Protein AF-0000000074472826 (afdb_homodimer)

Secondary structure (DSSP, 8-state):
-EEEE--SSTTSSHHHHHHHHHHHHTTTS-EEEEE--TT-HHHHHTT----TTS--HHHHHTTSS-HHHH-EE-TTS-EEE---TTHHHHHHHHTTSTTGGGHHHHHTHHHHHH-SEEEEE--SSSSHHHHHHHHH-SEEEEEEESSTTHHHHHHHHHHHHHHHHHHT-TT-EEEEEEEESB-TTSHHHHHHHHHHHHH-SS-BPPPPBP-THHHHHHHHTS-HHHH---HHHHHHHHHHHHHHHHHHH-/-EEEE--SSTTSSHHHHHHHHHHHHTTTS-EEEEE--TT-HHHHHTT----TTS--HHHHHTTSS-HHHH-EE-TTS-EEE---TTHHHHHHHHTTSTTGGGHHHHHTHHHHHH-SEEEEE--SSSSHHHHHHHHH-SEEEEEEESSTTHHHHHHHHHHHHHHHHHHT-TT-EEEEEEEESB-TTSHHHHHHHHHHHHH-SS-BPPPPBP-THHHHHHHHTS-HHHH---HHHHHHHHHHHHHHHHHHH-

Solvent-accessible surface area (backbone atoms only — not comparable to full-atom values): 25366 Å² total; per-residue (Å²): 85,35,35,22,28,44,35,36,46,69,92,24,43,41,51,61,46,46,42,37,50,45,47,59,46,38,73,77,34,50,27,35,38,34,29,56,23,37,70,14,59,51,24,42,26,46,63,47,79,83,51,95,85,50,67,30,38,31,38,38,73,71,65,76,43,54,67,80,75,36,48,40,77,40,92,71,67,38,30,33,34,34,26,40,59,63,32,40,53,38,51,64,58,36,70,75,39,87,64,45,56,44,45,53,36,64,67,43,53,70,46,62,81,71,24,56,32,36,39,35,32,39,34,50,41,78,35,64,60,35,50,12,42,51,40,46,17,47,28,32,37,29,41,32,33,40,49,90,65,34,61,56,30,50,52,56,36,50,53,50,50,52,51,36,28,76,73,65,18,71,72,41,39,70,63,26,35,35,37,19,53,28,49,83,90,36,68,59,25,49,52,47,53,50,54,51,64,72,70,50,95,50,50,74,50,60,55,34,53,57,57,72,59,56,64,49,16,29,73,69,18,33,30,42,78,81,65,46,83,55,54,80,61,44,48,38,52,52,54,50,52,53,51,51,56,55,58,73,75,104,86,35,35,22,27,44,32,36,45,69,90,23,42,38,50,59,46,46,42,37,50,45,48,58,47,38,74,77,36,50,26,34,38,35,30,56,21,38,71,14,60,51,23,42,27,47,64,48,78,83,51,96,86,50,68,29,36,33,38,38,72,71,64,74,45,52,67,81,76,36,46,40,77,40,92,72,66,38,31,33,34,34,26,40,60,61,31,38,54,38,50,63,57,35,70,77,41,87,63,46,57,45,47,52,36,62,67,42,54,71,46,62,80,71,25,54,31,36,39,35,32,40,34,51,41,80,35,63,60,36,50,12,41,51,40,44,18,46,28,34,37,29,39,31,32,39,48,90,66,34,62,55,30,51,53,56,36,51,53,50,49,52,50,36,29,77,71,66,18,70,73,43,38,71,63,26,36,35,36,18,52,29,48,85,88,37,67,59,25,50,51,46,54,51,55,52,65,73,71,49,95,50,51,72,49,61,56,33,51,56,56,73,58,56,63,49,16,29,73,70,20,33,31,43,77,82,64,45,84,54,55,80,62,44,48,37,51,51,53,49,50,53,52,52,56,55,59,72,77,104

Foldseek 3Di:
DAEEEDWLDPPLCLLLLLQQLQLVVLVVWAEEEEELAQQFLNQVLLVHDDDPPQDAPLCLLQPNDAPVRQWDQTPSRHIYRTHHNCSVVSLVVLVPDPPSLQSLLVRCVVVVVVIPYYYYRHDNNLGSSSSSSQLNGQEYEYRFELAPCSVVRVVVVVVSNVVCCVPRHVNYYYQEYEYEQDDPPDPSNVVVVVVRVVDDPHDYFDYAHRDPLSVVSSNVSYHSVVSDVPCSRCVRSVVSSVSVVVVVVD/DAEEEDWLDPPLCLLLLLLQLQLVVLVVWAEEEEELAQQFLNQVLLVHDDDPPQDAPLCLLQPNDAPVRQWDQGPSRHIYRTHHNSSVVSLVVLVPDDPSLQSLLVRCPVVVVVIPYYYYRHDNNLGSSSSNSQLNGQEYEYRFELAPCSVVRVVVVVVSNVVCCVPRHVNYYYQEYEYEQDDPPDPSNVVVVVVRVVDDPHDYFDYAHRDPLSVVSSNVSYHSVVSDVPCSRCVRSVVSSVSVVVVVVD

Nearest PDB structures (foldseek):
  5if9-assembly2_B  TM=9.296E-01  e=5.631E-23  Mycolicibacterium smegmatis MC2 155
  5ihp-assembly1_A  TM=9.418E-01  e=1.070E-22  Mycolicibacterium smegmatis MC2 155
  5ihp-assembly2_B  TM=9.168E-01  e=4.459E-23  Mycolicibacterium smegmatis MC2 155
  5if9-assembly1_A  TM=9.323E-01  e=3.242E-22  Mycolicibacterium smegmatis MC2 155
  4pfs-assembly1_A  TM=9.020E-01  e=6.159E-22  Mycolicibacterium smegmatis MC2 155

Radius of gyration: 22.05 Å; Cα contacts (8 Å, |Δi|>4): 1069; chains: 2; bounding box: 52×69×49 Å

Sequence (500 aa):
MFLAIANHKGGVGKTTSTLALGGLLSELGSCLVVDLDPQGNLTTGLGVELGSDQPGAYHWLTGQVTAAQVIQKTASGLYLLPADGNLSRAEMELLQKSGAFYTLRDRLTSCREQFRYVLMDCPPSRGLLTINALAAADWVLIPVQCQFFALKGLSALLETVDHVQRRLNPKLQILGVLPTMAEMQTIMTQDVLNALTAQQNFPIFKPLPKSVKFPESNLAGEPIHRYTHDARLLTPLRELVQFIQRQETLMFLAIANHKGGVGKTTSTLALGGLLSELGSCLVVDLDPQGNLTTGLGVELGSDQPGAYHWLTGQVTAAQVIQKTASGLYLLPADGNLSRAEMELLQKSGAFYTLRDRLTSCREQFRYVLMDCPPSRGLLTINALAAADWVLIPVQCQFFALKGLSALLETVDHVQRRLNPKLQILGVLPTMAEMQTIMTQDVLNALTAQQNFPIFKPLPKSVKFPESNLAGEPIHRYTHDARLLTPLRELVQFIQRQETL

Organism: NCBI:txid1188229

Structure (mmCIF, N/CA/C/O backbone):
data_AF-0000000074472826-model_v1
#
loop_
_entity.id
_entity.type
_entity.pdbx_description
1 polymer 'ParA family chromosome partitioning ATPase'
#
loop_
_atom_site.group_PDB
_atom_site.id
_atom_site.type_symbol
_atom_site.label_atom_id
_atom_site.label_alt_id
_atom_site.label_comp_id
_atom_site.label_asym_id
_atom_site.label_entity_id
_atom_site.label_seq_id
_atom_site.pdbx_PDB_ins_code
_atom_site.Cartn_x
_atom_site.Cartn_y
_atom_site.Cartn_z
_atom_site.occupancy
_atom_site.B_iso_or_equiv
_atom_site.auth_seq_id
_atom_site.auth_comp_id
_atom_site.auth_asym_id
_atom_site.auth_atom_id
_atom_site.pdbx_PDB_model_num
ATOM 1 N N . MET A 1 1 ? -1.997 -26.031 -8.016 1 95.88 1 MET A N 1
ATOM 2 C CA . MET A 1 1 ? -1.543 -25.422 -6.773 1 95.88 1 MET A CA 1
ATOM 3 C C . MET A 1 1 ? -1.946 -23.953 -6.707 1 95.88 1 MET A C 1
ATOM 5 O O . MET A 1 1 ? -1.712 -23.188 -7.648 1 95.88 1 MET A O 1
ATOM 9 N N . PHE A 1 2 ? -2.631 -23.547 -5.602 1 98.06 2 PHE A N 1
ATOM 10 C CA . PHE A 1 2 ? -2.969 -22.156 -5.32 1 98.06 2 PHE A CA 1
ATOM 11 C C . PHE A 1 2 ? -2.059 -21.594 -4.238 1 98.06 2 PHE A C 1
ATOM 13 O O . PHE A 1 2 ? -2.031 -22.094 -3.115 1 98.06 2 PHE A O 1
ATOM 20 N N . LEU A 1 3 ? -1.293 -20.578 -4.641 1 98.5 3 LEU A N 1
ATOM 21 C CA . LEU A 1 3 ? -0.29 -19.984 -3.76 1 98.5 3 LEU A CA 1
ATOM 22 C C . LEU A 1 3 ? -0.581 -18.516 -3.518 1 98.5 3 LEU A C 1
ATOM 24 O O . LEU A 1 3 ? -0.577 -17.719 -4.457 1 98.5 3 LEU A O 1
ATOM 28 N N . ALA A 1 4 ? -0.869 -18.156 -2.281 1 98.75 4 ALA A N 1
ATOM 29 C CA . ALA A 1 4 ? -0.971 -16.75 -1.904 1 98.75 4 ALA A CA 1
ATOM 30 C C . ALA A 1 4 ? 0.397 -16.188 -1.539 1 98.75 4 ALA A C 1
ATOM 32 O O . ALA A 1 4 ? 1.183 -16.828 -0.845 1 98.75 4 ALA A O 1
ATOM 33 N N . ILE A 1 5 ? 0.731 -15.055 -2.078 1 98.81 5 ILE A N 1
ATOM 34 C CA . ILE A 1 5 ? 1.908 -14.289 -1.675 1 98.81 5 ILE A CA 1
ATOM 35 C C . ILE A 1 5 ? 1.481 -13.086 -0.838 1 98.81 5 ILE A C 1
ATOM 37 O O . ILE A 1 5 ? 0.92 -12.125 -1.366 1 98.81 5 ILE A O 1
ATOM 41 N N . ALA A 1 6 ? 1.766 -13.195 0.464 1 97.94 6 ALA A N 1
ATOM 42 C CA . ALA A 1 6 ? 1.109 -12.234 1.349 1 97.94 6 ALA A CA 1
ATOM 43 C C . ALA A 1 6 ? 2.049 -11.781 2.463 1 97.94 6 ALA A C 1
ATOM 45 O O . ALA A 1 6 ? 2.898 -12.555 2.918 1 97.94 6 ALA A O 1
ATOM 46 N N . ASN A 1 7 ? 1.928 -10.625 2.805 1 95.75 7 ASN A N 1
ATOM 47 C CA . ASN A 1 7 ? 2.494 -9.961 3.975 1 95.75 7 ASN A CA 1
ATOM 48 C C . ASN A 1 7 ? 1.758 -8.664 4.293 1 95.75 7 ASN A C 1
ATOM 50 O O . ASN A 1 7 ? 1.291 -7.973 3.389 1 95.75 7 ASN A O 1
ATOM 54 N N . HIS A 1 8 ? 1.657 -8.344 5.555 1 91.12 8 HIS A N 1
ATOM 55 C CA . HIS A 1 8 ? 0.925 -7.152 5.957 1 91.12 8 HIS A CA 1
ATOM 56 C C . HIS A 1 8 ? 1.733 -5.891 5.676 1 91.12 8 HIS A C 1
ATOM 58 O O . HIS A 1 8 ? 1.17 -4.797 5.57 1 91.12 8 HIS A O 1
ATOM 64 N N . LYS A 1 9 ? 2.918 -6.098 5.477 1 90.19 9 LYS A N 1
ATOM 65 C CA . LYS A 1 9 ? 3.795 -4.957 5.23 1 90.19 9 LYS A CA 1
ATOM 66 C C . LYS A 1 9 ? 3.957 -4.703 3.734 1 90.19 9 LYS A C 1
ATOM 68 O O . LYS A 1 9 ? 4.078 -5.645 2.947 1 90.19 9 LYS A O 1
ATOM 73 N N . GLY A 1 10 ? 3.883 -3.34 3.377 1 88.94 10 GLY A N 1
ATOM 74 C CA . GLY A 1 10 ? 4.141 -2.945 2.002 1 88.94 10 GLY A CA 1
ATOM 75 C C . GLY A 1 10 ? 5.617 -2.898 1.66 1 88.94 10 GLY A C 1
ATOM 76 O O . GLY A 1 10 ? 6.457 -2.725 2.545 1 88.94 10 GLY A O 1
ATOM 77 N N . GLY A 1 11 ? 5.957 -3.098 0.445 1 89.25 11 GLY A N 1
ATOM 78 C CA . GLY A 1 11 ? 7.32 -2.904 -0.022 1 89.25 11 GLY A CA 1
ATOM 79 C C . GLY A 1 11 ? 8.234 -4.066 0.309 1 89.25 11 GLY A C 1
ATOM 80 O O . GLY A 1 11 ? 9.461 -3.947 0.213 1 89.25 11 GLY A O 1
ATOM 81 N N . VAL A 1 12 ? 7.656 -5.227 0.58 1 93.81 12 VAL A N 1
ATOM 82 C CA . VAL A 1 12 ? 8.484 -6.32 1.073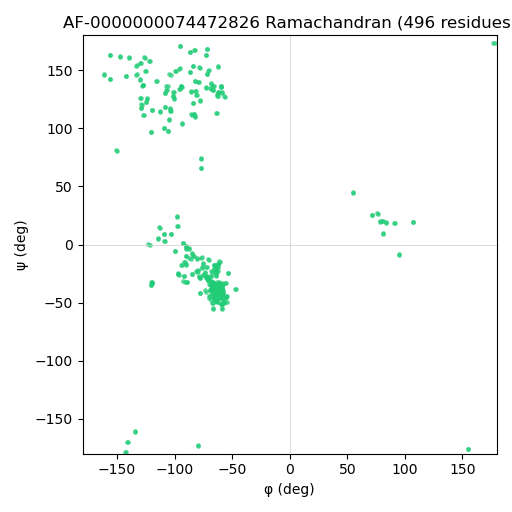 1 93.81 12 VAL A CA 1
ATOM 83 C C . VAL A 1 12 ? 8.812 -7.277 -0.07 1 93.81 12 VAL A C 1
ATOM 85 O O . VAL A 1 12 ? 9.492 -8.289 0.133 1 93.81 12 VAL A O 1
ATOM 88 N N . GLY A 1 13 ? 8.242 -7.07 -1.267 1 96.19 13 GLY A N 1
ATOM 89 C CA . GLY A 1 13 ? 8.594 -7.887 -2.42 1 96.19 13 GLY A CA 1
ATOM 90 C C . GLY A 1 13 ? 7.504 -8.867 -2.814 1 96.19 13 GLY A C 1
ATOM 91 O O . GLY A 1 13 ? 7.781 -9.883 -3.447 1 96.19 13 GLY A O 1
ATOM 92 N N . LYS A 1 14 ? 6.328 -8.648 -2.408 1 97.69 14 LYS A N 1
ATOM 93 C CA . LYS A 1 14 ? 5.223 -9.539 -2.766 1 97.69 14 LYS A CA 1
ATOM 94 C C . LYS A 1 14 ? 5.051 -9.617 -4.281 1 97.69 14 LYS A C 1
ATOM 96 O O . LYS A 1 14 ? 5.105 -10.711 -4.855 1 97.69 14 LYS A O 1
ATOM 101 N N . THR A 1 15 ? 4.898 -8.445 -4.898 1 97.12 15 THR A N 1
ATOM 102 C CA . THR A 1 15 ? 4.664 -8.375 -6.336 1 97.12 15 THR A CA 1
ATOM 103 C C . THR A 1 15 ? 5.875 -8.898 -7.105 1 97.12 15 THR A C 1
ATOM 105 O O . THR A 1 15 ? 5.73 -9.719 -8.016 1 97.12 15 THR A O 1
ATOM 108 N N . THR A 1 16 ? 7.035 -8.461 -6.68 1 96.88 16 THR A N 1
ATOM 109 C CA . THR A 1 16 ? 8.273 -8.891 -7.324 1 96.88 16 THR A CA 1
ATOM 110 C C . THR A 1 16 ? 8.43 -10.406 -7.227 1 96.88 16 THR A C 1
ATOM 112 O O . THR A 1 16 ? 8.82 -11.055 -8.203 1 96.88 16 THR A O 1
ATOM 115 N N . SER A 1 17 ? 8.141 -10.945 -6.059 1 98.12 17 SER A N 1
ATOM 116 C CA . SER A 1 17 ? 8.211 -12.391 -5.871 1 98.12 17 SER A CA 1
ATOM 117 C C . SER A 1 17 ? 7.195 -13.109 -6.746 1 98.12 17 SER A C 1
ATOM 119 O O . SER A 1 17 ? 7.5 -14.156 -7.328 1 98.12 17 SER A O 1
ATOM 121 N N . THR A 1 18 ? 6.016 -12.57 -6.844 1 98.56 18 THR A N 1
ATOM 122 C CA . THR A 1 18 ? 4.977 -13.164 -7.676 1 98.56 18 THR A CA 1
ATOM 123 C C . THR A 1 18 ? 5.418 -13.219 -9.133 1 98.56 18 THR A C 1
ATOM 125 O O . THR A 1 18 ? 5.285 -14.25 -9.789 1 98.56 18 THR A O 1
ATOM 128 N N . LEU A 1 19 ? 5.984 -12.141 -9.594 1 97.94 19 LEU A N 1
ATOM 129 C CA . LEU A 1 19 ? 6.434 -12.047 -10.977 1 97.94 19 LEU A CA 1
ATOM 130 C C . LEU A 1 19 ? 7.574 -13.031 -11.242 1 97.94 19 LEU A C 1
ATOM 132 O O . LEU A 1 19 ? 7.555 -13.75 -12.242 1 97.94 19 LEU A O 1
ATOM 136 N N . ALA A 1 20 ? 8.484 -13.07 -10.359 1 98.06 20 ALA A N 1
ATOM 137 C CA . ALA A 1 20 ? 9.656 -13.922 -10.539 1 98.06 20 ALA A CA 1
ATOM 138 C C . ALA A 1 20 ? 9.273 -15.398 -10.492 1 98.06 20 ALA A C 1
ATOM 140 O O . ALA A 1 20 ? 9.633 -16.172 -11.391 1 98.06 20 ALA A O 1
ATOM 141 N N . LEU A 1 21 ? 8.539 -15.789 -9.477 1 98.25 21 LEU A N 1
ATOM 142 C CA . LEU A 1 21 ? 8.133 -17.172 -9.312 1 98.25 21 LEU A CA 1
ATOM 143 C C . LEU A 1 21 ? 7.184 -17.594 -10.43 1 98.25 21 LEU A C 1
ATOM 145 O O . LEU A 1 21 ? 7.312 -18.703 -10.977 1 98.25 21 LEU A O 1
ATOM 149 N N . GLY A 1 22 ? 6.215 -16.703 -10.719 1 98.31 22 GLY A N 1
ATOM 150 C CA . GLY A 1 22 ? 5.305 -17 -11.812 1 98.31 22 GLY A CA 1
ATOM 151 C C . GLY A 1 22 ? 6.02 -17.281 -13.125 1 98.31 22 GLY A C 1
ATOM 152 O O . GLY A 1 22 ? 5.68 -18.234 -13.828 1 98.31 22 GLY A O 1
ATOM 153 N N . GLY A 1 23 ? 6.973 -16.438 -13.414 1 97.56 23 GLY A N 1
ATOM 154 C CA . GLY A 1 23 ? 7.758 -16.641 -14.625 1 97.56 23 GLY A CA 1
ATOM 155 C C . GLY A 1 23 ? 8.406 -18.016 -14.672 1 97.56 23 GLY A C 1
ATOM 156 O O . GLY A 1 23 ? 8.305 -18.719 -15.68 1 97.56 23 GLY A O 1
ATOM 157 N N . LEU A 1 24 ? 9.055 -18.391 -13.625 1 97.88 24 LEU A N 1
ATOM 158 C CA . LEU A 1 24 ? 9.766 -19.672 -13.57 1 97.88 24 LEU A CA 1
ATOM 159 C C . LEU A 1 24 ? 8.781 -20.844 -13.562 1 97.88 24 LEU A C 1
ATOM 161 O O . LEU A 1 24 ? 9 -21.844 -14.25 1 97.88 24 LEU A O 1
ATOM 165 N N . LEU A 1 25 ? 7.703 -20.719 -12.859 1 97.81 25 LEU A N 1
ATOM 166 C CA . LEU A 1 25 ? 6.715 -21.781 -12.766 1 97.81 25 LEU A CA 1
ATOM 167 C C . LEU A 1 25 ? 6 -21.984 -14.102 1 97.81 25 LEU A C 1
ATOM 169 O O . LEU A 1 25 ? 5.582 -23.094 -14.43 1 97.81 25 LEU A O 1
ATOM 173 N N . SER A 1 26 ? 5.867 -20.875 -14.852 1 97.06 26 SER A N 1
ATOM 174 C CA . SER A 1 26 ? 5.203 -20.953 -16.156 1 97.06 26 SER A CA 1
ATOM 175 C C . SER A 1 26 ? 5.977 -21.859 -17.109 1 97.06 26 SER A C 1
ATOM 177 O O . SER A 1 26 ? 5.43 -22.312 -18.109 1 97.06 26 SER A O 1
ATOM 179 N N . GLU A 1 27 ? 7.238 -22.047 -16.766 1 95.62 27 GLU A N 1
ATOM 180 C CA . GLU A 1 27 ? 8.047 -22.969 -17.578 1 95.62 27 GLU A CA 1
ATOM 181 C C . GLU A 1 27 ? 7.711 -24.422 -17.266 1 95.62 27 GLU A C 1
ATOM 183 O O . GLU A 1 27 ? 8.031 -25.312 -18.047 1 95.62 27 GLU A O 1
ATOM 188 N N . LEU A 1 28 ? 7.145 -24.656 -16.203 1 95.69 28 LEU A N 1
ATOM 189 C CA . LEU A 1 28 ? 6.824 -26.016 -15.766 1 95.69 28 LEU A CA 1
ATOM 190 C C . LEU A 1 28 ? 5.383 -26.375 -16.109 1 95.69 28 LEU A C 1
ATOM 192 O O . LEU A 1 28 ? 5.027 -27.547 -16.188 1 95.69 28 LEU A O 1
ATOM 196 N N . GLY A 1 29 ? 4.523 -25.391 -16.25 1 96 29 GLY A N 1
ATOM 197 C CA . GLY A 1 29 ? 3.113 -25.562 -16.547 1 96 29 GLY A CA 1
ATOM 198 C C . GLY A 1 29 ? 2.348 -24.25 -16.578 1 96 29 GLY A C 1
ATOM 199 O O . GLY A 1 29 ? 2.908 -23.203 -16.297 1 96 29 GLY A O 1
ATOM 200 N N . SER A 1 30 ? 1.079 -24.375 -16.984 1 97.38 30 SER A N 1
ATOM 201 C CA . SER A 1 30 ? 0.239 -23.188 -17.062 1 97.38 30 SER A CA 1
ATOM 202 C C . SER A 1 30 ? 0.169 -22.453 -15.727 1 97.38 30 SER A C 1
ATOM 204 O O . SER A 1 30 ? -0.075 -23.078 -14.695 1 97.38 30 SER A O 1
ATOM 206 N N . CYS A 1 31 ? 0.464 -21.188 -15.781 1 98.38 31 CYS A N 1
ATOM 207 C CA . CYS A 1 31 ? 0.509 -20.391 -14.562 1 98.38 31 CYS A CA 1
ATOM 208 C C . CYS A 1 31 ? -0.334 -19.141 -14.695 1 98.38 31 CYS A C 1
ATOM 210 O O . CYS A 1 31 ? -0.121 -18.344 -15.609 1 98.38 31 CYS A O 1
ATOM 212 N N . LEU A 1 32 ? -1.297 -19.031 -13.828 1 98.62 32 LEU A N 1
ATOM 213 C CA . LEU A 1 32 ? -2.115 -17.828 -13.695 1 98.62 32 LEU A CA 1
ATOM 214 C C . LEU A 1 32 ? -1.666 -16.984 -12.508 1 98.62 32 LEU A C 1
ATOM 216 O O . LEU A 1 32 ? -1.479 -17.516 -11.406 1 98.62 32 LEU A O 1
ATOM 220 N N . VAL A 1 33 ? -1.415 -15.719 -12.75 1 98.62 33 VAL A N 1
ATOM 221 C CA . VAL A 1 33 ? -1.175 -14.789 -11.648 1 98.62 33 VAL A CA 1
ATOM 222 C C . VAL A 1 33 ? -2.367 -13.852 -11.492 1 98.62 33 VAL A C 1
ATOM 224 O O . VAL A 1 33 ? -2.846 -13.281 -12.477 1 98.62 33 VAL A O 1
ATOM 227 N N . VAL A 1 34 ? -2.846 -13.742 -10.281 1 98.62 34 VAL A N 1
ATOM 228 C CA . VAL A 1 34 ? -4.012 -12.922 -9.961 1 98.62 34 VAL A CA 1
ATOM 229 C C . VAL A 1 34 ? -3.574 -11.688 -9.18 1 98.62 34 VAL A C 1
ATOM 231 O O . VAL A 1 34 ? -3.031 -11.797 -8.078 1 98.62 34 VAL A O 1
ATOM 234 N N . ASP A 1 35 ? -3.82 -10.531 -9.734 1 98.19 35 ASP A N 1
ATOM 235 C CA . ASP A 1 35 ? -3.555 -9.273 -9.047 1 98.19 35 ASP A CA 1
ATOM 236 C C . ASP A 1 35 ? -4.691 -8.914 -8.094 1 98.19 35 ASP A C 1
ATOM 238 O O . ASP A 1 35 ? -5.797 -8.594 -8.531 1 98.19 35 ASP A O 1
ATOM 242 N N . LEU A 1 36 ? -4.395 -9 -6.805 1 97.31 36 LEU A N 1
ATOM 243 C CA . LEU A 1 36 ? -5.43 -8.711 -5.812 1 97.31 36 LEU A CA 1
ATOM 244 C C . LEU A 1 36 ? -5.148 -7.391 -5.102 1 97.31 36 LEU A C 1
ATOM 246 O O . LEU A 1 36 ? -5.773 -7.086 -4.086 1 97.31 36 LEU A O 1
ATOM 250 N N . ASP A 1 37 ? -4.199 -6.66 -5.578 1 95.62 37 ASP A N 1
ATOM 251 C CA . ASP A 1 37 ? -3.869 -5.352 -5.027 1 95.62 37 ASP A CA 1
ATOM 252 C C . ASP A 1 37 ? -4.465 -4.23 -5.879 1 95.62 37 ASP A C 1
ATOM 254 O O . ASP A 1 37 ? -4.137 -4.098 -7.059 1 95.62 37 ASP A O 1
ATOM 258 N N . PRO A 1 38 ? -5.234 -3.354 -5.203 1 92.25 38 PRO A N 1
ATOM 259 C CA . PRO A 1 38 ? -5.824 -2.24 -5.949 1 92.25 38 PRO A CA 1
ATOM 260 C C . PRO A 1 38 ? -4.773 -1.341 -6.598 1 92.25 38 PRO A C 1
ATOM 262 O O . PRO A 1 38 ? -5.086 -0.593 -7.527 1 92.25 38 PRO A O 1
ATOM 265 N N . GLN A 1 39 ? -3.527 -1.45 -6.207 1 90.62 39 GLN A N 1
ATOM 266 C CA . GLN A 1 39 ? -2.461 -0.667 -6.82 1 90.62 39 GLN A CA 1
ATOM 267 C C . GLN A 1 39 ? -2.117 -1.198 -8.211 1 90.62 39 GLN A C 1
ATOM 269 O O . GLN A 1 39 ? -1.571 -0.47 -9.039 1 90.62 39 GLN A O 1
ATOM 274 N N . GLY A 1 40 ? -2.387 -2.436 -8.484 1 93.25 40 GLY A N 1
ATOM 275 C CA . GLY A 1 40 ? -2.227 -3.025 -9.805 1 93.25 40 GLY A CA 1
ATOM 276 C C . GLY A 1 40 ? -0.774 -3.209 -10.203 1 93.25 40 GLY A C 1
ATOM 277 O O . GLY A 1 40 ? -0.448 -3.217 -11.391 1 93.25 40 GLY A O 1
ATOM 278 N N . ASN A 1 41 ? 0.157 -3.338 -9.25 1 92.69 41 ASN A N 1
ATOM 279 C CA . ASN A 1 41 ? 1.577 -3.41 -9.578 1 92.69 41 ASN A CA 1
ATOM 280 C C . ASN A 1 41 ? 1.917 -4.691 -10.328 1 92.69 41 ASN A C 1
ATOM 282 O O . ASN A 1 41 ? 2.803 -4.699 -11.18 1 92.69 41 ASN A O 1
ATOM 286 N N . LEU A 1 42 ? 1.232 -5.777 -9.953 1 96.62 42 LEU A N 1
ATOM 287 C CA . LEU A 1 42 ? 1.439 -7.012 -10.703 1 96.62 42 LEU A CA 1
ATOM 288 C C . LEU A 1 42 ? 1.009 -6.848 -12.156 1 96.62 42 LEU A C 1
ATOM 290 O O . LEU A 1 42 ? 1.723 -7.266 -13.07 1 96.62 42 LEU A O 1
ATOM 294 N N . THR A 1 43 ? -0.131 -6.234 -12.391 1 96.12 43 THR A N 1
ATOM 295 C CA . THR A 1 43 ? -0.696 -5.988 -13.711 1 96.12 43 THR A CA 1
ATOM 296 C C . THR A 1 43 ? 0.254 -5.148 -14.562 1 96.12 43 THR A C 1
ATOM 298 O O . THR A 1 43 ? 0.646 -5.559 -15.656 1 96.12 43 THR A O 1
ATOM 301 N N . THR A 1 44 ? 0.694 -4.051 -14.016 1 91.56 44 THR A N 1
ATOM 302 C CA . THR A 1 44 ? 1.588 -3.174 -14.758 1 91.56 44 THR A CA 1
ATOM 303 C C . THR A 1 44 ? 2.971 -3.803 -14.898 1 91.56 44 THR A C 1
ATOM 305 O O . THR A 1 44 ? 3.656 -3.594 -15.906 1 91.56 44 THR A O 1
ATOM 308 N N . GLY A 1 45 ? 3.363 -4.605 -13.906 1 93 45 GLY A N 1
ATOM 309 C CA . GLY A 1 45 ? 4.648 -5.285 -13.938 1 93 45 GLY A CA 1
ATOM 310 C C . GLY A 1 45 ? 4.762 -6.301 -15.055 1 93 45 GLY A C 1
ATOM 311 O O . GLY A 1 45 ? 5.863 -6.734 -15.398 1 93 45 GLY A O 1
ATOM 312 N N . LEU A 1 46 ? 3.645 -6.691 -15.586 1 95 46 LEU A N 1
ATOM 313 C CA . LEU A 1 46 ? 3.627 -7.629 -16.703 1 95 46 LEU A CA 1
ATOM 314 C C . LEU A 1 46 ? 3.344 -6.906 -18.016 1 95 46 LEU A C 1
ATOM 316 O O . LEU A 1 46 ? 3.068 -7.543 -19.031 1 95 46 LEU A O 1
ATOM 320 N N . GLY A 1 47 ? 3.357 -5.613 -17.938 1 90.44 47 GLY A N 1
ATOM 321 C CA . GLY A 1 47 ? 3.219 -4.793 -19.141 1 90.44 47 GLY A CA 1
ATOM 322 C C . GLY A 1 47 ? 1.775 -4.59 -19.547 1 90.44 47 GLY A C 1
ATOM 323 O O . GLY A 1 47 ? 1.499 -4.258 -20.703 1 90.44 47 GLY A O 1
ATOM 324 N N . VAL A 1 48 ? 0.833 -4.805 -18.688 1 92.19 48 VAL A N 1
ATOM 325 C CA . VAL A 1 48 ? -0.586 -4.707 -19 1 92.19 48 VAL A CA 1
ATOM 326 C C . VAL A 1 48 ? -1.172 -3.436 -18.391 1 92.19 48 VAL A C 1
ATOM 328 O O . VAL A 1 48 ? -0.856 -3.086 -17.25 1 92.19 48 VAL A O 1
ATOM 331 N N . GLU A 1 49 ? -1.977 -2.74 -19.156 1 86.62 49 GLU A N 1
ATOM 332 C CA . GLU A 1 49 ? -2.76 -1.6 -18.688 1 86.62 49 GLU A CA 1
ATOM 333 C C . GLU A 1 49 ? -4.246 -1.803 -18.969 1 86.62 49 GLU A C 1
ATOM 335 O O . GLU A 1 49 ? -4.645 -2.033 -20.109 1 86.62 49 GLU A O 1
ATOM 340 N N . LEU A 1 50 ? -4.957 -1.672 -17.906 1 89.25 50 LEU A N 1
ATOM 341 C CA . LEU A 1 50 ? -6.395 -1.831 -18.078 1 89.25 50 LEU A CA 1
ATOM 342 C C . LEU A 1 50 ? -7.039 -0.521 -18.531 1 89.25 50 LEU A C 1
ATOM 344 O O . LEU A 1 50 ? -6.891 0.506 -17.859 1 89.25 50 LEU A O 1
ATOM 348 N N . GLY A 1 51 ? -7.652 -0.622 -19.625 1 85 51 GLY A N 1
ATOM 349 C CA . GLY A 1 51 ? -8.438 0.52 -20.062 1 85 51 GLY A CA 1
ATOM 350 C C . GLY A 1 51 ? -9.703 0.721 -19.25 1 85 51 GLY A C 1
ATOM 351 O O . GLY A 1 51 ? -10.125 -0.177 -18.516 1 85 51 GLY A O 1
ATOM 352 N N . SER A 1 52 ? -10.367 1.883 -19.406 1 82.12 52 SER A N 1
ATOM 353 C CA . SER A 1 52 ? -11.562 2.236 -18.641 1 82.12 52 SER A CA 1
ATOM 354 C C . SER A 1 52 ? -12.719 1.286 -18.953 1 82.12 52 SER A C 1
ATOM 356 O O . SER A 1 52 ? -13.57 1.042 -18.094 1 82.12 52 SER A O 1
ATOM 358 N N . ASP A 1 53 ? -12.719 0.641 -20.062 1 87.81 53 ASP A N 1
ATOM 359 C CA . ASP A 1 53 ? -13.836 -0.197 -20.469 1 87.81 53 ASP A CA 1
ATOM 360 C C . ASP A 1 53 ? -13.477 -1.679 -20.391 1 87.81 53 ASP A C 1
ATOM 362 O O . ASP A 1 53 ? -14.273 -2.539 -20.766 1 87.81 53 ASP A O 1
ATOM 366 N N . GLN A 1 54 ? -12.32 -1.921 -19.938 1 93.62 54 GLN A N 1
ATOM 367 C CA . GLN A 1 54 ? -11.891 -3.312 -19.859 1 93.62 54 GLN A CA 1
ATOM 368 C C . GLN A 1 54 ? -12.148 -3.885 -18.469 1 93.62 54 GLN A C 1
ATOM 370 O O . GLN A 1 54 ? -11.844 -3.24 -17.453 1 93.62 54 GLN A O 1
ATOM 375 N N . PRO A 1 55 ? -12.711 -5.07 -18.469 1 96.12 55 PRO A N 1
ATOM 376 C CA . PRO A 1 55 ? -12.945 -5.672 -17.156 1 96.12 55 PRO A CA 1
ATOM 377 C C . PRO A 1 55 ? -11.664 -6.133 -16.469 1 96.12 55 PRO A C 1
ATOM 379 O O . PRO A 1 55 ? -10.719 -6.559 -17.141 1 96.12 55 PRO A O 1
ATOM 382 N N . GLY A 1 56 ? -11.617 -6.051 -15.195 1 96.81 56 GLY A N 1
ATOM 383 C CA . GLY A 1 56 ? -10.516 -6.52 -14.375 1 96.81 56 GLY A CA 1
ATOM 384 C C . GLY A 1 56 ? -10.961 -7.316 -13.164 1 96.81 56 GLY A C 1
ATOM 385 O O . GLY A 1 56 ? -12.062 -7.875 -13.156 1 96.81 56 GLY A O 1
ATOM 386 N N . ALA A 1 57 ? -10.125 -7.41 -12.25 1 96.94 57 ALA A N 1
ATOM 387 C CA . ALA A 1 57 ? -10.367 -8.203 -11.047 1 96.94 57 ALA A CA 1
ATOM 388 C C . ALA A 1 57 ? -11.609 -7.699 -10.305 1 96.94 57 ALA A C 1
ATOM 390 O O . ALA A 1 57 ? -12.336 -8.492 -9.695 1 96.94 57 ALA A O 1
ATOM 391 N N . TYR A 1 58 ? -11.859 -6.391 -10.359 1 95.5 58 TYR A N 1
ATOM 392 C CA . TYR A 1 58 ? -13.055 -5.84 -9.719 1 95.5 58 TYR A CA 1
ATOM 393 C C . TYR A 1 58 ? -14.312 -6.469 -10.297 1 95.5 58 TYR A C 1
ATOM 395 O O . TYR A 1 58 ? -15.141 -7.008 -9.555 1 95.5 58 TYR A O 1
ATOM 403 N N . HIS A 1 59 ? -14.406 -6.457 -11.57 1 96.81 59 HIS A N 1
ATOM 404 C CA . HIS A 1 59 ? -15.578 -6.977 -12.266 1 96.81 59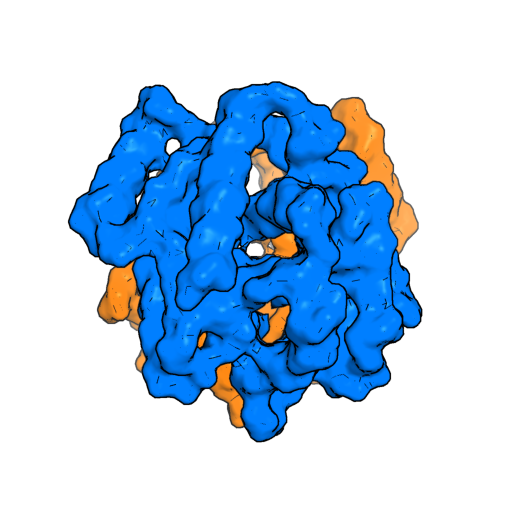 HIS A CA 1
ATOM 405 C C . HIS A 1 59 ? -15.727 -8.477 -12.055 1 96.81 59 HIS A C 1
ATOM 407 O O . HIS A 1 59 ? -16.844 -8.984 -11.875 1 96.81 59 HIS A O 1
ATOM 413 N N . TRP A 1 60 ? -14.633 -9.109 -12.062 1 96.81 60 TRP A N 1
ATOM 414 C CA . TRP A 1 60 ? -14.602 -10.555 -11.891 1 96.81 60 TRP A CA 1
ATOM 415 C C . TRP A 1 60 ? -15.016 -10.945 -10.469 1 96.81 60 TRP A C 1
ATOM 417 O O . TRP A 1 60 ? -15.898 -11.789 -10.281 1 96.81 60 TRP A O 1
ATOM 427 N N . LEU A 1 61 ? -14.469 -10.297 -9.469 1 95.62 61 LEU A N 1
ATOM 428 C CA . LEU A 1 61 ? -14.727 -10.617 -8.07 1 95.62 61 LEU A CA 1
ATOM 429 C C . LEU A 1 61 ? -16.172 -10.312 -7.695 1 95.62 61 LEU A C 1
ATOM 431 O O . LEU A 1 61 ? -16.766 -11.023 -6.879 1 95.62 61 LEU A O 1
ATOM 435 N N . THR A 1 62 ? -16.734 -9.328 -8.289 1 94.62 62 THR A N 1
ATOM 436 C CA . THR A 1 62 ? -18.094 -8.93 -7.953 1 94.62 62 THR A CA 1
ATOM 437 C C . THR A 1 62 ? -19.109 -9.672 -8.82 1 94.62 62 THR A C 1
ATOM 439 O O . THR A 1 62 ? -20.312 -9.391 -8.75 1 94.62 62 THR A O 1
ATOM 442 N N . GLY A 1 63 ? -18.703 -10.492 -9.711 1 94 63 GLY A N 1
ATOM 443 C CA . GLY A 1 63 ? -19.578 -11.406 -10.422 1 94 63 GLY A CA 1
ATOM 444 C C . GLY A 1 63 ? -20.125 -10.82 -11.711 1 94 63 GLY A C 1
ATOM 445 O O . GLY A 1 63 ? -21.094 -11.344 -12.273 1 94 63 GLY A O 1
ATOM 446 N N . GLN A 1 64 ? -19.484 -9.805 -12.18 1 95.69 64 GLN A N 1
ATOM 447 C CA . GLN A 1 64 ? -19.984 -9.141 -13.375 1 95.69 64 GLN A CA 1
ATOM 448 C C . GLN A 1 64 ? -19.484 -9.836 -14.641 1 95.69 64 GLN A C 1
ATOM 450 O O . GLN A 1 64 ? -20.094 -9.695 -15.703 1 95.69 64 GLN A O 1
ATOM 455 N N . VAL A 1 65 ? -18.359 -10.523 -14.57 1 96.69 65 VAL A N 1
ATOM 456 C CA . VAL A 1 65 ? -17.766 -11.211 -15.711 1 96.69 65 VAL A CA 1
ATOM 457 C C . VAL A 1 65 ? -17.219 -12.562 -15.273 1 96.69 65 VAL A C 1
ATOM 459 O O . VAL A 1 65 ? -17.031 -12.812 -14.078 1 96.69 65 VAL A O 1
ATOM 462 N N . THR A 1 66 ? -17.016 -13.445 -16.234 1 95.62 66 THR A N 1
ATOM 463 C CA . THR A 1 66 ? -16.391 -14.734 -15.969 1 95.62 66 THR A CA 1
ATOM 464 C C . THR A 1 66 ? -14.867 -14.633 -16.031 1 95.62 66 THR A C 1
ATOM 466 O O . THR A 1 66 ? -14.328 -13.641 -16.531 1 95.62 66 THR A O 1
ATOM 469 N N . ALA A 1 67 ? -14.219 -15.656 -15.516 1 95.81 67 ALA A N 1
ATOM 470 C CA . ALA A 1 67 ? -12.758 -15.703 -15.562 1 95.81 67 ALA A CA 1
ATOM 471 C C . ALA A 1 67 ? -12.258 -15.633 -17 1 95.81 67 ALA A C 1
ATOM 473 O O . ALA A 1 67 ? -11.281 -14.938 -17.297 1 95.81 67 ALA A O 1
ATOM 474 N N . ALA A 1 68 ? -12.945 -16.281 -17.875 1 94.88 68 ALA A N 1
ATOM 475 C CA . ALA A 1 68 ? -12.555 -16.344 -19.281 1 94.88 68 ALA A CA 1
ATOM 476 C C . ALA A 1 68 ? -12.602 -14.961 -19.922 1 94.88 68 ALA A C 1
ATOM 478 O O . ALA A 1 68 ? -11.828 -14.68 -20.844 1 94.88 68 ALA A O 1
ATOM 479 N N . GLN A 1 69 ? -13.391 -14.07 -19.406 1 96 69 GLN A N 1
ATOM 480 C CA . GLN A 1 69 ? -13.586 -12.742 -19.969 1 96 69 GLN A CA 1
ATOM 481 C C . GLN A 1 69 ? -12.523 -11.766 -19.469 1 96 69 GLN A C 1
ATOM 483 O O . GLN A 1 69 ? -12.352 -10.68 -20.031 1 96 69 GLN A O 1
ATOM 488 N N . VAL A 1 70 ? -11.789 -12.18 -18.453 1 97.12 70 VAL A N 1
ATOM 489 C CA . VAL A 1 70 ? -10.906 -11.211 -17.828 1 97.12 70 VAL A CA 1
ATOM 490 C C . VAL A 1 70 ? -9.453 -11.688 -17.938 1 97.12 70 VAL A C 1
ATOM 492 O O . VAL A 1 70 ? -8.539 -10.875 -18.094 1 97.12 70 VAL A O 1
ATOM 495 N N . ILE A 1 71 ? -9.289 -12.977 -17.891 1 97.75 71 ILE A N 1
ATOM 496 C CA . ILE A 1 71 ? -7.938 -13.531 -17.922 1 97.75 71 ILE A CA 1
ATOM 497 C C . ILE A 1 71 ? -7.309 -13.289 -19.297 1 97.75 71 ILE A C 1
ATOM 499 O O . ILE A 1 71 ? -7.957 -13.5 -20.328 1 97.75 71 ILE A O 1
ATOM 503 N N . GLN A 1 72 ? -6.102 -12.836 -19.266 1 97.06 72 GLN A N 1
ATOM 504 C CA . GLN A 1 72 ? -5.398 -12.617 -20.516 1 97.06 72 GLN A CA 1
ATOM 505 C C . GLN A 1 72 ? -3.986 -13.195 -20.469 1 97.06 72 GLN A C 1
ATOM 507 O O . GLN A 1 72 ? -3.346 -13.195 -19.422 1 97.06 72 GLN A O 1
ATOM 512 N N . LYS A 1 73 ? -3.547 -13.656 -21.609 1 96.06 73 LYS A N 1
ATOM 513 C CA . LYS A 1 73 ? -2.17 -14.125 -21.734 1 96.06 73 LYS A CA 1
ATOM 514 C C . LYS A 1 73 ? -1.215 -12.953 -21.969 1 96.06 73 LYS A C 1
ATOM 516 O O . LYS A 1 73 ? -1.492 -12.07 -22.781 1 96.06 73 LYS A O 1
ATOM 521 N N . THR A 1 74 ? -0.13 -12.906 -21.219 1 95.12 74 THR A N 1
ATOM 522 C CA . THR A 1 74 ? 0.835 -11.82 -21.344 1 95.12 74 THR A CA 1
ATOM 523 C C . THR A 1 74 ? 1.977 -12.211 -22.281 1 95.12 74 THR A C 1
ATOM 525 O O . THR A 1 74 ? 2.092 -13.375 -22.672 1 95.12 74 THR A O 1
ATOM 528 N N . ALA A 1 75 ? 2.797 -11.273 -22.609 1 91.69 75 ALA A N 1
ATOM 529 C CA . ALA A 1 75 ? 3.941 -11.516 -23.484 1 91.69 75 ALA A CA 1
ATOM 530 C C . ALA A 1 75 ? 4.945 -12.453 -22.828 1 91.69 75 ALA A C 1
ATOM 532 O O . ALA A 1 75 ? 5.703 -13.141 -23.516 1 91.69 75 ALA A O 1
ATOM 533 N N . SER A 1 76 ? 4.91 -12.57 -21.562 1 91.12 76 SER A N 1
ATOM 534 C CA . SER A 1 76 ? 5.848 -13.406 -20.812 1 91.12 76 SER A CA 1
ATOM 535 C C . SER A 1 76 ? 5.379 -14.859 -20.766 1 91.12 76 SER A C 1
ATOM 537 O O . SER A 1 76 ? 6.09 -15.727 -20.266 1 91.12 76 SER A O 1
ATOM 539 N N . GLY A 1 77 ? 4.188 -15.094 -21.234 1 92.62 77 GLY A N 1
ATOM 540 C CA . GLY A 1 77 ? 3.645 -16.438 -21.203 1 92.62 77 GLY A CA 1
ATOM 541 C C . GLY A 1 77 ? 2.771 -16.703 -19.984 1 92.62 77 GLY A C 1
ATOM 542 O O . GLY A 1 77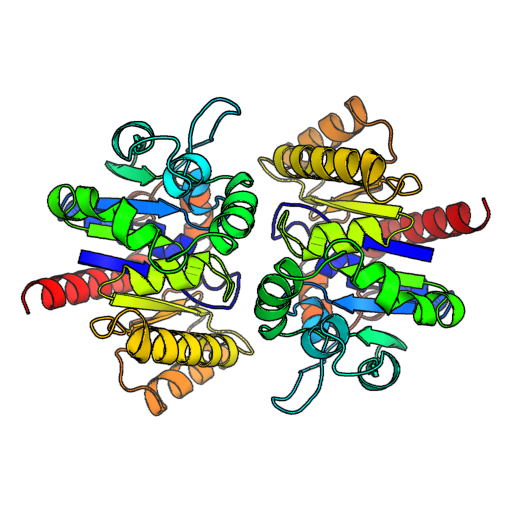 ? 2.055 -17.703 -19.922 1 92.62 77 GLY A O 1
ATOM 543 N N . LEU A 1 78 ? 2.762 -15.773 -19.062 1 96.81 78 LEU A N 1
ATOM 544 C CA . LEU A 1 78 ? 1.903 -15.867 -17.891 1 96.81 78 LEU A CA 1
ATOM 545 C C . LEU A 1 78 ? 0.472 -15.461 -18.234 1 96.81 78 LEU A C 1
ATOM 547 O O . LEU A 1 78 ? 0.253 -14.555 -19.031 1 96.81 78 LEU A O 1
ATOM 551 N N . TYR A 1 79 ? -0.427 -16.188 -17.688 1 98.19 79 TYR A N 1
ATOM 552 C CA . TYR A 1 79 ? -1.801 -15.703 -17.672 1 98.19 79 TYR A CA 1
ATOM 553 C C . TYR A 1 79 ? -2.023 -14.734 -16.516 1 98.19 79 TYR A C 1
ATOM 555 O O . TYR A 1 79 ? -1.484 -14.922 -15.422 1 98.19 79 TYR A O 1
ATOM 563 N N . LEU A 1 80 ? -2.779 -13.703 -16.797 1 98.38 80 LEU A N 1
ATOM 564 C CA . LEU A 1 80 ? -2.955 -12.633 -15.82 1 98.38 80 LEU A CA 1
ATOM 565 C C . LEU A 1 80 ? -4.434 -12.312 -15.625 1 98.38 80 LEU A C 1
ATOM 567 O O . LEU A 1 80 ? -5.18 -12.188 -16.594 1 98.38 80 LEU A O 1
ATOM 571 N N . LEU A 1 81 ? -4.871 -12.336 -14.445 1 98.5 81 LEU A N 1
ATOM 572 C CA . LEU A 1 81 ? -6.09 -11.648 -14.047 1 98.5 81 LEU A CA 1
ATOM 573 C C . LEU A 1 81 ? -5.77 -10.25 -13.516 1 98.5 81 LEU A C 1
ATOM 575 O O . LEU A 1 81 ? -5.312 -10.109 -12.383 1 98.5 81 LEU A O 1
ATOM 579 N N . PRO A 1 82 ? -6.016 -9.203 -14.297 1 98.06 82 PRO A N 1
ATOM 580 C CA . PRO A 1 82 ? -5.496 -7.859 -14.008 1 98.06 82 PRO A CA 1
ATOM 581 C C . PRO A 1 82 ? -6.371 -7.09 -13.023 1 98.06 82 PRO A C 1
ATOM 583 O O . PRO A 1 82 ? -7.562 -7.387 -12.883 1 98.06 82 PRO A O 1
ATOM 586 N N . ALA A 1 83 ? -5.719 -6.188 -12.336 1 96.25 83 ALA A N 1
ATOM 587 C CA . ALA A 1 83 ? -6.434 -5.336 -11.391 1 96.25 83 ALA A CA 1
ATOM 588 C C . ALA A 1 83 ? -6.094 -3.867 -11.609 1 96.25 83 ALA A C 1
ATOM 590 O O . ALA A 1 83 ? -5.098 -3.543 -12.258 1 96.25 83 ALA A O 1
ATOM 591 N N . ASP A 1 84 ? -6.949 -3.053 -11.211 1 91.5 84 ASP A N 1
ATOM 592 C CA . ASP A 1 84 ? -6.738 -1.612 -11.102 1 91.5 84 ASP A CA 1
ATOM 593 C C . ASP A 1 84 ? -7.391 -1.053 -9.844 1 91.5 84 ASP A C 1
ATOM 595 O O . ASP A 1 84 ? -7.777 -1.81 -8.953 1 91.5 84 ASP A O 1
ATOM 599 N N . GLY A 1 85 ? -7.469 0.181 -9.711 1 87.81 85 GLY A N 1
ATOM 600 C CA . GLY A 1 85 ? -7.918 0.832 -8.492 1 87.81 85 GLY A CA 1
ATOM 601 C C . GLY A 1 85 ? -9.359 0.51 -8.141 1 87.81 85 GLY A C 1
ATOM 602 O O . GLY A 1 85 ? -9.75 0.587 -6.977 1 87.81 85 GLY A O 1
ATOM 603 N N . ASN A 1 86 ? -10.141 0.116 -9.086 1 88.69 86 ASN A N 1
ATOM 604 C CA . ASN A 1 86 ? -11.539 -0.204 -8.828 1 88.69 86 ASN A CA 1
ATOM 605 C C . ASN A 1 86 ? -11.68 -1.377 -7.863 1 88.69 86 ASN A C 1
ATOM 607 O O . ASN A 1 86 ? -12.742 -1.569 -7.266 1 88.69 86 ASN A O 1
ATOM 611 N N . LEU A 1 87 ? -10.625 -2.07 -7.715 1 92.25 87 LEU A N 1
ATOM 612 C CA . LEU A 1 87 ? -10.664 -3.234 -6.836 1 92.25 87 LEU A CA 1
ATOM 613 C C . LEU A 1 87 ? -10.938 -2.824 -5.395 1 92.25 87 LEU A C 1
ATOM 615 O O . LEU A 1 87 ? -11.453 -3.619 -4.605 1 92.25 87 LEU A O 1
ATOM 619 N N . SER A 1 88 ? -10.594 -1.645 -5.008 1 86.69 88 SER A N 1
ATOM 620 C CA . SER A 1 88 ? -10.883 -1.144 -3.668 1 86.69 88 SER A CA 1
ATOM 621 C C . SER A 1 88 ? -12.383 -1.095 -3.41 1 86.69 88 SER A C 1
ATOM 623 O O . SER A 1 88 ? -12.836 -1.312 -2.283 1 86.69 88 SER A O 1
ATOM 625 N N . ARG A 1 89 ? -13.164 -0.842 -4.453 1 84.62 89 ARG A N 1
ATOM 626 C CA . ARG A 1 89 ? -14.625 -0.816 -4.359 1 84.62 89 ARG A CA 1
ATOM 627 C C . ARG A 1 89 ? -15.18 -2.217 -4.133 1 84.62 89 ARG A C 1
ATOM 629 O O . ARG A 1 89 ? -16.203 -2.379 -3.469 1 84.62 89 ARG A O 1
ATOM 636 N N . ALA A 1 90 ? -14.492 -3.145 -4.738 1 88.06 90 ALA A N 1
ATOM 637 C CA . ALA A 1 90 ? -14.93 -4.527 -4.582 1 88.06 90 ALA A CA 1
ATOM 638 C C . ALA A 1 90 ? -14.961 -4.93 -3.111 1 88.06 90 ALA A C 1
ATOM 640 O O . ALA A 1 90 ? -15.891 -5.609 -2.668 1 88.06 90 ALA A O 1
ATOM 641 N N . GLU A 1 91 ? -13.953 -4.5 -2.387 1 82.81 91 GLU A N 1
ATOM 642 C CA . GLU A 1 91 ? -13.891 -4.824 -0.965 1 82.81 91 GLU A CA 1
ATOM 643 C C . GLU A 1 91 ? -15.109 -4.277 -0.223 1 82.81 91 GLU A C 1
ATOM 645 O O . GLU A 1 91 ? -15.688 -4.965 0.619 1 82.81 91 GLU A O 1
ATOM 650 N N . MET A 1 92 ? -15.477 -3.121 -0.525 1 80 92 MET A N 1
ATOM 651 C CA . MET A 1 92 ? -16.609 -2.465 0.124 1 80 92 MET A CA 1
ATOM 652 C C . MET A 1 92 ? -17.922 -3.16 -0.231 1 80 92 MET A C 1
ATOM 654 O O . MET A 1 92 ? -18.781 -3.344 0.628 1 80 92 MET A O 1
ATOM 658 N N . GLU A 1 93 ? -18 -3.555 -1.423 1 86.5 93 GLU A N 1
ATOM 659 C CA . GLU A 1 93 ? -19.219 -4.191 -1.917 1 86.5 93 GLU A CA 1
ATOM 660 C C . GLU A 1 93 ? -19.359 -5.602 -1.362 1 86.5 93 GLU A C 1
ATOM 662 O O . GLU A 1 93 ? -20.469 -6.027 -1.017 1 86.5 93 GLU A O 1
ATOM 667 N N . LEU A 1 94 ? -18.312 -6.324 -1.265 1 87.44 94 LEU A N 1
ATOM 668 C CA . LEU A 1 94 ? -18.328 -7.727 -0.857 1 87.44 94 LEU A CA 1
ATOM 669 C C . LEU A 1 94 ? -18.609 -7.852 0.636 1 87.44 94 LEU A C 1
ATOM 671 O O . LEU A 1 94 ? -19.188 -8.844 1.081 1 87.44 94 LEU A O 1
ATOM 675 N N . LEU A 1 95 ? -18.219 -6.844 1.339 1 78.31 95 LEU A N 1
ATOM 676 C CA . LEU A 1 95 ? -18.375 -6.895 2.789 1 78.31 95 LEU A CA 1
ATOM 677 C C . LEU A 1 95 ? -19.844 -6.973 3.174 1 78.31 95 LEU A C 1
ATOM 679 O O . LEU A 1 95 ? -20.172 -7.367 4.293 1 78.31 95 LEU A O 1
ATOM 683 N N . GLN A 1 96 ? -20.688 -6.605 2.248 1 78.75 96 GLN A N 1
ATOM 684 C CA . GLN A 1 96 ? -22.125 -6.609 2.518 1 78.75 96 GLN A CA 1
ATOM 685 C C . GLN A 1 96 ? -22.75 -7.957 2.158 1 78.75 96 GLN A C 1
ATOM 687 O O . GLN A 1 96 ? -23.938 -8.188 2.406 1 78.75 96 GLN A O 1
ATOM 692 N N . LYS A 1 97 ? -22.016 -8.852 1.622 1 83.62 97 LYS A N 1
ATOM 693 C CA . LYS A 1 97 ? -22.547 -10.117 1.13 1 83.62 97 LYS A CA 1
ATOM 694 C C . LYS A 1 97 ? -22.25 -11.258 2.098 1 83.62 97 LYS A C 1
ATOM 696 O O . LYS A 1 97 ? -21.188 -11.273 2.73 1 83.62 97 LYS A O 1
ATOM 701 N N . SER A 1 98 ? -23.25 -12.102 2.061 1 85.81 98 SER A N 1
ATOM 702 C CA . SER A 1 98 ? -22.984 -13.336 2.787 1 85.81 98 SER A CA 1
ATOM 703 C C . SER A 1 98 ? -21.875 -14.141 2.127 1 85.81 98 SER A C 1
ATOM 705 O O . SER A 1 98 ? -21.797 -14.227 0.9 1 85.81 98 SER A O 1
ATOM 707 N N . GLY A 1 99 ? -20.984 -14.664 2.902 1 90 99 GLY A N 1
ATOM 708 C CA . GLY A 1 99 ? -19.906 -15.484 2.379 1 90 99 GLY A CA 1
ATOM 709 C C . GLY A 1 99 ? -18.781 -14.68 1.763 1 90 99 GLY A C 1
ATOM 710 O O . GLY A 1 99 ? -18.047 -15.172 0.899 1 90 99 GLY A O 1
ATOM 711 N N . ALA A 1 100 ? -18.703 -13.438 2.105 1 90 100 ALA A N 1
ATOM 712 C CA . ALA A 1 100 ? -17.75 -12.492 1.532 1 90 100 ALA A CA 1
ATOM 713 C C . ALA A 1 100 ? -16.312 -13.023 1.629 1 90 100 ALA A C 1
ATOM 715 O O . ALA A 1 100 ? -15.492 -12.758 0.752 1 90 100 ALA A O 1
ATOM 716 N N . PHE A 1 101 ? -16.078 -13.891 2.566 1 93.19 101 PHE A N 1
ATOM 717 C CA . PHE A 1 101 ? -14.734 -14.367 2.834 1 93.19 101 PHE A CA 1
ATOM 718 C C . PHE A 1 101 ? -14.359 -15.5 1.888 1 93.19 101 PHE A C 1
ATOM 720 O O . PHE A 1 101 ? -13.188 -15.867 1.783 1 93.19 101 PHE A O 1
ATOM 727 N N . TYR A 1 102 ? -15.367 -16.031 1.113 1 96.12 102 TYR A N 1
ATOM 728 C CA . TYR A 1 102 ? -15.141 -17.188 0.253 1 96.12 102 TYR A CA 1
ATOM 729 C C . TYR A 1 102 ? -15.289 -16.812 -1.217 1 96.12 102 TYR A C 1
ATOM 731 O O . TYR A 1 102 ? -15.195 -17.672 -2.096 1 96.12 102 TYR A O 1
ATOM 739 N N . THR A 1 103 ? -15.484 -15.547 -1.46 1 96.25 103 THR A N 1
ATOM 740 C CA . THR A 1 103 ? -15.805 -15.109 -2.814 1 96.25 103 THR A CA 1
ATOM 741 C C . THR A 1 103 ? -14.695 -15.508 -3.785 1 96.25 103 THR A C 1
ATOM 743 O O . THR A 1 103 ? -14.969 -16.062 -4.855 1 96.25 103 THR A O 1
ATOM 746 N N . LEU A 1 104 ? -13.461 -15.281 -3.438 1 96.75 104 LEU A N 1
ATOM 747 C CA . LEU A 1 104 ? -12.344 -15.594 -4.316 1 96.75 104 LEU A CA 1
ATOM 748 C C . LEU A 1 104 ? -12.234 -17.094 -4.555 1 96.75 104 LEU A C 1
ATOM 750 O O . LEU A 1 104 ? -12.023 -17.531 -5.684 1 96.75 104 LEU A O 1
ATOM 754 N N . ARG A 1 105 ? -12.359 -17.828 -3.488 1 96.75 105 ARG A N 1
ATOM 755 C CA . ARG A 1 105 ? -12.32 -19.297 -3.594 1 96.75 105 ARG A CA 1
ATOM 756 C C . ARG A 1 105 ? -13.367 -19.797 -4.586 1 96.75 105 ARG A C 1
ATOM 758 O O . ARG A 1 105 ? -13.055 -20.609 -5.457 1 96.75 105 ARG A O 1
ATOM 765 N N . ASP A 1 106 ? -14.547 -19.25 -4.453 1 95.69 106 ASP A N 1
ATOM 766 C CA . ASP A 1 106 ? -15.641 -19.656 -5.328 1 95.69 106 ASP A CA 1
ATOM 767 C C . ASP A 1 106 ? -15.367 -19.266 -6.777 1 95.69 106 ASP A C 1
ATOM 769 O O . ASP A 1 106 ? -15.617 -20.047 -7.699 1 95.69 106 ASP A O 1
ATOM 773 N N . ARG A 1 107 ? -14.836 -18.109 -6.926 1 95.25 107 ARG A N 1
ATOM 774 C CA . ARG A 1 107 ? -14.578 -17.594 -8.266 1 95.25 107 ARG A CA 1
ATOM 775 C C . ARG A 1 107 ? -13.43 -18.359 -8.93 1 95.25 107 ARG A C 1
ATOM 777 O O . ARG A 1 107 ? -13.406 -18.5 -10.156 1 95.25 107 ARG A O 1
ATOM 784 N N . LEU A 1 108 ? -12.492 -18.891 -8.172 1 96.06 108 LEU A N 1
ATOM 785 C CA . LEU A 1 108 ? -11.289 -19.516 -8.703 1 96.06 108 LEU A CA 1
ATOM 786 C C . LEU A 1 108 ? -11.539 -21 -9 1 96.06 108 LEU A C 1
ATOM 788 O O . LEU A 1 108 ? -10.664 -21.688 -9.523 1 96.06 108 LEU A O 1
ATOM 792 N N . THR A 1 109 ? -12.672 -21.438 -8.703 1 92.56 109 THR A N 1
ATOM 793 C CA . THR A 1 109 ? -12.953 -22.859 -8.844 1 92.56 109 THR A CA 1
ATOM 794 C C . THR A 1 109 ? -12.656 -23.328 -10.266 1 92.56 109 THR A C 1
ATOM 796 O O . THR A 1 109 ? -12.031 -24.375 -10.453 1 92.56 109 THR A O 1
ATOM 799 N N . SER A 1 110 ? -13.07 -22.578 -11.227 1 90.38 110 SER A N 1
ATOM 800 C CA . SER A 1 110 ? -12.859 -22.953 -12.617 1 90.38 110 SER A CA 1
ATOM 801 C C . SER A 1 110 ? -11.383 -22.922 -12.984 1 90.38 110 SER A C 1
ATOM 803 O O . SER A 1 110 ? -10.945 -23.641 -13.891 1 90.38 110 SER A O 1
ATOM 805 N N . CYS A 1 111 ? -10.586 -22.188 -12.289 1 93.88 111 CYS A N 1
ATOM 806 C CA . CYS A 1 111 ? -9.172 -22.016 -12.594 1 93.88 111 CYS A CA 1
ATOM 807 C C . CYS A 1 111 ? -8.359 -23.203 -12.102 1 93.88 111 CYS A C 1
ATOM 809 O O . CYS A 1 111 ? -7.266 -23.469 -12.602 1 93.88 111 CYS A O 1
ATOM 811 N N . ARG A 1 112 ? -8.867 -23.906 -11.164 1 90.56 112 ARG A N 1
ATOM 812 C CA . ARG A 1 112 ? -8.156 -25.031 -10.57 1 90.56 112 ARG A CA 1
ATOM 813 C C . ARG A 1 112 ? -7.875 -26.109 -11.602 1 90.56 112 ARG A C 1
ATOM 815 O O . ARG A 1 112 ? -6.828 -26.766 -11.562 1 90.56 112 ARG A O 1
ATOM 822 N N . GLU A 1 113 ? -8.766 -26.25 -12.539 1 90.94 113 GLU A N 1
ATOM 823 C CA . GLU A 1 113 ? -8.594 -27.297 -13.555 1 90.94 113 GLU A CA 1
ATOM 824 C C . GL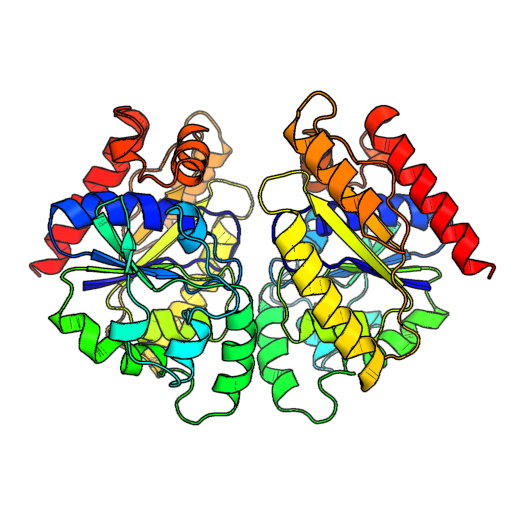U A 1 113 ? -7.852 -26.75 -14.773 1 90.94 113 GLU A C 1
ATOM 826 O O . GLU A 1 113 ? -7.27 -27.531 -15.539 1 90.94 113 GLU A O 1
ATOM 831 N N . GLN A 1 114 ? -7.781 -25.547 -14.852 1 95.5 114 GLN A N 1
ATOM 832 C CA . GLN A 1 114 ? -7.258 -24.938 -16.062 1 95.5 114 GLN A CA 1
ATOM 833 C C . GLN A 1 114 ? -5.773 -24.594 -15.922 1 95.5 114 GLN A C 1
ATOM 835 O O . GLN A 1 114 ? -5.039 -24.562 -16.906 1 95.5 114 GLN A O 1
ATOM 840 N N . PHE A 1 115 ? -5.328 -24.391 -14.703 1 97.94 115 PHE A N 1
ATOM 841 C CA . PHE A 1 115 ? -3.959 -23.953 -14.477 1 97.94 115 PHE A CA 1
ATOM 842 C C . PHE A 1 115 ? -3.248 -24.859 -13.484 1 97.94 115 PHE A C 1
ATOM 844 O O . PHE A 1 115 ? -3.811 -25.219 -12.445 1 97.94 115 PHE A O 1
ATOM 851 N N . ARG A 1 116 ? -2.045 -25.141 -13.852 1 97.31 116 ARG A N 1
ATOM 852 C CA . ARG A 1 116 ? -1.238 -25.938 -12.93 1 97.31 116 ARG A CA 1
ATOM 853 C C . ARG A 1 116 ? -0.896 -25.125 -11.68 1 97.31 116 ARG A C 1
ATOM 855 O O . ARG A 1 116 ? -0.923 -25.656 -10.562 1 97.31 116 ARG A O 1
ATOM 862 N N . TYR A 1 117 ? -0.621 -23.844 -11.938 1 98.06 117 TYR A N 1
ATOM 863 C CA . TYR A 1 117 ? -0.298 -22.938 -10.844 1 98.06 117 TYR A CA 1
ATOM 864 C C . TYR A 1 117 ? -1.179 -21.688 -10.883 1 98.06 117 TYR A C 1
ATOM 866 O O . TYR A 1 117 ? -1.451 -21.156 -11.961 1 98.06 117 TYR A O 1
ATOM 874 N N . VAL A 1 118 ? -1.656 -21.266 -9.727 1 98.56 118 VAL A N 1
ATOM 875 C CA . VAL A 1 118 ? -2.324 -19.984 -9.547 1 98.56 118 VAL A CA 1
ATOM 876 C C . VAL A 1 118 ? -1.663 -19.219 -8.406 1 98.56 118 VAL A C 1
ATOM 878 O O . VAL A 1 118 ? -1.677 -19.656 -7.254 1 98.56 118 VAL A O 1
ATOM 881 N N . LEU A 1 119 ? -0.981 -18.109 -8.75 1 98.81 119 LEU A N 1
ATOM 882 C CA . LEU A 1 119 ? -0.359 -17.25 -7.758 1 98.81 119 LEU A CA 1
ATOM 883 C C . LEU A 1 119 ? -1.212 -16.016 -7.508 1 98.81 119 LEU A C 1
ATOM 885 O O . LEU A 1 119 ? -1.641 -15.344 -8.453 1 98.81 119 LEU A O 1
ATOM 889 N N . MET A 1 120 ? -1.46 -15.703 -6.266 1 98.75 120 MET A N 1
ATOM 890 C CA . MET A 1 120 ? -2.281 -14.555 -5.898 1 98.75 120 MET A CA 1
ATOM 891 C C . MET A 1 120 ? -1.441 -13.492 -5.199 1 98.75 120 MET A C 1
ATOM 893 O O . MET A 1 120 ? -0.96 -13.703 -4.086 1 98.75 120 MET A O 1
ATOM 897 N N . ASP A 1 121 ? -1.307 -12.367 -5.832 1 98.56 121 ASP A N 1
ATOM 898 C CA . ASP A 1 121 ? -0.565 -11.234 -5.289 1 98.56 121 ASP A CA 1
ATOM 899 C C . ASP A 1 121 ? -1.445 -10.391 -4.371 1 98.56 121 ASP A C 1
ATOM 901 O O . ASP A 1 121 ? -2.291 -9.625 -4.844 1 98.56 121 ASP A O 1
ATOM 905 N N . CYS A 1 122 ? -1.143 -10.414 -3.131 1 97.81 122 CYS A N 1
ATOM 906 C CA . CYS A 1 122 ? -2.025 -9.805 -2.139 1 97.81 122 CYS A CA 1
ATOM 907 C C . CYS A 1 122 ? -1.581 -8.383 -1.807 1 97.81 122 CYS A C 1
ATOM 909 O O . CYS A 1 122 ? -0.396 -8.062 -1.901 1 97.81 122 CYS A O 1
ATOM 911 N N . PRO A 1 123 ? -2.486 -7.539 -1.426 1 94.56 123 PRO A N 1
ATOM 912 C CA . PRO A 1 123 ? -2.133 -6.191 -0.977 1 94.56 123 PRO A CA 1
ATOM 913 C C . PRO A 1 123 ? -1.48 -6.18 0.404 1 94.56 123 PRO A C 1
ATOM 915 O O . PRO A 1 123 ? -1.525 -7.184 1.119 1 94.56 123 PRO A O 1
ATOM 918 N N . PRO A 1 124 ? -0.822 -5.055 0.723 1 90.75 124 PRO A N 1
ATOM 919 C CA . PRO A 1 124 ? -0.262 -4.918 2.07 1 90.75 124 PRO A CA 1
ATOM 920 C C . PRO A 1 124 ? -1.321 -4.586 3.117 1 90.75 124 PRO A C 1
ATOM 922 O O . PRO A 1 124 ? -1.313 -3.488 3.682 1 90.75 124 PRO A O 1
ATOM 925 N N . SER A 1 125 ? -2.213 -5.434 3.371 1 85.38 125 SER 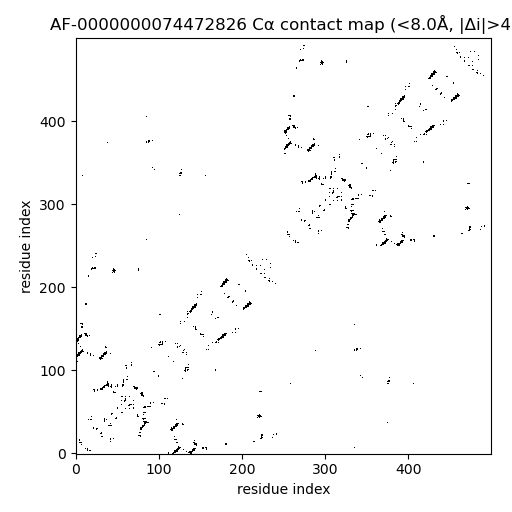A N 1
ATOM 926 C CA . SER A 1 125 ? -3.297 -5.188 4.316 1 85.38 125 SER A CA 1
ATOM 927 C C . SER A 1 125 ? -3.857 -6.496 4.867 1 85.38 125 SER A C 1
ATOM 929 O O . SER A 1 125 ? -3.557 -7.57 4.348 1 85.38 125 SER A O 1
ATOM 931 N N . ARG A 1 126 ? -4.57 -6.281 5.961 1 79.31 126 ARG A N 1
ATOM 932 C CA . ARG A 1 126 ? -5.332 -7.387 6.543 1 79.31 126 ARG A CA 1
ATOM 933 C C . ARG A 1 126 ? -6.789 -7.336 6.102 1 79.31 126 ARG A C 1
ATOM 935 O O . ARG A 1 126 ? -7.676 -7.801 6.824 1 79.31 126 ARG A O 1
ATOM 942 N N . GLY A 1 127 ? -7 -6.766 5.074 1 86 127 GLY A N 1
ATOM 943 C CA . GLY A 1 127 ? -8.359 -6.539 4.617 1 86 127 GLY A CA 1
ATOM 944 C C . GLY A 1 127 ? -8.984 -7.754 3.959 1 86 127 GLY A C 1
ATOM 945 O O . GLY A 1 127 ? -8.398 -8.844 3.969 1 86 127 GLY A O 1
ATOM 946 N N . LEU A 1 128 ? -10.094 -7.562 3.441 1 89.06 128 LEU A N 1
ATOM 947 C CA . LEU A 1 128 ? -10.93 -8.633 2.916 1 89.06 128 LEU A CA 1
ATOM 948 C C . LEU A 1 128 ? -10.234 -9.359 1.769 1 89.06 128 LEU A C 1
ATOM 950 O O . LEU A 1 128 ? -10.336 -10.586 1.652 1 89.06 128 LEU A O 1
ATOM 954 N N . LEU A 1 129 ? -9.508 -8.656 0.946 1 93.12 129 LEU A N 1
ATOM 955 C CA . LEU A 1 129 ? -8.875 -9.266 -0.22 1 93.12 129 LEU A CA 1
ATOM 956 C C . LEU A 1 129 ? -7.797 -10.258 0.201 1 93.12 129 LEU A C 1
ATOM 958 O O . LEU A 1 129 ? -7.707 -11.359 -0.356 1 93.12 129 LEU A O 1
ATOM 962 N N . THR A 1 130 ? -7.016 -9.875 1.209 1 94.69 130 THR A N 1
ATOM 963 C CA . THR A 1 130 ? -5.992 -10.773 1.73 1 94.69 130 THR A CA 1
ATOM 964 C C . THR A 1 130 ? -6.625 -12.008 2.363 1 94.69 130 THR A C 1
ATOM 966 O O . THR A 1 130 ? -6.188 -13.133 2.111 1 94.69 130 THR A O 1
ATOM 969 N N . ILE A 1 131 ? -7.668 -11.805 3.111 1 94.56 131 ILE A N 1
ATOM 970 C CA . ILE A 1 131 ? -8.367 -12.906 3.758 1 94.56 131 ILE A CA 1
ATOM 971 C C . ILE A 1 131 ? -8.922 -13.852 2.699 1 94.56 131 ILE A C 1
ATOM 973 O O . ILE A 1 131 ? -8.805 -15.078 2.826 1 94.56 131 ILE A O 1
ATOM 977 N N . ASN A 1 132 ? -9.516 -13.328 1.688 1 96.62 132 ASN A N 1
ATOM 978 C CA . ASN A 1 132 ? -10.039 -14.133 0.591 1 96.62 132 ASN A CA 1
ATOM 979 C C . ASN A 1 132 ? -8.938 -14.969 -0.062 1 96.62 132 ASN A C 1
ATOM 981 O O . ASN A 1 132 ? -9.148 -16.141 -0.379 1 96.62 132 ASN A O 1
ATOM 985 N N . ALA A 1 133 ? -7.809 -14.352 -0.292 1 98.06 133 ALA A N 1
ATOM 986 C CA . ALA A 1 133 ? -6.691 -15.062 -0.91 1 98.06 133 ALA A CA 1
ATOM 987 C C . ALA A 1 133 ? -6.25 -16.25 -0.05 1 98.06 133 ALA A C 1
ATOM 989 O O . ALA A 1 133 ? -6.047 -17.344 -0.557 1 98.06 133 ALA A O 1
ATOM 990 N N . LEU A 1 134 ? -6.156 -16 1.22 1 98.38 134 LEU A N 1
ATOM 991 C CA . LEU A 1 134 ? -5.734 -17.047 2.15 1 98.38 134 LEU A CA 1
ATOM 992 C C . LEU A 1 134 ? -6.789 -18.141 2.258 1 98.38 134 LEU A C 1
ATOM 994 O O . LEU A 1 134 ? -6.457 -19.312 2.395 1 98.38 134 LEU A O 1
ATOM 998 N N . ALA A 1 135 ? -8.023 -17.75 2.158 1 98.06 135 ALA A N 1
ATOM 999 C CA . ALA A 1 135 ? -9.117 -18.719 2.215 1 98.06 135 ALA A CA 1
ATOM 1000 C C . ALA A 1 135 ? -9.125 -19.625 0.98 1 98.06 135 ALA A C 1
ATOM 1002 O O . ALA A 1 135 ? -9.562 -20.766 1.044 1 98.06 135 ALA A O 1
ATOM 1003 N N . ALA A 1 136 ? -8.625 -19.125 -0.084 1 98.19 136 ALA A N 1
ATOM 1004 C CA . ALA A 1 136 ? -8.648 -19.844 -1.354 1 98.19 136 ALA A CA 1
ATOM 1005 C C . ALA A 1 136 ? -7.363 -20.641 -1.564 1 98.19 136 ALA A C 1
ATOM 1007 O O . ALA A 1 136 ? -7.316 -21.562 -2.389 1 98.19 136 ALA A O 1
ATOM 1008 N N . ALA A 1 137 ? -6.328 -20.359 -0.874 1 98.38 137 ALA A N 1
ATOM 1009 C CA . ALA A 1 137 ? -4.98 -20.828 -1.192 1 98.38 137 ALA A CA 1
ATOM 1010 C C . ALA A 1 137 ? -4.715 -22.203 -0.585 1 98.38 137 ALA A C 1
ATOM 1012 O O . ALA A 1 137 ? -5.273 -22.547 0.46 1 98.38 137 ALA A O 1
ATOM 1013 N N . ASP A 1 138 ? -3.906 -22.969 -1.264 1 97.69 138 ASP A N 1
ATOM 1014 C CA . ASP A 1 138 ? -3.314 -24.172 -0.664 1 97.69 138 ASP A CA 1
ATOM 1015 C C . ASP A 1 138 ? -2.146 -23.797 0.248 1 97.69 138 ASP A C 1
ATOM 1017 O O . ASP A 1 138 ? -1.98 -24.375 1.321 1 97.69 138 ASP A O 1
ATOM 1021 N N . TRP A 1 139 ? -1.363 -22.859 -0.237 1 98.19 139 TRP A N 1
ATOM 1022 C CA . TRP A 1 139 ? -0.14 -22.438 0.44 1 98.19 139 TRP A CA 1
ATOM 1023 C C . TRP A 1 139 ? -0.045 -20.922 0.504 1 98.19 139 TRP A C 1
ATOM 1025 O O . TRP A 1 139 ? -0.626 -20.219 -0.328 1 98.19 139 TRP A O 1
ATOM 1035 N N . VAL A 1 140 ? 0.681 -20.469 1.518 1 98.62 140 VAL A N 1
ATOM 1036 C CA . VAL A 1 140 ? 1.029 -19.047 1.574 1 98.62 140 VAL A CA 1
ATOM 1037 C C . VAL A 1 140 ? 2.545 -18.891 1.679 1 98.62 140 VAL A C 1
ATOM 1039 O O . VAL A 1 140 ? 3.188 -19.547 2.504 1 98.62 140 VAL A O 1
ATOM 1042 N N . LEU A 1 141 ? 3.113 -18.172 0.715 1 98.75 141 LEU A N 1
ATOM 1043 C CA . LEU A 1 141 ? 4.5 -17.719 0.762 1 98.75 141 LEU A CA 1
ATOM 1044 C C . LEU A 1 141 ? 4.59 -16.312 1.347 1 98.75 141 LEU A C 1
ATOM 1046 O O . LEU A 1 141 ? 3.828 -15.414 0.957 1 98.75 141 LEU A O 1
ATOM 1050 N N . ILE A 1 142 ? 5.559 -16.094 2.246 1 98.25 142 ILE A N 1
ATOM 1051 C CA . ILE A 1 142 ? 5.605 -14.836 2.971 1 98.25 142 ILE A CA 1
ATOM 1052 C C . ILE A 1 142 ? 6.934 -14.133 2.703 1 98.25 142 ILE A C 1
ATOM 1054 O O . ILE A 1 142 ? 7.934 -14.406 3.377 1 98.25 142 ILE A O 1
ATOM 1058 N N . PRO A 1 143 ? 6.922 -13.211 1.77 1 98.06 143 PRO A N 1
ATOM 1059 C CA . PRO A 1 143 ? 8.109 -12.375 1.607 1 98.06 143 PRO A CA 1
ATOM 1060 C C . PRO A 1 143 ? 8.352 -11.453 2.797 1 98.06 143 PRO A C 1
ATOM 1062 O O . PRO A 1 143 ? 7.41 -10.82 3.291 1 98.06 143 PRO A O 1
ATOM 1065 N N . VAL A 1 144 ? 9.555 -11.406 3.262 1 96.81 144 VAL A N 1
ATOM 1066 C CA . VAL A 1 144 ? 9.953 -10.547 4.375 1 96.81 144 VAL A CA 1
ATOM 1067 C C . VAL A 1 144 ? 11.195 -9.75 3.988 1 96.81 144 VAL A C 1
ATOM 1069 O O . VAL A 1 144 ? 12.25 -10.328 3.697 1 96.81 144 VAL A O 1
ATOM 1072 N N . GLN A 1 145 ? 11.023 -8.484 3.967 1 95.5 145 GLN A N 1
ATOM 1073 C CA . GLN A 1 145 ? 12.172 -7.648 3.652 1 95.5 145 GLN A CA 1
ATOM 1074 C C . GLN A 1 145 ? 13.164 -7.621 4.812 1 95.5 145 GLN A C 1
ATOM 1076 O O . GLN A 1 145 ? 12.773 -7.445 5.969 1 95.5 145 GLN A O 1
ATOM 1081 N N . CYS A 1 146 ? 14.445 -7.766 4.457 1 94.5 146 CYS A N 1
ATOM 1082 C CA . CYS A 1 146 ? 15.492 -7.734 5.477 1 94.5 146 CYS A CA 1
ATOM 1083 C C . CYS A 1 146 ? 15.781 -6.305 5.922 1 94.5 146 CYS A C 1
ATOM 1085 O O . CYS A 1 146 ? 16.812 -5.734 5.562 1 94.5 146 CYS A O 1
ATOM 1087 N N . GLN A 1 147 ? 14.883 -5.789 6.68 1 87.25 147 GLN A N 1
ATOM 1088 C CA . GLN A 1 147 ? 14.984 -4.422 7.18 1 87.25 147 GLN A CA 1
ATOM 1089 C C . GLN A 1 147 ? 14.461 -4.32 8.609 1 87.25 147 GLN A C 1
ATOM 1091 O O . GLN A 1 147 ? 14.031 -5.32 9.195 1 87.25 147 GLN A O 1
ATOM 1096 N N . PHE A 1 148 ? 14.516 -3.137 9.047 1 78.81 148 PHE A N 1
ATOM 1097 C CA . PHE A 1 148 ? 14.008 -2.863 10.383 1 78.81 148 PHE A CA 1
ATOM 1098 C C . PHE A 1 148 ? 12.516 -3.168 10.469 1 78.81 148 PHE A C 1
ATOM 1100 O O . PHE A 1 148 ? 11.758 -2.848 9.547 1 78.81 148 PHE A O 1
ATOM 1107 N N . PHE A 1 149 ? 12.047 -3.879 11.445 1 78.19 149 PHE A N 1
ATOM 1108 C CA . PHE A 1 149 ? 10.656 -4.203 11.75 1 78.19 149 PHE A CA 1
ATOM 1109 C C . PHE A 1 149 ? 10.172 -5.359 10.891 1 78.19 149 PHE A C 1
ATOM 1111 O O . PHE A 1 149 ? 8.961 -5.574 10.758 1 78.19 149 PHE A O 1
ATOM 1118 N N . ALA A 1 150 ? 11.086 -5.926 10.242 1 85.31 150 ALA A N 1
ATOM 1119 C CA . ALA A 1 150 ? 10.758 -7.047 9.375 1 85.31 150 ALA A CA 1
ATOM 1120 C C . ALA A 1 150 ? 9.859 -8.055 10.086 1 85.31 150 ALA A C 1
ATOM 1122 O O . ALA A 1 150 ? 8.859 -8.508 9.531 1 85.31 150 ALA A O 1
ATOM 1123 N N . LEU A 1 151 ? 10.07 -8.273 11.25 1 88 151 LEU A N 1
ATOM 1124 C CA . LEU A 1 151 ? 9.414 -9.352 11.984 1 88 151 LEU A CA 1
ATOM 1125 C C . LEU A 1 151 ? 8.016 -8.93 12.43 1 88 151 LEU A C 1
ATOM 1127 O O . LEU A 1 151 ? 7.152 -9.781 12.656 1 88 151 LEU A O 1
ATOM 1131 N N . LYS A 1 152 ? 7.816 -7.723 12.523 1 83.81 152 LYS A N 1
ATOM 1132 C CA . LYS A 1 152 ? 6.504 -7.23 12.93 1 83.81 152 LYS A CA 1
ATOM 1133 C C . LYS A 1 152 ? 5.445 -7.57 11.883 1 83.81 152 LYS A C 1
ATOM 1135 O O . LYS A 1 152 ? 4.367 -8.062 12.219 1 83.81 152 LYS A O 1
ATOM 1140 N N . GLY A 1 153 ? 5.758 -7.32 10.664 1 86 153 GLY A N 1
ATOM 1141 C CA . GLY A 1 153 ? 4.848 -7.676 9.586 1 86 153 GLY A CA 1
ATOM 1142 C C . GLY A 1 153 ? 4.57 -9.164 9.508 1 86 153 GLY A C 1
ATOM 1143 O O . GLY A 1 153 ? 3.436 -9.578 9.258 1 86 153 GLY A O 1
ATOM 1144 N N . LEU A 1 154 ? 5.555 -9.906 9.734 1 92.25 154 LEU A N 1
ATOM 1145 C CA . LEU A 1 154 ? 5.422 -11.359 9.719 1 92.25 154 LEU A CA 1
ATOM 1146 C C . LEU A 1 154 ? 4.484 -11.828 10.828 1 92.25 154 LEU A C 1
ATOM 1148 O O . LEU A 1 154 ? 3.57 -12.617 10.578 1 92.25 154 LEU A O 1
ATOM 1152 N N . SER A 1 155 ? 4.719 -11.328 12.016 1 90.44 155 SER A N 1
ATOM 1153 C CA . SER A 1 155 ? 3.916 -11.75 13.156 1 90.44 155 SER A CA 1
ATOM 1154 C C . SER A 1 155 ? 2.438 -11.453 12.93 1 90.44 155 SER A C 1
ATOM 1156 O O . SER A 1 155 ? 1.58 -12.289 13.227 1 90.44 155 SER A O 1
ATOM 1158 N N . ALA A 1 156 ? 2.203 -10.297 12.422 1 87.81 156 ALA A N 1
ATOM 1159 C CA . ALA A 1 156 ? 0.823 -9.906 12.141 1 87.81 156 ALA A CA 1
ATOM 1160 C C . ALA A 1 156 ? 0.182 -10.836 11.117 1 87.81 156 ALA A C 1
ATOM 1162 O O . ALA A 1 156 ? -0.973 -11.242 11.273 1 87.81 156 ALA A O 1
ATOM 1163 N N . LEU A 1 157 ? 0.933 -11.148 10.094 1 93.62 157 LEU A N 1
ATOM 1164 C CA . LEU A 1 157 ? 0.399 -12.039 9.07 1 93.62 157 LEU A CA 1
ATOM 1165 C C . LEU A 1 157 ? 0.164 -13.43 9.633 1 93.62 157 LEU A C 1
ATOM 1167 O O . LEU A 1 157 ? -0.837 -14.078 9.305 1 93.62 157 LEU A O 1
ATOM 1171 N N . LEU A 1 158 ? 1.056 -13.922 10.445 1 95.31 158 LEU A N 1
ATOM 1172 C CA . LEU A 1 158 ? 0.912 -15.258 11.016 1 95.31 158 LEU A CA 1
ATOM 1173 C C . LEU A 1 158 ? -0.339 -15.344 11.883 1 95.31 158 LEU A C 1
ATOM 1175 O O . LEU A 1 158 ? -1.014 -16.375 11.906 1 95.31 158 LEU A O 1
ATOM 1179 N N . GLU A 1 159 ? -0.627 -14.297 12.531 1 93.19 159 GLU A N 1
ATOM 1180 C CA . GLU A 1 159 ? -1.873 -14.25 13.289 1 93.19 159 GLU A CA 1
ATOM 1181 C C . GLU A 1 159 ? -3.084 -14.367 12.367 1 93.19 159 GLU A C 1
ATOM 1183 O O . GLU A 1 159 ? -4.039 -15.086 12.688 1 93.19 159 GLU A O 1
ATOM 1188 N N . THR A 1 160 ? -3.037 -13.656 11.305 1 93.56 160 THR A N 1
ATOM 1189 C CA . THR A 1 160 ? -4.113 -13.727 10.32 1 93.56 160 THR A CA 1
ATOM 1190 C C . THR A 1 160 ? -4.238 -15.133 9.758 1 93.56 160 THR A C 1
ATOM 1192 O O . THR A 1 160 ? -5.348 -15.656 9.617 1 93.56 160 THR A O 1
ATOM 1195 N N . VAL A 1 161 ? -3.117 -15.734 9.414 1 97.19 161 VAL A N 1
ATOM 1196 C CA . VAL A 1 161 ? -3.096 -17.094 8.859 1 97.19 161 VAL A CA 1
ATOM 1197 C C . VAL A 1 161 ? -3.719 -18.062 9.859 1 97.19 161 VAL A C 1
ATOM 1199 O O . VAL A 1 161 ? -4.523 -18.922 9.477 1 97.19 161 VAL A O 1
ATOM 1202 N N . ASP A 1 162 ? -3.369 -17.906 11.094 1 97.12 162 ASP A N 1
ATOM 1203 C CA . ASP A 1 162 ? -3.922 -18.766 12.141 1 97.12 162 ASP A CA 1
ATOM 1204 C C . ASP A 1 162 ? -5.445 -18.656 12.195 1 97.12 162 ASP A C 1
ATOM 1206 O O . ASP A 1 162 ? -6.145 -19.656 12.266 1 97.12 162 ASP A O 1
ATOM 1210 N N . HIS A 1 163 ? -5.891 -17.5 12.102 1 95.19 163 HIS A N 1
ATOM 1211 C CA . HIS A 1 163 ? -7.328 -17.266 12.117 1 95.19 163 HIS A CA 1
ATOM 1212 C C . HIS A 1 163 ? -8.008 -17.891 10.906 1 95.19 163 HIS A C 1
ATOM 1214 O O . HIS A 1 163 ? -9.047 -18.547 11.039 1 95.19 163 HIS A O 1
ATOM 1220 N N . VAL A 1 164 ? -7.449 -17.734 9.758 1 97.31 164 VAL A N 1
ATOM 1221 C CA . VAL A 1 164 ? -8.008 -18.25 8.523 1 97.31 164 VAL A CA 1
ATOM 1222 C C . VAL A 1 164 ? -7.992 -19.781 8.555 1 97.31 164 VAL A C 1
ATOM 1224 O O . VAL A 1 164 ? -8.969 -20.422 8.164 1 97.31 164 VAL A O 1
ATOM 1227 N N . GLN A 1 165 ? -6.918 -20.344 9.031 1 98 165 GLN A N 1
ATOM 1228 C CA . GLN A 1 165 ? -6.82 -21.781 9.148 1 98 165 GLN A CA 1
ATOM 1229 C C . GLN A 1 165 ? -7.93 -22.344 10.039 1 98 165 GLN A C 1
ATOM 1231 O O . GLN A 1 165 ? -8.531 -23.375 9.727 1 98 165 GLN A O 1
ATOM 1236 N N . ARG A 1 166 ? -8.312 -21.719 11.086 1 97.25 166 ARG A N 1
ATOM 1237 C CA . ARG A 1 166 ? -9.273 -22.203 12.078 1 97.25 166 ARG A CA 1
ATOM 1238 C C . ARG A 1 166 ? -10.703 -22.047 11.57 1 97.25 166 ARG A C 1
ATOM 1240 O O . ARG A 1 166 ? -11.57 -22.859 11.875 1 97.25 166 ARG A O 1
ATOM 1247 N N . ARG A 1 167 ? -10.852 -21.031 10.719 1 96.62 167 ARG A N 1
ATOM 1248 C CA . ARG A 1 167 ? -12.242 -20.641 10.508 1 96.62 167 ARG A CA 1
ATOM 1249 C C . ARG A 1 167 ? -12.641 -20.797 9.039 1 96.62 167 ARG A C 1
ATOM 1251 O O . ARG A 1 167 ? -13.797 -21.094 8.734 1 96.62 167 ARG A O 1
ATOM 1258 N N . LEU A 1 168 ? -11.695 -20.594 8.203 1 97.19 168 LEU A N 1
ATOM 1259 C CA . LEU A 1 168 ? -12.102 -20.438 6.812 1 97.19 168 LEU A CA 1
ATOM 1260 C C . LEU A 1 168 ? -11.453 -21.5 5.93 1 97.19 168 LEU A C 1
ATOM 1262 O O . LEU A 1 168 ? -12.078 -21.984 4.984 1 97.19 168 LEU A O 1
ATOM 1266 N N . ASN A 1 169 ? -10.25 -21.906 6.195 1 98.25 169 ASN A N 1
ATOM 1267 C CA . ASN A 1 169 ? -9.477 -22.797 5.336 1 98.25 169 ASN A CA 1
ATOM 1268 C C . ASN A 1 169 ? -8.508 -23.656 6.145 1 98.25 169 ASN A C 1
ATOM 1270 O O . ASN A 1 169 ? -7.301 -23.391 6.152 1 98.25 169 ASN A O 1
ATOM 1274 N N . PRO A 1 170 ? -8.984 -24.688 6.719 1 98.06 170 PRO A N 1
ATOM 1275 C CA . PRO A 1 170 ? -8.141 -25.547 7.555 1 98.06 170 PRO A CA 1
ATOM 1276 C C . PRO A 1 170 ? -6.996 -26.188 6.777 1 98.06 170 PRO A C 1
ATOM 1278 O O . PRO A 1 170 ? -6.031 -26.672 7.375 1 98.06 170 PRO A O 1
ATOM 1281 N N . LYS A 1 171 ? -7.074 -26.203 5.508 1 97.31 171 LYS A N 1
ATOM 1282 C CA . LYS A 1 171 ? -6.07 -26.875 4.695 1 97.31 171 LYS A CA 1
ATOM 1283 C C . LYS A 1 171 ? -4.93 -25.922 4.328 1 97.31 171 LYS A C 1
ATOM 1285 O O . LYS A 1 171 ? -3.918 -26.344 3.77 1 97.31 171 LYS A O 1
ATOM 1290 N N . LEU A 1 172 ? -5.102 -24.641 4.598 1 98.12 172 LEU A N 1
ATOM 1291 C CA . LEU A 1 172 ? -4.066 -23.656 4.285 1 98.12 172 LEU A CA 1
ATOM 1292 C C . LEU A 1 172 ? -2.766 -24 5.008 1 98.12 172 LEU A C 1
ATOM 1294 O O . LEU A 1 172 ? -2.773 -24.297 6.207 1 98.12 172 LEU A O 1
ATOM 1298 N N . GLN A 1 173 ? -1.658 -24 4.277 1 97.5 173 GLN A N 1
ATOM 1299 C CA . GLN A 1 173 ? -0.35 -24.266 4.867 1 97.5 173 GLN A CA 1
ATOM 1300 C C . GLN A 1 173 ? 0.627 -23.141 4.551 1 97.5 173 GLN A C 1
ATOM 1302 O O . GLN A 1 173 ? 0.521 -22.484 3.506 1 97.5 173 GLN A O 1
ATOM 1307 N N . ILE A 1 174 ? 1.523 -22.953 5.473 1 97.75 174 ILE A N 1
ATOM 1308 C CA . ILE A 1 174 ? 2.6 -22 5.234 1 97.75 174 ILE A CA 1
ATOM 1309 C C . ILE A 1 174 ? 3.711 -22.672 4.426 1 97.75 174 ILE A C 1
ATOM 1311 O O . ILE A 1 174 ? 4.352 -23.609 4.902 1 97.75 174 ILE A O 1
ATOM 1315 N N . LEU A 1 175 ? 3.873 -22.234 3.229 1 98 175 LEU A N 1
ATOM 1316 C CA . LEU A 1 175 ? 4.969 -22.75 2.416 1 98 175 LEU A CA 1
ATOM 1317 C C . LEU A 1 175 ? 6.316 -22.406 3.045 1 98 175 LEU A C 1
ATOM 1319 O O . LEU A 1 175 ? 7.207 -23.266 3.104 1 98 175 LEU A O 1
ATOM 1323 N N . GLY A 1 176 ? 6.414 -21.141 3.453 1 97.94 176 GLY A N 1
ATOM 1324 C CA . GLY A 1 176 ? 7.621 -20.641 4.094 1 97.94 176 GLY A CA 1
ATOM 1325 C C . GLY A 1 176 ? 7.816 -19.156 3.939 1 97.94 176 GLY A C 1
ATOM 1326 O O . GLY A 1 176 ? 6.918 -18.453 3.471 1 97.94 176 GLY A O 1
ATOM 1327 N N . VAL A 1 177 ? 8.977 -18.672 4.445 1 98 177 VAL A N 1
ATOM 1328 C CA . VAL A 1 177 ? 9.336 -17.266 4.395 1 98 177 VAL A CA 1
ATOM 1329 C C . VAL A 1 177 ? 10.43 -17.031 3.355 1 98 177 VAL A C 1
ATOM 1331 O O . VAL A 1 177 ? 11.375 -17.828 3.262 1 98 177 VAL A O 1
ATOM 1334 N N . LEU A 1 178 ? 10.219 -16.031 2.539 1 98.31 178 LEU A N 1
ATOM 1335 C CA . LEU A 1 178 ? 11.219 -15.609 1.56 1 98.31 178 LEU A CA 1
ATOM 1336 C C . LEU A 1 178 ? 11.836 -14.273 1.952 1 98.31 178 LEU A C 1
ATOM 1338 O O . LEU A 1 178 ? 11.242 -13.219 1.726 1 98.31 178 LEU A O 1
ATOM 1342 N N . PRO A 1 179 ? 13.078 -14.312 2.57 1 97.75 179 PRO A N 1
ATOM 1343 C CA . PRO A 1 179 ? 13.75 -13.031 2.807 1 97.75 179 PRO A CA 1
ATOM 1344 C C . PRO A 1 179 ? 14.078 -12.289 1.513 1 97.75 179 PRO A C 1
ATOM 1346 O O . PRO A 1 179 ? 14.547 -12.898 0.548 1 97.75 179 PRO A O 1
ATOM 1349 N N . THR A 1 180 ? 13.711 -11.039 1.467 1 97.81 180 THR A N 1
ATOM 1350 C CA . THR A 1 180 ? 13.883 -10.266 0.244 1 97.81 180 THR A CA 1
ATOM 1351 C C . THR A 1 180 ? 14.75 -9.039 0.5 1 97.81 180 THR A C 1
ATOM 1353 O O . THR A 1 180 ? 14.93 -8.625 1.648 1 97.81 180 THR A O 1
ATOM 1356 N N . MET A 1 181 ? 15.344 -8.531 -0.595 1 96.5 181 MET A N 1
ATOM 1357 C CA . MET A 1 181 ? 16.172 -7.332 -0.612 1 96.5 181 MET A CA 1
ATOM 1358 C C . MET A 1 181 ? 17.312 -7.441 0.399 1 96.5 181 MET A C 1
ATOM 1360 O O . MET A 1 181 ? 17.547 -6.52 1.181 1 96.5 181 MET A O 1
ATOM 1364 N N . ALA A 1 182 ? 17.922 -8.562 0.391 1 96.94 182 ALA A N 1
ATOM 1365 C CA . ALA A 1 182 ? 18.984 -8.875 1.342 1 96.94 182 ALA A CA 1
ATOM 1366 C C . ALA A 1 182 ? 20.312 -8.273 0.896 1 96.94 182 ALA A C 1
ATOM 1368 O O . ALA A 1 182 ? 20.688 -8.398 -0.27 1 96.94 182 ALA A O 1
ATOM 1369 N N . GLU A 1 183 ? 20.891 -7.586 1.812 1 94.94 183 GLU A N 1
ATOM 1370 C CA . GLU A 1 183 ? 22.297 -7.211 1.702 1 94.94 183 GLU A CA 1
ATOM 1371 C C . GLU A 1 183 ? 23.156 -8.039 2.645 1 94.94 183 GLU A C 1
ATOM 1373 O O . GLU A 1 183 ? 23.391 -7.648 3.789 1 94.94 183 GLU A O 1
ATOM 1378 N N . MET A 1 184 ? 23.734 -9.055 2.115 1 90.5 184 MET A N 1
ATOM 1379 C CA . MET A 1 184 ? 24.25 -10.156 2.916 1 90.5 184 MET A CA 1
ATOM 1380 C C . MET A 1 184 ? 25.406 -9.695 3.799 1 90.5 184 MET A C 1
ATOM 1382 O O . MET A 1 184 ? 25.703 -10.305 4.828 1 90.5 184 MET A O 1
ATOM 1386 N N . GLN A 1 185 ? 25.969 -8.625 3.51 1 91.5 185 GLN A N 1
ATOM 1387 C CA . GLN A 1 185 ? 27.125 -8.172 4.273 1 91.5 185 GLN A CA 1
ATOM 1388 C C . GLN A 1 185 ? 26.719 -7.254 5.418 1 91.5 185 GLN A C 1
ATOM 1390 O O . GLN A 1 185 ? 27.547 -6.824 6.215 1 91.5 185 GLN A O 1
ATOM 1395 N N . THR A 1 186 ? 25.422 -7.059 5.531 1 92.31 186 THR A N 1
ATOM 1396 C CA . THR A 1 186 ? 24.969 -6.121 6.551 1 92.31 186 THR A CA 1
ATOM 1397 C C . THR A 1 186 ? 24.516 -6.863 7.805 1 92.31 186 THR A C 1
ATOM 1399 O O . THR A 1 186 ? 24 -7.984 7.719 1 92.31 186 THR A O 1
ATOM 1402 N N . ILE A 1 187 ? 24.688 -6.219 8.922 1 92.69 187 ILE A N 1
ATOM 1403 C CA . ILE A 1 187 ? 24.25 -6.754 10.203 1 92.69 187 ILE A CA 1
ATOM 1404 C C . ILE A 1 187 ? 22.734 -6.898 10.219 1 92.69 187 ILE A C 1
ATOM 1406 O O . ILE A 1 187 ? 22.203 -7.879 10.742 1 92.69 187 ILE A O 1
ATOM 1410 N N . MET A 1 188 ? 22.094 -6 9.641 1 90.38 188 MET A N 1
ATOM 1411 C CA . MET A 1 188 ? 20.641 -5.988 9.594 1 90.38 188 MET A CA 1
ATOM 1412 C C . MET A 1 188 ? 20.109 -7.27 8.961 1 90.38 188 MET A C 1
ATOM 1414 O O . MET A 1 188 ? 19.219 -7.922 9.516 1 90.38 188 MET A O 1
ATOM 1418 N N . THR A 1 189 ? 20.656 -7.574 7.84 1 94.75 189 THR A N 1
ATOM 1419 C CA . THR A 1 189 ? 20.219 -8.781 7.148 1 94.75 189 THR A CA 1
ATOM 1420 C C . THR A 1 189 ? 20.484 -10.023 8 1 94.75 189 THR A C 1
ATOM 1422 O O . THR A 1 189 ? 19.625 -10.891 8.133 1 94.75 189 THR A O 1
ATOM 1425 N N . GLN A 1 190 ? 21.594 -10.055 8.586 1 95.25 190 GLN A N 1
ATOM 1426 C CA . GLN A 1 190 ? 21.953 -11.203 9.422 1 95.25 190 GLN A CA 1
ATOM 1427 C C . GLN A 1 190 ? 21.016 -11.312 10.625 1 95.25 190 GLN A C 1
ATOM 1429 O O . GLN A 1 190 ? 20.594 -12.414 10.984 1 95.25 190 GLN A O 1
ATOM 1434 N N . ASP A 1 191 ? 20.766 -10.258 11.203 1 94.19 191 ASP A N 1
ATOM 1435 C CA . ASP A 1 191 ? 19.875 -10.234 12.352 1 94.19 191 ASP A CA 1
ATOM 1436 C C . ASP A 1 191 ? 18.484 -10.781 11.984 1 94.19 191 ASP A C 1
ATOM 1438 O O . ASP A 1 191 ? 17.906 -11.57 12.727 1 94.19 191 ASP A O 1
ATOM 1442 N N . VAL A 1 192 ? 17.969 -10.336 10.891 1 93.81 192 VAL A N 1
ATOM 1443 C CA . VAL A 1 192 ? 16.656 -10.773 10.445 1 93.81 192 VAL A CA 1
ATOM 1444 C C . VAL A 1 192 ? 16.672 -12.273 10.164 1 93.81 192 VAL A C 1
ATOM 1446 O O . VAL A 1 192 ? 15.797 -13.016 10.609 1 93.81 192 VAL A O 1
ATOM 1449 N N . LEU A 1 193 ? 17.688 -12.719 9.445 1 95.19 193 LEU A N 1
ATOM 1450 C CA . LEU A 1 193 ? 17.797 -14.125 9.094 1 95.19 193 LEU A CA 1
ATOM 1451 C C . LEU A 1 193 ? 17.922 -14.992 10.344 1 95.19 193 LEU A C 1
ATOM 1453 O O . LEU A 1 193 ? 17.312 -16.062 10.43 1 95.19 193 LEU A O 1
ATOM 1457 N N . ASN A 1 194 ? 18.656 -14.516 11.273 1 94.62 194 ASN A N 1
ATOM 1458 C CA . ASN A 1 194 ? 18.812 -15.242 12.531 1 94.62 194 ASN A CA 1
ATOM 1459 C C . ASN A 1 194 ? 17.484 -15.336 13.281 1 94.62 194 ASN A C 1
ATOM 1461 O O . ASN A 1 194 ? 17.141 -16.391 13.812 1 94.62 194 ASN A O 1
ATOM 1465 N N . ALA A 1 195 ? 16.844 -14.258 13.305 1 93.56 195 ALA A N 1
ATOM 1466 C CA . ALA A 1 195 ? 15.555 -14.227 14 1 93.56 195 ALA A CA 1
ATOM 1467 C C . ALA A 1 195 ? 14.547 -15.156 13.328 1 93.56 195 ALA A C 1
ATOM 1469 O O . ALA A 1 195 ? 13.773 -15.836 14.008 1 93.56 195 ALA A O 1
ATOM 1470 N N . LEU A 1 196 ? 14.562 -15.195 12.039 1 94 196 LEU A N 1
ATOM 1471 C CA . LEU A 1 196 ? 13.648 -16.047 11.281 1 94 196 LEU A CA 1
ATOM 1472 C C . LEU A 1 196 ? 13.945 -17.516 11.523 1 94 196 LEU A C 1
ATOM 1474 O O . LEU A 1 196 ? 13.023 -18.328 11.656 1 94 196 LEU A O 1
ATOM 1478 N N . THR A 1 197 ? 15.125 -17.828 11.555 1 92.12 197 THR A N 1
ATOM 1479 C CA . THR A 1 197 ? 15.531 -19.219 11.664 1 92.12 197 THR A CA 1
ATOM 1480 C C . THR A 1 197 ? 15.32 -19.734 13.086 1 92.12 197 THR A C 1
ATOM 1482 O O . THR A 1 197 ? 15.078 -20.922 13.297 1 92.12 197 THR A O 1
ATOM 1485 N N . ALA A 1 198 ? 15.336 -18.938 14.062 1 89.81 198 ALA A N 1
ATOM 1486 C CA . ALA A 1 198 ? 15.242 -19.312 15.469 1 89.81 198 ALA A CA 1
ATOM 1487 C C . ALA A 1 198 ? 13.805 -19.625 15.859 1 89.81 198 ALA A C 1
ATOM 1489 O O . ALA A 1 198 ? 13.547 -20.438 16.75 1 89.81 198 ALA A O 1
ATOM 1490 N N . GLN A 1 199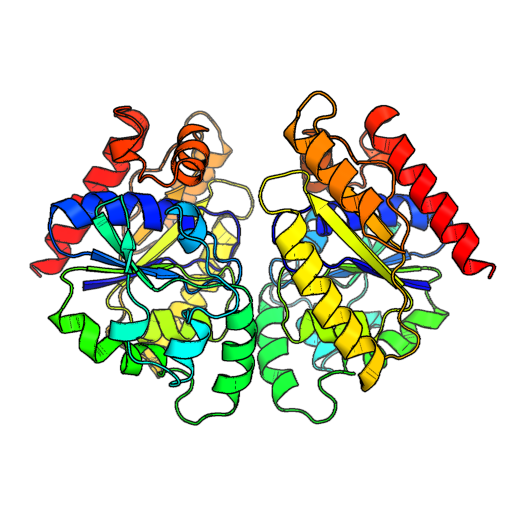 ? 12.914 -19.031 15.219 1 71.94 199 GLN A N 1
ATOM 1491 C CA . GLN A 1 199 ? 11.586 -19.016 15.82 1 71.94 199 GLN A CA 1
ATOM 1492 C C . GLN A 1 199 ? 10.562 -19.656 14.891 1 71.94 199 GLN A C 1
ATOM 1494 O O . GLN A 1 199 ? 9.43 -19.938 15.297 1 71.94 199 GLN A O 1
ATOM 1499 N N . GLN A 1 200 ? 10.961 -20.078 13.805 1 75.06 200 GLN A N 1
ATOM 1500 C CA . GLN A 1 200 ? 9.891 -20.438 12.883 1 75.06 200 GLN A CA 1
ATOM 1501 C C . GLN A 1 200 ? 9.914 -21.938 12.562 1 75.06 200 GLN A C 1
ATOM 1503 O O . GLN A 1 200 ? 10.984 -22.547 12.5 1 75.06 200 GLN A O 1
ATOM 1508 N N . ASN A 1 201 ? 8.688 -22.484 12.484 1 87.19 201 ASN A N 1
ATOM 1509 C CA . ASN A 1 201 ? 8.492 -23.906 12.195 1 87.19 201 ASN A CA 1
ATOM 1510 C C . ASN A 1 201 ? 8.195 -24.141 10.711 1 87.19 201 ASN A C 1
ATOM 1512 O O . ASN A 1 201 ? 7.582 -25.141 10.352 1 87.19 201 ASN A O 1
ATOM 1516 N N . PHE A 1 202 ? 8.461 -23.234 9.984 1 93.19 202 PHE A N 1
ATOM 1517 C CA . PHE A 1 202 ? 8.32 -23.359 8.539 1 93.19 202 PHE A CA 1
ATOM 1518 C C . PHE A 1 202 ? 9.617 -22.984 7.836 1 93.19 202 PHE A C 1
ATOM 1520 O O . PHE A 1 202 ? 10.492 -22.344 8.43 1 93.19 202 PHE A O 1
ATOM 1527 N N . PRO A 1 203 ? 9.773 -23.406 6.578 1 96.56 203 PRO A N 1
ATOM 1528 C CA . PRO A 1 203 ? 11.008 -23.172 5.836 1 96.56 203 PRO A CA 1
ATOM 1529 C C . PRO A 1 203 ? 11.336 -21.688 5.695 1 96.56 203 PRO A C 1
ATOM 1531 O O . PRO A 1 203 ? 10.438 -20.859 5.492 1 96.56 203 PRO A O 1
ATOM 1534 N N . ILE A 1 204 ? 12.633 -21.391 5.914 1 97.44 204 ILE A N 1
ATOM 1535 C CA . ILE A 1 204 ? 13.195 -20.094 5.527 1 97.44 204 ILE A CA 1
ATOM 1536 C C . ILE A 1 204 ? 14.031 -20.266 4.262 1 97.44 204 ILE A C 1
ATOM 1538 O O . ILE A 1 204 ? 15.078 -20.922 4.281 1 97.44 204 ILE A O 1
ATOM 1542 N N . PHE A 1 205 ? 13.578 -19.656 3.248 1 98 205 PHE A N 1
ATOM 1543 C CA . PHE A 1 205 ? 14.227 -19.875 1.958 1 98 205 PHE A CA 1
ATOM 1544 C C . PHE A 1 205 ? 15.461 -18.984 1.818 1 98 205 PHE A C 1
ATOM 1546 O O . PHE A 1 205 ? 15.648 -18.047 2.604 1 98 205 PHE A O 1
ATOM 1553 N N . LYS A 1 206 ? 16.234 -19.328 0.791 1 97.38 206 LYS A N 1
ATOM 1554 C CA . LYS A 1 206 ? 17.391 -18.5 0.484 1 97.38 206 LYS A CA 1
ATOM 1555 C C . LYS A 1 206 ? 16.984 -17.062 0.166 1 97.38 206 LYS A C 1
ATOM 1557 O O . LYS A 1 206 ? 16.016 -16.844 -0.576 1 97.38 206 LYS A O 1
ATOM 1562 N N . PRO A 1 207 ? 17.719 -16.094 0.712 1 97.75 207 PRO A N 1
ATOM 1563 C CA . PRO A 1 207 ? 17.328 -14.695 0.524 1 97.75 207 PRO A CA 1
ATOM 1564 C C . PRO A 1 207 ? 17.5 -14.219 -0.916 1 97.75 207 PRO A C 1
ATOM 1566 O O . PRO A 1 207 ? 18.469 -14.594 -1.575 1 97.75 207 PRO A O 1
ATOM 1569 N N . LEU A 1 208 ? 16.5 -13.461 -1.362 1 97.88 208 LEU A N 1
ATOM 1570 C CA . LEU A 1 208 ? 16.688 -12.711 -2.598 1 97.88 208 LEU A CA 1
ATOM 1571 C C . LEU A 1 208 ? 17.531 -11.461 -2.352 1 97.88 208 LEU A C 1
ATOM 1573 O O . LEU A 1 208 ? 17.188 -10.633 -1.506 1 97.88 208 LEU A O 1
ATOM 1577 N N . PRO A 1 209 ? 18.578 -11.328 -3.066 1 97.19 209 PRO A N 1
ATOM 1578 C CA . PRO A 1 209 ? 19.422 -10.148 -2.846 1 97.19 209 PRO A CA 1
ATOM 1579 C C . PRO A 1 209 ? 18.766 -8.859 -3.336 1 97.19 209 PRO A C 1
ATOM 1581 O O . PRO A 1 209 ? 18 -8.883 -4.297 1 97.19 209 PRO A O 1
ATOM 1584 N N . LYS A 1 210 ? 19.141 -7.832 -2.631 1 95.5 210 LYS A N 1
ATOM 1585 C CA . LYS A 1 210 ? 18.781 -6.516 -3.148 1 95.5 210 LYS A CA 1
ATOM 1586 C C . LYS A 1 210 ? 19.438 -6.254 -4.5 1 95.5 210 LYS A C 1
ATOM 1588 O O . LYS A 1 210 ? 20.625 -6.516 -4.672 1 95.5 210 LYS A O 1
ATOM 1593 N N . SER A 1 211 ? 18.641 -5.871 -5.52 1 95.94 211 SER A N 1
ATOM 1594 C CA . SER A 1 211 ? 19.172 -5.605 -6.848 1 95.94 211 SER A CA 1
ATOM 1595 C C . SER A 1 211 ? 18.266 -4.668 -7.637 1 95.94 211 SER A C 1
ATOM 1597 O O . SER A 1 211 ? 17.047 -4.789 -7.578 1 95.94 211 SER A O 1
ATOM 1599 N N . VAL A 1 212 ? 18.859 -3.773 -8.422 1 90.81 212 VAL A N 1
ATOM 1600 C CA . VAL A 1 212 ? 18.109 -2.854 -9.273 1 90.81 212 VAL A CA 1
ATOM 1601 C C . VAL A 1 212 ? 17.469 -3.625 -10.43 1 90.81 212 VAL A C 1
ATOM 1603 O O . VAL A 1 212 ? 16.562 -3.115 -11.102 1 90.81 212 VAL A O 1
ATOM 1606 N N . LYS A 1 213 ? 17.875 -4.863 -10.641 1 95.5 213 LYS A N 1
ATOM 1607 C CA . LYS A 1 213 ? 17.375 -5.648 -11.766 1 95.5 213 LYS A CA 1
ATOM 1608 C C . LYS A 1 213 ? 15.938 -6.078 -11.539 1 95.5 213 LYS A C 1
ATOM 1610 O O . LYS A 1 213 ? 15.18 -6.27 -12.5 1 95.5 213 LYS A O 1
ATOM 1615 N N . PHE A 1 214 ? 15.539 -6.223 -10.297 1 94.75 214 PHE A N 1
ATOM 1616 C CA . PHE A 1 214 ? 14.164 -6.613 -10.016 1 94.75 214 PHE A CA 1
ATOM 1617 C C . PHE A 1 214 ? 13.195 -5.516 -10.438 1 94.75 214 PHE A C 1
ATOM 1619 O O . PHE A 1 214 ? 12.305 -5.75 -11.258 1 94.75 214 PHE A O 1
ATOM 1626 N N . PRO A 1 215 ? 13.398 -4.258 -9.922 1 89.56 215 PRO A N 1
ATOM 1627 C CA . PRO A 1 215 ? 12.523 -3.189 -10.414 1 89.56 215 PRO A CA 1
ATOM 1628 C C . PRO A 1 215 ? 12.648 -2.969 -11.922 1 89.56 215 PRO A C 1
ATOM 1630 O O . PRO A 1 215 ? 11.664 -2.652 -12.586 1 89.56 215 PRO A O 1
ATOM 1633 N N . GLU A 1 216 ? 13.789 -3.139 -12.508 1 91.38 216 GLU A N 1
ATOM 1634 C CA . GLU A 1 216 ? 14 -2.955 -13.938 1 91.38 216 GLU A CA 1
ATOM 1635 C C . GLU A 1 216 ? 13.219 -3.988 -14.742 1 91.38 216 GLU A C 1
ATOM 1637 O O . GLU A 1 216 ? 12.594 -3.654 -15.758 1 91.38 216 GLU A O 1
ATOM 1642 N N . SER A 1 217 ? 13.328 -5.211 -14.297 1 94.44 217 SER A N 1
ATOM 1643 C CA . SER A 1 217 ? 12.602 -6.27 -14.984 1 94.44 217 SER A CA 1
ATOM 1644 C C . SER A 1 217 ? 11.094 -6.035 -14.914 1 94.44 217 SER A C 1
ATOM 1646 O O . SER A 1 217 ? 10.375 -6.27 -15.891 1 94.44 217 SER A O 1
ATOM 1648 N N . ASN A 1 218 ? 10.602 -5.574 -13.75 1 89.88 218 ASN A N 1
ATOM 1649 C CA . ASN A 1 218 ? 9.195 -5.234 -13.602 1 89.88 218 ASN A CA 1
ATOM 1650 C C . ASN A 1 218 ? 8.773 -4.133 -14.57 1 89.88 218 ASN A C 1
ATOM 1652 O O . ASN A 1 218 ? 7.723 -4.227 -15.203 1 89.88 218 ASN A O 1
ATOM 1656 N N . LEU A 1 219 ? 9.578 -3.164 -14.688 1 85.81 219 LEU A N 1
ATOM 1657 C CA . LEU A 1 219 ? 9.305 -2.045 -15.586 1 85.81 219 LEU A CA 1
ATOM 1658 C C . LEU A 1 219 ? 9.281 -2.508 -17.047 1 85.81 219 LEU A C 1
ATOM 1660 O O . LEU A 1 219 ? 8.492 -2.002 -17.844 1 85.81 219 LEU A O 1
ATOM 1664 N N . ALA A 1 220 ? 10.148 -3.477 -17.312 1 90.12 220 ALA A N 1
ATOM 1665 C CA . ALA A 1 220 ? 10.242 -4.004 -18.672 1 90.12 220 ALA A CA 1
ATOM 1666 C C . ALA A 1 220 ? 9.078 -4.941 -18.984 1 90.12 220 ALA A C 1
ATOM 1668 O O . ALA A 1 220 ? 8.898 -5.359 -20.125 1 90.12 220 ALA A O 1
ATOM 1669 N N . GLY A 1 221 ? 8.312 -5.324 -17.953 1 89.81 221 GLY A N 1
ATOM 1670 C CA . GLY A 1 221 ? 7.184 -6.223 -18.141 1 89.81 221 GLY A CA 1
ATOM 1671 C C . GLY A 1 221 ? 7.605 -7.672 -18.328 1 89.81 221 GLY A C 1
ATOM 1672 O O . GLY A 1 221 ? 6.949 -8.422 -19.047 1 89.81 221 GLY A O 1
ATOM 1673 N N . GLU A 1 222 ? 8.805 -8.008 -17.75 1 92.19 222 GLU A N 1
ATOM 1674 C CA . GLU A 1 222 ? 9.32 -9.359 -17.906 1 92.19 222 GLU A CA 1
ATOM 1675 C C . GLU A 1 222 ? 9.734 -9.961 -16.562 1 92.19 222 GLU A C 1
ATOM 1677 O O . GLU A 1 222 ? 10.32 -9.266 -15.734 1 92.19 222 GLU A O 1
ATOM 1682 N N . PRO A 1 223 ? 9.445 -11.273 -16.453 1 95.12 223 PRO A N 1
ATOM 1683 C CA . PRO A 1 223 ? 10 -11.906 -15.258 1 95.12 223 PRO A CA 1
ATOM 1684 C C . PRO A 1 223 ? 11.523 -11.875 -15.227 1 95.12 223 PRO A C 1
ATOM 1686 O O . PRO A 1 223 ? 12.172 -11.828 -16.281 1 95.12 223 PRO A O 1
ATOM 1689 N N . ILE A 1 224 ? 12.086 -11.914 -14.062 1 97 224 ILE A N 1
ATOM 1690 C CA . ILE A 1 224 ? 13.492 -11.633 -13.82 1 97 224 ILE A CA 1
ATOM 1691 C C . ILE A 1 224 ? 14.359 -12.641 -14.57 1 97 224 ILE A C 1
ATOM 1693 O O . ILE A 1 224 ? 15.43 -12.289 -15.078 1 97 224 ILE A O 1
ATOM 1697 N N . HIS A 1 225 ? 13.922 -13.906 -14.719 1 96.56 225 HIS A N 1
ATOM 1698 C CA . HIS A 1 225 ? 14.758 -14.922 -15.352 1 96.56 225 HIS A CA 1
ATOM 1699 C C . HIS A 1 225 ? 14.867 -14.695 -16.859 1 96.56 225 HIS A C 1
ATOM 1701 O O . HIS A 1 225 ? 15.758 -15.242 -17.5 1 96.56 225 HIS A O 1
ATOM 1707 N N . ARG A 1 226 ? 13.945 -13.93 -17.422 1 95.31 226 ARG A N 1
ATOM 1708 C CA . ARG A 1 226 ? 14.016 -13.562 -18.844 1 95.31 226 ARG A CA 1
ATOM 1709 C C . ARG A 1 226 ? 14.797 -12.266 -19.031 1 95.31 226 ARG A C 1
ATOM 1711 O O . ARG A 1 226 ? 15.219 -11.953 -20.141 1 95.31 226 ARG A O 1
ATOM 1718 N N . TYR A 1 227 ? 14.945 -11.555 -17.984 1 95.44 227 TYR A N 1
ATOM 1719 C CA . TYR A 1 227 ? 15.57 -10.234 -18.016 1 95.44 227 TYR A CA 1
ATOM 1720 C C . TYR A 1 227 ? 17.062 -10.328 -17.781 1 95.44 227 TYR A C 1
ATOM 1722 O O . TYR A 1 227 ? 17.844 -9.531 -18.312 1 95.44 227 TYR A O 1
ATOM 1730 N N . THR A 1 228 ? 17.516 -11.32 -16.953 1 96.75 228 THR A N 1
ATOM 1731 C CA . THR A 1 228 ? 18.922 -11.453 -16.609 1 96.75 228 THR A CA 1
ATOM 1732 C C . THR A 1 228 ? 19.297 -12.922 -16.406 1 96.75 228 THR A C 1
ATOM 1734 O O . THR A 1 228 ? 18.422 -13.766 -16.203 1 96.75 228 THR A O 1
ATOM 1737 N N . HIS A 1 229 ? 20.609 -13.172 -16.484 1 96.5 229 HIS A N 1
ATOM 1738 C CA . HIS A 1 229 ? 21.125 -14.508 -16.219 1 96.5 229 HIS A CA 1
ATOM 1739 C C . HIS A 1 229 ? 21.969 -14.539 -14.938 1 96.5 229 HIS A C 1
ATOM 1741 O O . HIS A 1 229 ? 22.672 -15.508 -14.672 1 96.5 229 HIS A O 1
ATOM 1747 N N . ASP A 1 230 ? 21.812 -13.477 -14.203 1 97.19 230 ASP A N 1
ATOM 1748 C CA . ASP A 1 230 ? 22.578 -13.375 -12.961 1 97.19 230 ASP A CA 1
ATOM 1749 C C . ASP A 1 230 ? 22.188 -14.484 -11.984 1 97.19 230 ASP A C 1
ATOM 1751 O O . ASP A 1 230 ? 21.094 -14.453 -11.406 1 97.19 230 ASP A O 1
ATOM 1755 N N . ALA A 1 231 ? 23.125 -15.375 -11.734 1 96.69 231 ALA A N 1
ATOM 1756 C CA . ALA A 1 231 ? 22.875 -16.547 -10.906 1 96.69 231 ALA A CA 1
ATOM 1757 C C . ALA A 1 231 ? 22.578 -16.156 -9.469 1 96.69 231 ALA A C 1
ATOM 1759 O O . ALA A 1 231 ? 21.828 -16.844 -8.766 1 96.69 231 ALA A O 1
ATOM 1760 N N . ARG A 1 232 ? 23.266 -15.078 -9.047 1 96 232 ARG A N 1
ATOM 1761 C CA . ARG A 1 232 ? 23.047 -14.609 -7.68 1 96 232 ARG A CA 1
ATOM 1762 C C . ARG A 1 232 ? 21.578 -14.305 -7.43 1 96 232 ARG A C 1
ATOM 1764 O O . ARG A 1 232 ? 21.062 -14.539 -6.336 1 96 232 ARG A O 1
ATOM 1771 N N . LEU A 1 233 ? 20.797 -13.836 -8.398 1 97.94 233 LEU A N 1
ATOM 1772 C CA . LEU A 1 233 ? 19.391 -13.469 -8.281 1 97.94 233 LEU A CA 1
ATOM 1773 C C . LEU A 1 233 ? 18.5 -14.664 -8.555 1 97.94 233 LEU A C 1
ATOM 1775 O O . LEU A 1 233 ? 17.453 -14.812 -7.922 1 97.94 233 LEU A O 1
ATOM 1779 N N . LEU A 1 234 ? 18.969 -15.586 -9.461 1 98.19 234 LEU A N 1
ATOM 1780 C CA . LEU A 1 234 ? 18.078 -16.625 -9.977 1 98.19 234 LEU A CA 1
ATOM 1781 C C . LEU A 1 234 ? 18.156 -17.891 -9.125 1 98.19 234 LEU A C 1
ATOM 1783 O O . LEU A 1 234 ? 17.188 -18.641 -9.023 1 98.19 234 LEU A O 1
ATOM 1787 N N . THR A 1 235 ? 19.266 -18.109 -8.484 1 98.25 235 THR A N 1
ATOM 1788 C CA . THR A 1 235 ? 19.469 -19.344 -7.746 1 98.25 235 THR A CA 1
ATOM 1789 C C . THR A 1 235 ? 18.453 -19.484 -6.613 1 98.25 235 THR A C 1
ATOM 1791 O O . THR A 1 235 ? 17.781 -20.516 -6.488 1 98.25 235 THR A O 1
ATOM 1794 N N . PRO A 1 236 ? 18.281 -18.422 -5.773 1 98.19 236 PRO A N 1
ATOM 1795 C CA . PRO A 1 236 ? 17.281 -18.562 -4.711 1 98.19 236 PRO A CA 1
ATOM 1796 C C . PRO A 1 236 ? 15.883 -18.844 -5.254 1 98.19 236 PRO A C 1
ATOM 1798 O O . PRO A 1 236 ? 15.133 -19.609 -4.656 1 98.19 236 PRO A O 1
ATOM 1801 N N . LEU A 1 237 ? 15.562 -18.297 -6.324 1 98.56 237 LEU A N 1
ATOM 1802 C CA . LEU A 1 237 ? 14.25 -18.484 -6.934 1 98.56 237 LEU A CA 1
ATOM 1803 C C . LEU A 1 237 ? 14.086 -19.891 -7.473 1 98.56 237 LEU A C 1
ATOM 1805 O O . LEU A 1 237 ? 13.039 -20.516 -7.277 1 98.56 237 LEU A O 1
ATOM 1809 N N . ARG A 1 238 ? 15.094 -20.359 -8.125 1 98.31 238 ARG A N 1
ATOM 1810 C CA . ARG A 1 238 ? 15.047 -21.703 -8.688 1 98.31 238 ARG A CA 1
ATOM 1811 C C . ARG A 1 238 ? 14.945 -22.75 -7.586 1 98.31 238 ARG A C 1
ATOM 1813 O O . ARG A 1 238 ? 14.227 -23.75 -7.727 1 98.31 238 ARG A O 1
ATOM 1820 N N . GLU A 1 239 ? 15.656 -22.516 -6.547 1 98.38 239 GLU A N 1
ATOM 1821 C CA . GLU A 1 239 ? 15.57 -23.422 -5.41 1 98.38 239 GLU A CA 1
ATOM 1822 C C . GLU A 1 239 ? 14.172 -23.422 -4.809 1 98.38 239 GLU A C 1
ATOM 1824 O O . GLU A 1 239 ? 13.664 -24.469 -4.41 1 98.38 239 GLU A O 1
ATOM 1829 N N . LEU A 1 240 ? 13.609 -22.297 -4.723 1 98.5 240 LEU A N 1
ATOM 1830 C CA . LEU A 1 240 ? 12.242 -22.203 -4.215 1 98.5 240 LEU A CA 1
ATOM 1831 C C . LEU A 1 240 ? 11.258 -22.906 -5.141 1 98.5 240 LEU A C 1
ATOM 1833 O O . LEU A 1 240 ? 10.352 -23.594 -4.676 1 98.5 240 LEU A O 1
ATOM 1837 N N . VAL A 1 241 ? 11.438 -22.766 -6.445 1 98.38 241 VAL A N 1
ATOM 1838 C CA . VAL A 1 241 ? 10.578 -23.422 -7.43 1 98.38 241 VAL A CA 1
ATOM 1839 C C . VAL A 1 241 ? 10.703 -24.938 -7.293 1 98.38 241 VAL A C 1
ATOM 1841 O O . VAL A 1 241 ? 9.703 -25.656 -7.355 1 98.38 241 VAL A O 1
ATOM 1844 N N . GLN A 1 242 ? 11.898 -25.375 -7.098 1 97.69 242 GLN A N 1
ATOM 1845 C CA . GLN A 1 242 ? 12.117 -26.797 -6.879 1 97.69 242 GLN A CA 1
ATOM 1846 C C . GLN A 1 242 ? 11.391 -27.281 -5.625 1 97.69 242 GLN A C 1
ATOM 1848 O O . GLN A 1 242 ? 10.805 -28.359 -5.617 1 97.69 242 GLN A O 1
ATOM 1853 N N . PHE A 1 243 ? 11.492 -26.484 -4.621 1 97.94 243 PHE A N 1
ATOM 1854 C CA . PHE A 1 243 ? 10.789 -26.812 -3.383 1 97.94 243 PHE A CA 1
ATOM 1855 C C . PHE A 1 243 ? 9.289 -26.906 -3.615 1 97.94 243 PHE A C 1
ATOM 1857 O O . PHE A 1 243 ? 8.641 -27.844 -3.133 1 97.94 243 PHE A O 1
ATOM 1864 N N . ILE A 1 244 ? 8.727 -25.969 -4.367 1 97.62 244 ILE A N 1
ATOM 1865 C CA . ILE A 1 244 ? 7.305 -25.938 -4.688 1 97.62 244 ILE A CA 1
ATOM 1866 C C . ILE A 1 244 ? 6.914 -27.203 -5.449 1 97.62 244 ILE A C 1
ATOM 1868 O O . ILE A 1 244 ? 5.891 -27.828 -5.148 1 97.62 244 ILE A O 1
ATOM 1872 N N . GLN A 1 245 ? 7.707 -27.625 -6.352 1 95.62 245 GLN A N 1
ATOM 1873 C CA . GLN A 1 245 ? 7.449 -28.828 -7.145 1 95.62 245 GLN A CA 1
ATOM 1874 C C . GLN A 1 245 ? 7.359 -30.062 -6.254 1 95.62 245 GLN A C 1
ATOM 1876 O O . GLN A 1 245 ? 6.531 -30.953 -6.488 1 95.62 245 GLN A O 1
ATOM 1881 N N . ARG A 1 246 ? 8.172 -30.047 -5.266 1 94 246 ARG A N 1
ATOM 1882 C CA . ARG A 1 246 ? 8.188 -31.188 -4.363 1 94 246 ARG A CA 1
ATOM 1883 C C . ARG A 1 246 ? 6.922 -31.234 -3.514 1 94 246 ARG A C 1
ATOM 1885 O O . ARG A 1 246 ? 6.477 -32.312 -3.109 1 94 246 ARG A O 1
ATOM 1892 N N . GLN A 1 247 ? 6.371 -30.062 -3.225 1 90.81 247 GLN A N 1
ATOM 1893 C CA . GLN A 1 247 ? 5.152 -30 -2.426 1 90.81 247 GLN A CA 1
ATOM 1894 C C . GLN A 1 247 ? 3.947 -30.484 -3.223 1 90.81 247 GLN A C 1
ATOM 1896 O O . GLN A 1 247 ? 2.973 -30.984 -2.645 1 90.81 247 GLN A O 1
ATOM 1901 N N . GLU A 1 248 ? 3.955 -30.344 -4.559 1 85.56 248 GLU A N 1
ATOM 1902 C CA . GLU A 1 248 ? 2.871 -30.812 -5.422 1 85.56 248 GLU A CA 1
ATOM 1903 C C . GLU A 1 248 ? 2.762 -32.344 -5.398 1 85.56 248 GLU A C 1
ATOM 1905 O O . GLU A 1 248 ? 1.677 -32.875 -5.598 1 85.56 248 GLU A O 1
ATOM 1910 N N . THR A 1 249 ? 3.875 -33 -5.25 1 73.94 249 THR A N 1
ATOM 1911 C CA . THR A 1 249 ? 3.928 -34.438 -5.316 1 73.94 249 THR A CA 1
ATOM 1912 C C . THR A 1 249 ? 3.496 -35.062 -3.99 1 73.94 249 THR A C 1
ATOM 1914 O O . THR A 1 249 ? 3.098 -36.25 -3.943 1 73.94 249 THR A O 1
ATOM 1917 N N . LEU A 1 250 ? 3.391 -34.25 -2.998 1 67.06 250 LEU A N 1
ATOM 1918 C CA . LEU A 1 250 ? 2.988 -34.781 -1.701 1 67.06 250 LEU A CA 1
ATOM 1919 C C . LEU A 1 250 ? 1.482 -34.656 -1.502 1 67.06 250 LEU A C 1
ATOM 1921 O O . LEU A 1 250 ? 0.846 -35.562 -0.932 1 67.06 250 LEU A O 1
ATOM 1925 N N . MET B 1 1 ? -6.688 24.516 10.328 1 95.88 1 MET B N 1
ATOM 1926 C CA . MET B 1 1 ? -6.703 23.984 8.969 1 95.88 1 MET B CA 1
ATOM 1927 C C . MET B 1 1 ? -6.562 22.469 8.977 1 95.88 1 MET B C 1
ATOM 1929 O O . MET B 1 1 ? -5.664 21.922 9.617 1 95.88 1 MET B O 1
ATOM 1933 N N . PHE B 1 2 ? -7.5 21.766 8.297 1 98.06 2 PHE B N 1
ATOM 1934 C CA . PHE B 1 2 ? -7.434 20.328 8.086 1 98.06 2 PHE B CA 1
ATOM 1935 C C . PHE B 1 2 ? -7.016 20 6.656 1 98.06 2 PHE B C 1
ATOM 1937 O O . PHE B 1 2 ? -7.703 20.375 5.703 1 98.06 2 PHE B O 1
ATOM 1944 N N . LEU B 1 3 ? -5.863 19.359 6.551 1 98.56 3 LEU B N 1
ATOM 1945 C CA . LEU B 1 3 ? -5.27 19.078 5.254 1 98.56 3 LEU B CA 1
ATOM 1946 C C . LEU B 1 3 ? -5.117 17.578 5.047 1 98.56 3 LEU B C 1
ATOM 1948 O O . LEU B 1 3 ? -4.395 16.906 5.797 1 98.56 3 LEU B O 1
ATOM 1952 N N . ALA B 1 4 ? -5.82 17.031 4.07 1 98.75 4 ALA B N 1
ATOM 1953 C CA . ALA B 1 4 ? -5.605 15.648 3.66 1 98.75 4 ALA B CA 1
ATOM 1954 C C . ALA B 1 4 ? -4.473 15.547 2.641 1 98.75 4 ALA B C 1
ATOM 1956 O O . ALA B 1 4 ? -4.387 16.359 1.721 1 98.75 4 ALA B O 1
ATOM 1957 N N . ILE B 1 5 ? -3.562 14.648 2.852 1 98.81 5 ILE B N 1
ATOM 1958 C CA . ILE B 1 5 ? -2.543 14.297 1.868 1 98.81 5 ILE B CA 1
ATOM 1959 C C . ILE B 1 5 ? -2.883 12.953 1.229 1 98.81 5 ILE B C 1
ATOM 1961 O O . ILE B 1 5 ? -2.762 11.906 1.868 1 98.81 5 ILE B O 1
ATOM 1965 N N . ALA B 1 6 ? -3.305 13.039 -0.04 1 97.88 6 ALA B N 1
ATOM 1966 C CA . ALA B 1 6 ? -3.936 11.836 -0.59 1 97.88 6 ALA B CA 1
ATOM 1967 C C . ALA B 1 6 ? -3.551 11.641 -2.055 1 97.88 6 ALA B C 1
ATOM 1969 O O . ALA B 1 6 ? -3.342 12.609 -2.785 1 97.88 6 ALA B O 1
ATOM 1970 N N . ASN B 1 7 ? -3.422 10.492 -2.398 1 95.62 7 ASN B N 1
ATOM 1971 C CA . ASN B 1 7 ? -3.291 9.961 -3.752 1 95.62 7 ASN B CA 1
ATOM 1972 C C . ASN B 1 7 ? -3.6 8.469 -3.799 1 95.62 7 ASN B C 1
ATOM 1974 O O . ASN B 1 7 ? -3.314 7.738 -2.846 1 95.62 7 ASN B O 1
ATOM 1978 N N . HIS B 1 8 ? -4.164 8.023 -4.887 1 90.94 8 HIS B N 1
ATOM 1979 C CA . HIS B 1 8 ? -4.547 6.617 -5 1 90.94 8 HIS B CA 1
ATOM 1980 C C . HIS B 1 8 ? -3.326 5.734 -5.242 1 90.94 8 HIS B C 1
ATOM 1982 O O . HIS B 1 8 ? -3.363 4.531 -4.973 1 90.94 8 HIS B O 1
ATOM 1988 N N . LYS B 1 9 ? -2.34 6.344 -5.613 1 90 9 LYS B N 1
ATOM 1989 C CA . LYS B 1 9 ? -1.124 5.594 -5.914 1 90 9 LYS B CA 1
ATOM 1990 C C . LYS B 1 9 ? -0.194 5.543 -4.707 1 90 9 LYS B C 1
ATOM 1992 O O . LYS B 1 9 ? -0.045 6.535 -3.988 1 90 9 LYS B O 1
ATOM 1997 N N . GLY B 1 10 ? 0.372 4.27 -4.477 1 88.81 10 GLY B N 1
ATOM 1998 C CA . GLY B 1 10 ? 1.371 4.105 -3.432 1 88.81 10 GLY B CA 1
ATOM 1999 C C . GLY B 1 10 ? 2.748 4.594 -3.842 1 88.81 10 GLY B C 1
ATOM 2000 O O . GLY B 1 10 ? 3.074 4.621 -5.031 1 88.81 10 GLY B O 1
ATOM 2001 N N . GLY B 1 11 ? 3.527 5.016 -2.928 1 89.06 11 GLY B N 1
ATOM 2002 C CA . GLY B 1 11 ? 4.922 5.332 -3.188 1 89.06 11 GLY B CA 1
ATOM 2003 C C . GLY B 1 11 ? 5.117 6.699 -3.812 1 89.06 11 GLY B C 1
ATOM 2004 O O . GLY B 1 11 ? 6.199 7.008 -4.32 1 89.06 11 GLY B O 1
ATOM 2005 N N . VAL B 1 12 ? 4.129 7.57 -3.668 1 93.69 12 VAL B N 1
ATOM 2006 C CA . VAL B 1 12 ? 4.199 8.828 -4.395 1 93.69 12 VAL B CA 1
ATOM 2007 C C . VAL B 1 12 ? 4.688 9.938 -3.463 1 93.69 12 VAL B C 1
ATOM 2009 O O . VAL B 1 12 ? 4.801 11.094 -3.871 1 93.69 12 VAL B O 1
ATOM 2012 N N . GLY B 1 13 ? 4.859 9.656 -2.166 1 96.12 13 GLY B N 1
ATOM 2013 C CA . GLY B 1 13 ? 5.422 10.641 -1.248 1 96.12 13 GLY B CA 1
ATOM 2014 C C . GLY B 1 13 ? 4.391 11.227 -0.299 1 96.12 13 GLY B C 1
ATOM 2015 O O . GLY B 1 13 ? 4.562 12.336 0.203 1 96.12 13 GLY B O 1
ATOM 2016 N N . LYS B 1 14 ? 3.312 10.586 -0.113 1 97.56 14 LYS B N 1
ATOM 2017 C CA . LYS B 1 14 ? 2.287 11.07 0.806 1 97.56 14 LYS B CA 1
ATOM 2018 C C . LYS B 1 14 ? 2.846 11.227 2.219 1 97.56 14 LYS B C 1
ATOM 2020 O O . LYS B 1 14 ? 2.797 12.312 2.793 1 97.56 14 LYS B O 1
ATOM 2025 N N . THR B 1 15 ? 3.414 10.125 2.732 1 97.12 15 THR B N 1
ATOM 2026 C CA . THR B 1 15 ? 3.932 10.117 4.098 1 97.12 15 THR B CA 1
ATOM 2027 C C . THR B 1 15 ? 5.102 11.086 4.238 1 97.12 15 THR B C 1
ATOM 2029 O O . THR B 1 15 ? 5.145 11.883 5.18 1 97.12 15 THR B O 1
ATOM 2032 N N . THR B 1 16 ? 5.992 11.031 3.275 1 96.88 16 THR B N 1
ATOM 2033 C CA . THR B 1 16 ? 7.152 11.914 3.289 1 96.88 16 THR B CA 1
ATOM 2034 C C . THR B 1 16 ? 6.723 13.375 3.264 1 96.88 16 THR B C 1
ATOM 2036 O O . THR B 1 16 ? 7.273 14.203 3.992 1 96.88 16 THR B O 1
ATOM 2039 N N . SER B 1 17 ? 5.742 13.68 2.438 1 98.12 17 SER B N 1
ATOM 2040 C CA . SER B 1 17 ? 5.223 15.039 2.367 1 98.12 17 SER B CA 1
ATOM 2041 C C . SER B 1 17 ? 4.566 15.445 3.682 1 98.12 17 SER B C 1
ATOM 2043 O O . SER B 1 17 ? 4.734 16.578 4.141 1 98.12 17 SER B O 1
ATOM 2045 N N . THR B 1 18 ? 3.842 14.539 4.277 1 98.56 18 THR B N 1
ATOM 2046 C CA . THR B 1 18 ? 3.191 14.812 5.555 1 98.56 18 THR B CA 1
ATOM 2047 C C . THR B 1 18 ? 4.227 15.148 6.625 1 98.56 18 THR B C 1
ATOM 2049 O O . THR B 1 18 ? 4.074 16.125 7.355 1 98.56 18 THR B O 1
ATOM 2052 N N . LEU B 1 19 ? 5.27 14.375 6.66 1 97.94 19 LEU B N 1
ATOM 2053 C CA . LEU B 1 19 ? 6.328 14.57 7.648 1 97.94 19 LEU B CA 1
ATOM 2054 C C . LEU B 1 19 ? 7.043 15.898 7.43 1 97.94 19 LEU B C 1
ATOM 2056 O O . LEU B 1 19 ? 7.262 16.656 8.375 1 97.94 19 LEU B O 1
ATOM 2060 N N . ALA B 1 20 ? 7.344 16.156 6.23 1 98 20 ALA B N 1
ATOM 2061 C CA . ALA B 1 20 ? 8.086 17.375 5.898 1 98 20 ALA B CA 1
ATOM 2062 C C . ALA B 1 20 ? 7.258 18.625 6.176 1 98 20 ALA B C 1
ATOM 2064 O O . ALA B 1 20 ? 7.711 19.531 6.859 1 98 20 ALA B O 1
ATOM 2065 N N . LEU B 1 21 ? 6.047 18.641 5.676 1 98.25 21 LEU B N 1
ATOM 2066 C CA . LEU B 1 21 ? 5.16 19.781 5.852 1 98.25 21 LEU B CA 1
ATOM 2067 C C . LEU B 1 21 ? 4.781 19.969 7.32 1 98.25 21 LEU B C 1
ATOM 2069 O O . LEU B 1 21 ? 4.777 21.078 7.836 1 98.25 21 LEU B O 1
ATOM 2073 N N . GLY B 1 22 ? 4.449 18.812 7.949 1 98.31 22 GLY B N 1
ATOM 2074 C CA . GLY B 1 22 ? 4.133 18.891 9.367 1 98.31 22 GLY B CA 1
ATOM 2075 C C . GLY B 1 22 ? 5.238 19.516 10.195 1 98.31 22 GLY B C 1
ATOM 2076 O O . GLY B 1 22 ? 4.977 20.344 11.062 1 98.31 22 GLY B O 1
ATOM 2077 N N . GLY B 1 23 ? 6.434 19.062 9.922 1 97.56 23 GLY B N 1
ATOM 2078 C CA . GLY B 1 23 ? 7.57 19.641 10.617 1 97.56 23 GLY B CA 1
ATOM 2079 C C . GLY B 1 23 ? 7.652 21.156 10.484 1 97.56 23 GLY B C 1
ATOM 2080 O O . GLY B 1 23 ? 7.809 21.859 11.477 1 97.56 23 GLY B O 1
ATOM 2081 N N . LEU B 1 24 ? 7.543 21.625 9.289 1 97.88 24 LEU B N 1
ATOM 2082 C CA . LEU B 1 24 ? 7.66 23.062 9.023 1 97.88 24 LEU B CA 1
ATOM 2083 C C . LEU B 1 24 ? 6.465 23.812 9.586 1 97.88 24 LEU B C 1
ATOM 2085 O O . LEU B 1 24 ? 6.625 24.891 10.18 1 97.88 24 LEU B O 1
ATOM 2089 N N . LEU B 1 25 ? 5.297 23.266 9.477 1 97.81 25 LEU B N 1
ATOM 2090 C CA . LEU B 1 25 ? 4.09 23.922 9.969 1 97.81 25 LEU B CA 1
ATOM 2091 C C . LEU B 1 25 ? 4.082 23.984 11.492 1 97.81 25 LEU B C 1
ATOM 2093 O O . LEU B 1 25 ? 3.525 24.922 12.078 1 97.81 25 LEU B O 1
ATOM 2097 N N . SER B 1 26 ? 4.703 22.969 12.109 1 97.06 26 SER B N 1
ATOM 2098 C CA . SER B 1 26 ? 4.754 22.938 13.562 1 97.06 26 SER B CA 1
ATOM 2099 C C . SER B 1 26 ? 5.535 24.125 14.117 1 97.06 26 SER B C 1
ATOM 2101 O O . SER B 1 26 ? 5.41 24.453 15.297 1 97.06 26 SER B O 1
ATOM 2103 N N . GLU B 1 27 ? 6.32 24.703 13.242 1 95.62 27 GLU B N 1
ATOM 2104 C CA . GLU B 1 27 ? 7.055 25.906 13.641 1 95.62 27 GLU B CA 1
ATOM 2105 C C . GLU B 1 27 ? 6.141 27.125 13.664 1 95.62 27 GLU B C 1
ATOM 2107 O O . GLU B 1 27 ? 6.469 28.141 14.281 1 95.62 27 GLU B O 1
ATOM 2112 N N . LEU B 1 28 ? 5.094 27.062 13.023 1 95.69 28 LEU B N 1
ATOM 2113 C CA . LEU B 1 28 ? 4.168 28.188 12.914 1 95.69 28 LEU B CA 1
ATOM 2114 C C . LEU B 1 28 ? 3.045 28.062 13.938 1 95.69 28 LEU B C 1
ATOM 2116 O O . LEU B 1 28 ? 2.396 29.062 14.281 1 95.69 28 LEU B O 1
ATOM 2120 N N . GLY B 1 29 ? 2.732 26.875 14.375 1 96 29 GLY B N 1
ATOM 2121 C CA . GLY B 1 29 ? 1.673 26.578 15.32 1 96 29 GLY B CA 1
ATOM 2122 C C . GLY B 1 29 ? 1.519 25.094 15.602 1 96 29 GLY B C 1
ATOM 2123 O O . GLY B 1 29 ? 2.195 24.266 14.984 1 96 29 GLY B O 1
ATOM 2124 N N . SER B 1 30 ? 0.651 24.797 16.562 1 97.38 30 SER B N 1
ATOM 2125 C CA . SER B 1 30 ? 0.422 23.406 16.922 1 97.38 30 SER B CA 1
ATOM 2126 C C . SER B 1 30 ? -0.026 22.578 15.727 1 97.38 30 SER B C 1
ATOM 2128 O O . SER B 1 30 ? -0.925 22.984 14.984 1 97.38 30 SER B O 1
ATOM 2130 N N . CYS B 1 31 ? 0.66 21.5 15.516 1 98.38 31 CYS B N 1
ATOM 2131 C CA . CYS B 1 31 ? 0.379 20.672 14.352 1 98.38 31 CYS B CA 1
ATOM 2132 C C . CYS B 1 31 ? 0.188 19.219 14.758 1 98.38 31 CYS B C 1
ATOM 2134 O O . CYS B 1 31 ? 1.066 18.625 15.383 1 98.38 31 CYS B O 1
ATOM 2136 N N . LEU B 1 32 ? -0.972 18.719 14.445 1 98.69 32 LEU B N 1
ATOM 2137 C CA . LEU B 1 32 ? -1.288 17.297 14.617 1 98.69 32 LEU B CA 1
ATOM 2138 C C . LEU B 1 32 ? -1.206 16.562 13.289 1 98.69 32 LEU B C 1
ATOM 2140 O O . LEU B 1 32 ? -1.759 17.016 12.281 1 98.69 32 LEU B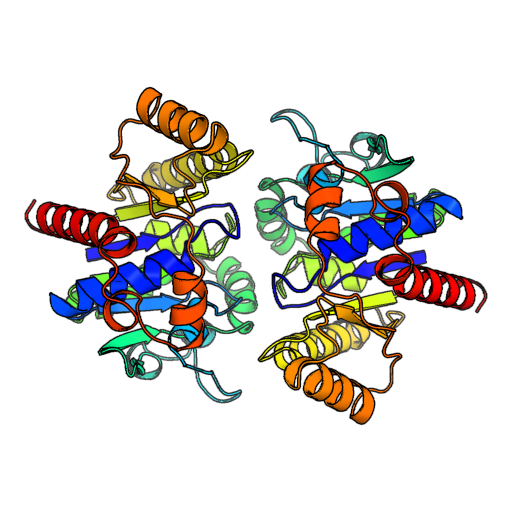 O 1
ATOM 2144 N N . VAL B 1 33 ? -0.454 15.477 13.266 1 98.62 33 VAL B N 1
ATOM 2145 C CA . VAL B 1 33 ? -0.469 14.594 12.102 1 98.62 33 VAL B CA 1
ATOM 2146 C C . VAL B 1 33 ? -1.19 13.297 12.453 1 98.62 33 VAL B C 1
ATOM 2148 O O . VAL B 1 33 ? -0.921 12.688 13.492 1 98.62 33 VAL B O 1
ATOM 2151 N N . VAL B 1 34 ? -2.111 12.93 11.602 1 98.62 34 VAL B N 1
ATOM 2152 C CA . VAL B 1 34 ? -2.932 11.742 11.797 1 98.62 34 VAL B CA 1
ATOM 2153 C C . VAL B 1 34 ? -2.525 10.656 10.805 1 98.62 34 VAL B C 1
ATOM 2155 O O . VAL B 1 34 ? -2.646 10.852 9.586 1 98.62 34 VAL B O 1
ATOM 2158 N N . ASP B 1 35 ? -2.074 9.547 11.297 1 98.25 35 ASP B N 1
ATOM 2159 C CA . ASP B 1 35 ? -1.759 8.398 10.453 1 98.25 35 ASP B CA 1
ATOM 2160 C C . ASP B 1 35 ? -3.016 7.59 10.125 1 98.25 35 ASP B C 1
ATOM 2162 O O . ASP B 1 35 ? -3.594 6.949 11.008 1 98.25 35 ASP B O 1
ATOM 2166 N N . LEU B 1 36 ? -3.404 7.656 8.867 1 97.38 36 LEU B N 1
ATOM 2167 C CA . LEU B 1 36 ? -4.617 6.953 8.461 1 97.38 36 LEU B CA 1
ATOM 2168 C C . LEU B 1 36 ? -4.285 5.746 7.594 1 97.38 36 LEU B C 1
ATOM 2170 O O . LEU B 1 36 ? -5.176 5.156 6.973 1 97.38 36 LEU B O 1
ATOM 2174 N N . ASP B 1 37 ? -3.057 5.422 7.5 1 95.69 37 ASP B N 1
ATOM 2175 C CA . ASP B 1 37 ? -2.609 4.258 6.742 1 95.69 37 ASP B CA 1
ATOM 2176 C C . ASP B 1 37 ? -2.309 3.082 7.672 1 95.69 37 ASP B C 1
ATOM 2178 O O . ASP B 1 37 ? -1.44 3.178 8.539 1 95.69 37 ASP B O 1
ATOM 2182 N N . PRO B 1 38 ? -2.941 1.944 7.363 1 92.44 38 PRO B N 1
ATOM 2183 C CA . PRO B 1 38 ? -2.686 0.769 8.203 1 92.44 38 PRO B CA 1
ATOM 2184 C C . PRO B 1 38 ? -1.22 0.341 8.18 1 92.44 38 PRO B C 1
ATOM 2186 O O . PRO B 1 38 ? -0.773 -0.384 9.078 1 92.44 38 PRO B O 1
ATOM 2189 N N . GLN B 1 39 ? -0.433 0.821 7.254 1 90.81 39 GLN B N 1
ATOM 2190 C CA . GLN B 1 39 ? 0.991 0.509 7.211 1 90.81 39 GLN B CA 1
ATOM 2191 C C . GLN B 1 39 ? 1.749 1.246 8.312 1 90.81 39 GLN B C 1
ATOM 2193 O O . GLN B 1 39 ? 2.834 0.823 8.719 1 90.81 39 GLN B O 1
ATOM 2198 N N . GLY B 1 40 ? 1.244 2.344 8.797 1 93.31 40 GLY B N 1
ATOM 2199 C CA . GLY B 1 40 ? 1.801 3.066 9.922 1 93.31 40 GLY B CA 1
ATOM 2200 C C . GLY B 1 40 ? 3.105 3.77 9.602 1 93.31 40 GLY B C 1
ATOM 2201 O O . GLY B 1 40 ? 3.93 3.998 10.484 1 93.31 40 GLY B O 1
ATOM 2202 N N . ASN B 1 41 ? 3.359 4.129 8.328 1 92.75 41 ASN B N 1
ATOM 2203 C CA . ASN B 1 41 ? 4.641 4.707 7.945 1 92.75 41 ASN B CA 1
ATOM 2204 C C . ASN B 1 41 ? 4.84 6.09 8.562 1 92.75 41 ASN B C 1
ATOM 2206 O O . ASN B 1 41 ? 5.965 6.469 8.891 1 92.75 41 ASN B O 1
ATOM 2210 N N . LEU B 1 42 ? 3.748 6.832 8.664 1 96.62 42 LEU B N 1
ATOM 2211 C CA . LEU B 1 42 ? 3.852 8.125 9.328 1 96.62 42 LEU B CA 1
ATOM 2212 C C . LEU B 1 42 ? 4.246 7.949 10.797 1 96.62 42 LEU B C 1
ATOM 2214 O O . LEU B 1 42 ? 5.121 8.664 11.297 1 96.62 42 LEU B O 1
ATOM 2218 N N . THR B 1 43 ? 3.645 7.008 11.484 1 96.12 43 THR B N 1
ATOM 2219 C CA . THR B 1 43 ? 3.896 6.703 12.891 1 96.12 43 THR B CA 1
ATOM 2220 C C . THR B 1 43 ? 5.355 6.312 13.102 1 96.12 43 THR B C 1
ATOM 2222 O O . THR B 1 43 ? 6.055 6.922 13.914 1 96.12 43 THR B O 1
ATOM 2225 N N . THR B 1 44 ? 5.816 5.383 12.312 1 91.56 44 THR B N 1
ATOM 2226 C CA . THR B 1 44 ? 7.195 4.93 12.461 1 91.56 44 THR B CA 1
ATOM 2227 C C . THR B 1 44 ? 8.172 6.004 11.984 1 91.56 44 THR B C 1
ATOM 2229 O O . THR B 1 44 ? 9.273 6.125 12.516 1 91.56 44 THR B O 1
ATOM 2232 N N . GLY B 1 45 ? 7.754 6.805 11 1 92.94 45 GLY B N 1
ATOM 2233 C CA . GLY B 1 45 ? 8.578 7.883 10.477 1 92.94 45 GLY B CA 1
ATOM 2234 C C . GLY B 1 45 ? 8.859 8.969 11.5 1 92.94 45 GLY B C 1
ATOM 2235 O O . GLY B 1 45 ? 9.773 9.773 11.32 1 92.94 45 GLY B O 1
ATOM 2236 N N . LEU B 1 46 ? 8.07 9.008 12.531 1 95.06 46 LEU B N 1
ATOM 2237 C CA . LEU B 1 46 ? 8.273 9.977 13.602 1 95.06 46 LEU B CA 1
ATOM 2238 C C . LEU B 1 46 ? 8.914 9.32 14.82 1 95.06 46 LEU B C 1
ATOM 2240 O O . LEU B 1 46 ? 8.961 9.914 15.898 1 95.06 46 LEU B O 1
ATOM 2244 N N . GLY B 1 47 ? 9.32 8.102 14.617 1 90.56 47 GLY B N 1
ATOM 2245 C CA . GLY B 1 47 ? 10.062 7.395 15.656 1 90.56 47 GLY B CA 1
ATOM 2246 C C . GLY B 1 47 ? 9.156 6.746 16.688 1 90.56 47 GLY B C 1
ATOM 2247 O O . GLY B 1 47 ? 9.594 6.449 17.812 1 90.56 47 GLY B O 1
ATOM 2248 N N . VAL B 1 48 ? 7.906 6.539 16.391 1 92.31 48 VAL B N 1
ATOM 2249 C CA . VAL B 1 48 ? 6.945 5.996 17.344 1 92.31 48 VAL B CA 1
ATOM 2250 C C . VAL B 1 48 ? 6.609 4.555 16.969 1 92.31 48 VAL B C 1
ATOM 2252 O O . VAL B 1 48 ? 6.441 4.234 15.797 1 92.31 48 VAL B O 1
ATOM 2255 N N . GLU B 1 49 ? 6.555 3.695 17.953 1 86.75 49 GLU B N 1
ATOM 2256 C CA . GLU B 1 49 ? 6.082 2.32 17.828 1 86.75 49 GLU B CA 1
ATOM 2257 C C . GLU B 1 49 ? 4.945 2.027 18.797 1 86.75 49 GLU B C 1
ATOM 2259 O O . GLU B 1 49 ? 5.098 2.203 20 1 86.75 49 GLU B O 1
ATOM 2264 N N . LEU B 1 50 ? 3.916 1.576 18.203 1 89.5 50 LEU B N 1
ATOM 2265 C CA . LEU B 1 50 ? 2.779 1.246 19.047 1 89.5 50 LEU B CA 1
ATOM 2266 C C . LEU B 1 50 ? 2.922 -0.159 19.625 1 89.5 50 LEU B C 1
ATOM 2268 O O . LEU B 1 50 ? 3.076 -1.128 18.875 1 89.5 50 LEU B O 1
ATOM 2272 N N . GLY B 1 51 ? 2.91 -0.182 20.891 1 85.31 51 GLY B N 1
ATOM 2273 C CA . GLY B 1 51 ? 2.871 -1.48 21.547 1 85.31 51 GLY B CA 1
ATOM 2274 C C . GLY B 1 51 ? 1.524 -2.17 21.422 1 85.31 51 GLY B C 1
ATOM 2275 O O . GLY B 1 51 ? 0.529 -1.538 21.062 1 85.31 51 GLY B O 1
ATOM 2276 N N . SER B 1 52 ? 1.439 -3.467 21.781 1 82.06 52 SER B N 1
ATOM 2277 C CA . SER B 1 52 ? 0.227 -4.27 21.656 1 82.06 52 SER B CA 1
ATOM 2278 C C . SER B 1 52 ? -0.88 -3.74 22.562 1 82.06 52 SER B C 1
ATOM 2280 O O . SER B 1 52 ? -2.064 -3.873 22.234 1 82.06 52 SER B O 1
ATOM 2282 N N . ASP B 1 53 ? -0.562 -3.031 23.578 1 87.94 53 ASP B N 1
ATOM 2283 C CA . ASP B 1 53 ? -1.551 -2.584 24.562 1 87.94 53 ASP B CA 1
ATOM 2284 C C . ASP B 1 53 ? -1.8 -1.083 24.453 1 87.94 53 ASP B C 1
ATOM 2286 O O . ASP B 1 53 ? -2.562 -0.512 25.234 1 87.94 53 ASP B O 1
ATOM 2290 N N . GLN B 1 54 ? -1.158 -0.504 23.5 1 93.75 54 GLN B N 1
ATOM 2291 C CA . GLN B 1 54 ? -1.323 0.937 23.344 1 93.75 54 GLN B CA 1
ATOM 2292 C C . GLN B 1 54 ? -2.391 1.258 22.297 1 93.75 54 GLN B C 1
ATOM 2294 O O . GLN B 1 54 ? -2.406 0.668 21.219 1 93.75 54 GLN B O 1
ATOM 2299 N N . PRO B 1 55 ? -3.254 2.176 22.672 1 96.25 55 PRO B N 1
ATOM 2300 C CA . PRO B 1 55 ? -4.277 2.539 21.688 1 96.25 55 PRO B CA 1
ATOM 2301 C C . PRO B 1 55 ? -3.717 3.348 20.531 1 96.25 55 PRO B C 1
ATOM 2303 O O . PRO B 1 55 ? -2.785 4.137 20.703 1 96.25 55 PRO B O 1
ATOM 2306 N N . GLY B 1 56 ? -4.262 3.166 19.391 1 96.94 56 GLY B N 1
ATOM 2307 C CA . GLY B 1 56 ? -3.918 3.906 18.188 1 96.94 56 GLY B CA 1
ATOM 2308 C C . GLY B 1 56 ? -5.133 4.391 17.406 1 96.94 56 GLY B C 1
ATOM 2309 O O . GLY B 1 56 ? -6.215 4.539 17.984 1 96.94 56 GLY B O 1
ATOM 2310 N N . ALA B 1 57 ? -4.926 4.691 16.234 1 97.06 57 ALA B N 1
ATOM 2311 C CA . ALA B 1 57 ? -5.969 5.238 15.359 1 97.06 57 ALA B CA 1
ATOM 2312 C C . ALA B 1 57 ? -7.148 4.277 15.258 1 97.06 57 ALA B C 1
ATOM 2314 O O . ALA B 1 57 ? -8.297 4.711 15.141 1 97.06 57 ALA B O 1
ATOM 2315 N N . TYR B 1 58 ? -6.879 2.975 15.305 1 95.62 58 TYR B N 1
ATOM 2316 C CA . TYR B 1 58 ? -7.961 1.992 15.266 1 95.62 58 TYR B CA 1
ATOM 2317 C C . TYR B 1 58 ? -8.93 2.197 16.422 1 95.62 58 TYR B C 1
ATOM 2319 O O . TYR B 1 58 ? -10.133 2.352 16.219 1 95.62 58 TYR B O 1
ATOM 2327 N N . HIS B 1 59 ? -8.391 2.273 17.578 1 96.88 59 HIS B N 1
ATOM 2328 C CA . HIS B 1 59 ? -9.188 2.42 18.797 1 96.88 59 HIS B CA 1
ATOM 2329 C C . HIS B 1 59 ? -9.922 3.756 18.812 1 96.88 59 HIS B C 1
ATOM 2331 O O . HIS B 1 59 ? -11.078 3.828 19.234 1 96.88 59 HIS B O 1
ATOM 2337 N N . TRP B 1 60 ? -9.25 4.723 18.344 1 96.88 60 TRP B N 1
ATOM 2338 C CA . TRP B 1 60 ? -9.805 6.07 18.328 1 96.88 60 TRP B CA 1
ATOM 2339 C C . TRP B 1 60 ? -10.938 6.168 17.312 1 96.88 60 TRP B C 1
ATOM 2341 O O . TRP B 1 60 ? -12.031 6.641 17.641 1 96.88 60 TRP B O 1
ATOM 2351 N N . LEU B 1 61 ? -10.766 5.664 16.125 1 95.75 61 LEU B N 1
ATOM 2352 C CA . LEU B 1 61 ? -11.75 5.758 15.047 1 95.75 61 LEU B CA 1
ATOM 2353 C C . LEU B 1 61 ? -12.992 4.941 15.383 1 95.75 61 LEU B C 1
ATOM 2355 O O . LEU B 1 61 ? -14.109 5.32 15.016 1 95.75 61 LEU B O 1
ATOM 2359 N N . THR B 1 62 ? -12.828 3.881 16.078 1 94.75 62 THR B N 1
ATOM 2360 C CA . THR B 1 62 ? -13.953 3.006 16.391 1 94.75 62 THR B CA 1
ATOM 2361 C C . THR B 1 62 ? -14.609 3.432 17.703 1 94.75 62 THR B C 1
ATOM 2363 O O . THR B 1 62 ? -15.523 2.758 18.188 1 94.75 62 THR B O 1
ATOM 2366 N N . GLY B 1 63 ? -14.133 4.422 18.359 1 94.12 63 GLY B N 1
ATOM 2367 C CA . GLY B 1 63 ? -14.812 5.043 19.484 1 94.12 63 GLY B CA 1
ATOM 2368 C C . GLY B 1 63 ? -14.445 4.422 20.828 1 94.12 63 GLY B C 1
ATOM 2369 O O . GLY B 1 63 ? -15.141 4.629 21.828 1 94.12 63 GLY B O 1
ATOM 2370 N N . GLN B 1 64 ? -13.352 3.729 20.828 1 95.75 64 GLN B N 1
ATOM 2371 C CA . GLN B 1 64 ? -12.961 3.041 22.062 1 95.75 64 GLN B CA 1
ATOM 2372 C C . GLN B 1 64 ? -12.195 3.975 22.984 1 95.75 64 GLN B C 1
ATOM 2374 O O . GLN B 1 64 ? -12.133 3.738 24.203 1 95.75 64 GLN B O 1
ATOM 2379 N N . VAL B 1 65 ? -11.555 4.992 22.453 1 96.75 65 VAL B N 1
ATOM 2380 C CA . VAL B 1 65 ? -10.758 5.941 23.234 1 96.75 65 VAL B CA 1
ATOM 2381 C C . VAL B 1 65 ? -10.984 7.355 22.703 1 96.75 65 VAL B C 1
ATOM 2383 O O . VAL B 1 65 ? -11.492 7.539 21.594 1 96.75 65 VAL B O 1
ATOM 2386 N N . THR B 1 66 ? -10.656 8.336 23.516 1 95.62 66 THR B N 1
ATOM 2387 C CA . THR B 1 66 ? -10.719 9.734 23.109 1 95.62 66 THR B CA 1
ATOM 2388 C C . THR B 1 66 ? -9.422 10.156 22.422 1 95.62 66 THR B C 1
ATOM 2390 O O . THR B 1 66 ? -8.406 9.461 22.516 1 95.62 66 THR B O 1
ATOM 2393 N N . ALA B 1 67 ? -9.484 11.297 21.766 1 95.88 67 ALA B N 1
ATOM 2394 C CA . ALA B 1 67 ? -8.289 11.844 21.125 1 95.88 67 ALA B CA 1
ATOM 2395 C C . ALA B 1 67 ? -7.176 12.078 22.141 1 95.88 67 ALA B C 1
ATOM 2397 O O . ALA B 1 67 ? -6.008 11.789 21.859 1 95.88 67 ALA B O 1
ATOM 2398 N N . ALA B 1 68 ? -7.551 12.516 23.281 1 94.94 68 ALA B N 1
ATOM 2399 C CA . ALA B 1 68 ? -6.59 12.844 24.328 1 94.94 68 ALA B CA 1
ATOM 2400 C C . ALA B 1 68 ? -5.844 11.594 24.797 1 94.94 68 ALA B C 1
ATOM 2402 O O . ALA B 1 68 ? -4.688 11.672 25.219 1 94.94 68 ALA B O 1
ATOM 2403 N N . GLN B 1 69 ? -6.426 10.438 24.625 1 96 69 GLN B N 1
ATOM 2404 C CA . GLN B 1 69 ? -5.852 9.18 25.109 1 96 69 GLN B CA 1
ATOM 2405 C C . GLN B 1 69 ? -4.902 8.586 24.078 1 96 69 GLN B C 1
ATOM 2407 O O . GLN B 1 69 ? -4.121 7.684 24.391 1 96 69 GLN B O 1
ATOM 2412 N N . VAL B 1 70 ? -4.934 9.133 22.875 1 97.12 70 VAL B N 1
ATOM 2413 C CA . VAL B 1 70 ? -4.184 8.469 21.812 1 97.12 70 VAL B CA 1
ATOM 2414 C C . VAL B 1 70 ? -3.125 9.422 21.266 1 97.12 70 VAL B C 1
ATOM 2416 O O . VAL B 1 70 ? -2.029 8.992 20.891 1 97.12 70 VAL B O 1
ATOM 2419 N N . ILE B 1 71 ? -3.445 10.68 21.266 1 97.81 71 ILE B N 1
ATOM 2420 C CA . ILE B 1 71 ? -2.525 11.656 20.688 1 97.81 71 ILE B CA 1
ATOM 2421 C C . ILE B 1 71 ? -1.281 11.766 21.578 1 97.81 71 ILE B C 1
ATOM 2423 O O . ILE B 1 71 ? -1.385 11.836 22.797 1 97.81 71 ILE B O 1
ATOM 2427 N N . GLN B 1 72 ? -0.162 11.766 20.938 1 97.06 72 GLN B N 1
ATOM 2428 C CA . GLN B 1 72 ? 1.083 11.906 21.672 1 97.06 72 GLN B CA 1
ATOM 2429 C C . GLN B 1 72 ? 2.01 12.922 21.016 1 97.06 72 GLN B C 1
ATOM 2431 O O . GLN B 1 72 ? 2.029 13.047 19.797 1 97.06 72 GLN B O 1
ATOM 2436 N N . LYS B 1 73 ? 2.74 13.602 21.844 1 96.12 73 LYS B N 1
ATOM 2437 C CA . LYS B 1 73 ? 3.762 14.523 21.344 1 96.12 73 LYS B CA 1
ATOM 2438 C C . LYS B 1 73 ? 5.043 13.773 20.984 1 96.12 73 LYS B C 1
ATOM 2440 O O . LYS B 1 73 ? 5.5 12.922 21.75 1 96.12 73 LYS B O 1
ATOM 2445 N N . THR B 1 74 ? 5.59 14.031 19.812 1 95.25 74 THR B N 1
ATOM 2446 C CA . THR B 1 74 ? 6.801 13.352 19.359 1 95.25 74 THR B CA 1
ATOM 2447 C C . THR B 1 74 ? 8.039 14.188 19.672 1 95.25 74 THR B C 1
ATOM 2449 O O . THR B 1 74 ? 7.922 15.352 20.062 1 95.25 74 THR B O 1
ATOM 2452 N N . ALA B 1 75 ? 9.188 13.625 19.484 1 91.94 75 ALA B N 1
ATOM 2453 C CA . ALA B 1 75 ? 10.445 14.312 19.734 1 91.94 75 ALA B CA 1
ATOM 2454 C C . ALA B 1 75 ? 10.625 15.484 18.766 1 91.94 75 ALA B C 1
ATOM 2456 O O . ALA B 1 75 ? 11.336 16.438 19.062 1 91.94 75 ALA B O 1
ATOM 2457 N N . SER B 1 76 ? 9.953 15.469 17.672 1 91.25 76 SER B N 1
ATOM 2458 C CA . SER B 1 76 ? 10.07 16.5 16.656 1 91.25 76 SER B CA 1
ATOM 2459 C C . SER B 1 76 ? 9.172 17.688 16.969 1 91.25 76 SER B C 1
ATOM 2461 O O . SER B 1 76 ? 9.211 18.703 16.266 1 91.25 76 SER B O 1
ATOM 2463 N N . GLY B 1 77 ? 8.359 17.547 17.969 1 92.75 77 GLY B N 1
ATOM 2464 C CA . GLY B 1 77 ? 7.438 18.625 18.312 1 92.75 77 GLY B CA 1
ATOM 2465 C C . GLY B 1 77 ? 6.062 18.453 17.688 1 92.75 77 GLY B C 1
ATOM 2466 O O . GLY B 1 77 ? 5.113 19.141 18.078 1 92.75 77 GLY B O 1
ATOM 2467 N N . LEU B 1 78 ? 5.93 17.5 16.797 1 96.88 78 LEU B N 1
ATOM 2468 C CA . LEU B 1 78 ? 4.641 17.203 16.188 1 96.88 78 LEU B CA 1
ATOM 2469 C C . LEU B 1 78 ? 3.777 16.359 17.141 1 96.88 78 LEU B C 1
ATOM 2471 O O . LEU B 1 78 ? 4.293 15.508 17.859 1 96.88 78 LEU B O 1
ATOM 2475 N N . TYR B 1 79 ? 2.541 16.688 17.156 1 98.19 79 TYR B N 1
ATOM 2476 C CA . TYR B 1 79 ? 1.587 15.766 17.75 1 98.19 79 TYR B CA 1
ATOM 2477 C C . TYR B 1 79 ? 1.184 14.68 16.75 1 98.19 79 TYR B C 1
ATOM 2479 O O . TYR B 1 79 ? 1.033 14.945 15.562 1 98.19 79 TYR B O 1
ATOM 2487 N N . LEU B 1 80 ? 1.058 13.477 17.266 1 98.38 80 LEU B N 1
ATOM 2488 C CA . LEU B 1 80 ? 0.81 12.328 16.406 1 98.38 80 LEU B CA 1
ATOM 2489 C C . LEU B 1 80 ? -0.374 11.516 16.906 1 98.38 80 LEU B C 1
ATOM 2491 O O . LEU B 1 80 ? -0.471 11.227 18.109 1 98.38 80 LEU B O 1
ATOM 2495 N N . LEU B 1 81 ? -1.297 11.289 16.078 1 98.5 81 LEU B N 1
ATOM 2496 C CA . LEU B 1 81 ? -2.24 10.188 16.25 1 98.5 81 LEU B CA 1
ATOM 2497 C C . LEU B 1 81 ? -1.763 8.945 15.5 1 98.5 81 LEU B C 1
ATOM 2499 O O . LEU B 1 81 ? -1.882 8.867 14.281 1 98.5 81 LEU B O 1
ATOM 2503 N N . PRO B 1 82 ? -1.233 7.945 16.219 1 98.12 82 PRO B N 1
ATOM 2504 C CA . PRO B 1 82 ? -0.492 6.844 15.594 1 98.12 82 PRO B CA 1
ATOM 2505 C C . PRO B 1 82 ? -1.406 5.734 15.078 1 98.12 82 PRO B C 1
ATOM 2507 O O . PRO B 1 82 ? -2.537 5.594 15.555 1 98.12 82 PRO B O 1
ATOM 2510 N N . ALA B 1 83 ? -0.9 5.059 14.086 1 96.38 83 ALA B N 1
ATOM 2511 C CA . ALA B 1 83 ? -1.64 3.932 13.523 1 96.38 83 ALA B CA 1
ATOM 2512 C C . ALA B 1 83 ? -0.757 2.691 13.43 1 96.38 83 ALA B C 1
ATOM 2514 O O . ALA B 1 83 ? 0.471 2.787 13.484 1 96.38 83 ALA B O 1
ATOM 2515 N N . ASP B 1 84 ? -1.36 1.605 13.406 1 91.62 84 ASP B N 1
ATOM 2516 C CA . ASP B 1 84 ? -0.748 0.321 13.078 1 91.62 84 ASP B CA 1
ATOM 2517 C C . ASP B 1 84 ? -1.688 -0.539 12.242 1 91.62 84 ASP B C 1
ATOM 2519 O O . ASP B 1 84 ? -2.684 -0.043 11.711 1 91.62 84 ASP B O 1
ATOM 2523 N N . GLY B 1 85 ? -1.39 -1.727 12.047 1 88.06 85 GLY B N 1
ATOM 2524 C CA . GLY B 1 85 ? -2.117 -2.6 11.141 1 88.06 85 GLY B CA 1
ATOM 2525 C C . GLY B 1 85 ? -3.561 -2.818 11.547 1 88.06 85 GLY B C 1
ATOM 2526 O O . GLY B 1 85 ? -4.41 -3.127 10.711 1 88.06 85 GLY B O 1
ATOM 2527 N N . ASN B 1 86 ? -3.887 -2.633 12.781 1 89 86 ASN B N 1
ATOM 2528 C CA . ASN B 1 86 ? -5.254 -2.83 13.258 1 89 86 ASN B CA 1
ATOM 2529 C C . ASN B 1 86 ? -6.227 -1.863 12.586 1 89 86 ASN B C 1
ATOM 2531 O O . ASN B 1 86 ? -7.438 -2.092 12.594 1 89 86 ASN B O 1
ATOM 2535 N N . LEU B 1 87 ? -5.68 -0.874 12.016 1 92.5 87 LEU B N 1
ATOM 2536 C CA . LEU B 1 87 ? -6.523 0.131 11.367 1 92.5 87 LEU B CA 1
ATOM 2537 C C . LEU B 1 87 ? -7.297 -0.473 10.203 1 92.5 87 LEU B C 1
ATOM 2539 O O . LEU B 1 87 ? -8.367 0.023 9.836 1 92.5 87 LEU B O 1
ATOM 2543 N N . SER B 1 88 ? -6.797 -1.498 9.594 1 87.12 88 SER B N 1
ATOM 2544 C CA . SER B 1 88 ? -7.508 -2.184 8.523 1 87.12 88 SER B CA 1
ATOM 2545 C C . SER B 1 88 ? -8.828 -2.764 9.016 1 87.12 88 SER B C 1
ATOM 2547 O O . SER B 1 88 ? -9.812 -2.799 8.273 1 87.12 88 SER B O 1
ATOM 2549 N N . ARG B 1 89 ? -8.867 -3.184 10.273 1 84.75 89 ARG B N 1
ATOM 2550 C CA . ARG B 1 89 ? -10.078 -3.707 10.883 1 84.75 89 ARG B CA 1
ATOM 2551 C C . ARG B 1 89 ? -11.117 -2.604 11.078 1 84.75 89 ARG B C 1
ATOM 2553 O O . ARG B 1 89 ? -12.32 -2.854 11 1 84.75 89 ARG B O 1
ATOM 2560 N N . ALA B 1 90 ? -10.586 -1.446 11.367 1 88.44 90 ALA B N 1
ATOM 2561 C CA . ALA B 1 90 ? -11.484 -0.311 11.562 1 88.44 90 ALA B CA 1
ATOM 2562 C C . ALA B 1 90 ? -12.336 -0.069 10.32 1 88.44 90 ALA B C 1
ATOM 2564 O O . ALA B 1 90 ? -13.531 0.212 10.422 1 88.44 90 ALA B O 1
ATOM 2565 N N . GLU B 1 91 ? -11.695 -0.178 9.172 1 83.38 91 GLU B N 1
ATOM 2566 C CA . GLU B 1 91 ? -12.414 0.027 7.922 1 83.38 91 GLU B CA 1
ATOM 2567 C C . GLU B 1 91 ? -13.57 -0.963 7.781 1 83.38 91 GLU B C 1
ATOM 2569 O O . GLU B 1 91 ? -14.672 -0.588 7.375 1 83.38 91 GLU B O 1
ATOM 2574 N N . MET B 1 92 ? -13.344 -2.146 8.125 1 80.44 92 MET B N 1
ATOM 2575 C CA . MET B 1 92 ? -14.344 -3.203 8.016 1 80.44 92 MET B CA 1
ATOM 2576 C C . MET B 1 92 ? -15.484 -2.975 9 1 80.44 92 MET B C 1
ATOM 2578 O O . MET B 1 92 ? -16.656 -3.178 8.664 1 80.44 92 MET B O 1
ATOM 2582 N N . GLU B 1 93 ? -15.125 -2.535 10.117 1 86.81 93 GLU B N 1
ATOM 2583 C CA . GLU B 1 93 ? -16.094 -2.318 11.18 1 86.81 93 GLU B CA 1
ATOM 2584 C C . GLU B 1 93 ? -16.969 -1.097 10.883 1 86.81 93 GLU B C 1
ATOM 2586 O O . GLU B 1 93 ? -18.172 -1.112 11.133 1 86.81 93 GLU B O 1
ATOM 2591 N N . LEU B 1 94 ? -16.391 -0.063 10.383 1 87.81 94 LEU B N 1
ATOM 2592 C CA . LEU B 1 94 ? -17.078 1.201 10.156 1 87.81 94 LEU B CA 1
ATOM 2593 C C . LEU B 1 94 ? -18.062 1.085 8.992 1 87.81 94 LEU B C 1
ATOM 2595 O O . LEU B 1 94 ? -19.078 1.773 8.961 1 87.81 94 LEU B O 1
ATOM 2599 N N . LEU B 1 95 ? -17.703 0.22 8.086 1 78.75 95 LEU B N 1
ATOM 2600 C CA . LEU B 1 95 ? -18.531 0.081 6.891 1 78.75 95 LEU B CA 1
ATOM 2601 C C . LEU B 1 95 ? -19.938 -0.392 7.258 1 78.75 95 LEU B C 1
ATOM 2603 O O . LEU B 1 95 ? -20.875 -0.245 6.465 1 78.75 95 LEU B O 1
ATOM 2607 N N . GLN B 1 96 ? -20.062 -0.958 8.438 1 79.06 96 GLN B N 1
ATOM 2608 C CA . GLN B 1 96 ? -21.359 -1.479 8.875 1 79.06 96 GLN B CA 1
ATOM 2609 C C . GLN B 1 96 ? -22.156 -0.411 9.609 1 79.06 96 GLN B C 1
ATOM 2611 O O . GLN B 1 96 ? -23.312 -0.64 9.977 1 79.06 96 GLN B O 1
ATOM 2616 N N . LYS B 1 97 ? -21.641 0.726 9.805 1 83.69 97 LYS B N 1
ATOM 2617 C CA . LYS B 1 97 ? -22.281 1.764 10.609 1 83.69 97 LYS B CA 1
ATOM 2618 C C . LYS B 1 97 ? -22.875 2.85 9.719 1 83.69 97 LYS B C 1
ATOM 2620 O O . LYS B 1 97 ? -22.328 3.176 8.664 1 83.69 97 LYS B O 1
ATOM 2625 N N . SER B 1 98 ? -23.953 3.303 10.305 1 85.75 98 SER B N 1
ATOM 2626 C CA . SER B 1 98 ? -24.516 4.488 9.664 1 85.75 98 SER B CA 1
ATOM 2627 C C . SER B 1 98 ? -23.578 5.684 9.797 1 85.75 98 SER B C 1
ATOM 2629 O O . SER B 1 98 ? -22.969 5.891 10.852 1 85.75 98 SER B O 1
ATOM 2631 N N . GLY B 1 99 ? -23.406 6.406 8.758 1 90.19 99 GLY B N 1
ATOM 2632 C CA . GLY B 1 99 ? -22.562 7.594 8.781 1 90.19 99 GLY B CA 1
ATOM 2633 C C . GLY B 1 99 ? -21.078 7.281 8.719 1 90.19 99 GLY B C 1
ATOM 2634 O O . GLY B 1 99 ? -20.25 8.062 9.188 1 90.19 99 GLY B O 1
ATOM 2635 N N . ALA B 1 100 ? -20.75 6.121 8.258 1 90.19 100 ALA B N 1
ATOM 2636 C CA . ALA B 1 100 ? -19.375 5.613 8.219 1 90.19 100 ALA B CA 1
ATOM 2637 C C . ALA B 1 100 ? -18.453 6.594 7.512 1 90.19 100 ALA B C 1
ATOM 2639 O O . ALA B 1 100 ? -17.266 6.703 7.859 1 90.19 100 ALA B O 1
ATOM 2640 N N . PHE B 1 101 ? -19 7.414 6.668 1 93.31 101 PHE B N 1
ATOM 2641 C CA . PHE B 1 101 ? -18.203 8.297 5.836 1 93.31 101 PHE B CA 1
ATOM 2642 C C . PHE B 1 101 ? -17.844 9.57 6.59 1 93.31 101 PHE B C 1
ATOM 2644 O O . PHE B 1 101 ? -16.969 10.328 6.156 1 93.31 101 PHE B O 1
ATOM 2651 N N . TYR B 1 102 ? -18.469 9.789 7.797 1 96.19 102 TYR B N 1
ATOM 2652 C CA . TYR B 1 102 ? -18.266 11.023 8.547 1 96.19 102 TYR B CA 1
ATOM 2653 C C . TYR B 1 102 ? -17.562 10.75 9.867 1 96.19 102 TYR B C 1
ATOM 2655 O O . TYR B 1 102 ? -17.375 11.664 10.68 1 96.19 102 TYR B O 1
ATOM 2663 N N . THR B 1 103 ? -17.172 9.531 10.062 1 96.31 103 THR B N 1
ATOM 2664 C CA . THR B 1 103 ? -16.641 9.125 11.359 1 96.31 103 THR B CA 1
ATOM 2665 C C . THR B 1 103 ? -15.414 9.969 11.719 1 96.31 103 THR B C 1
ATOM 2667 O O . THR B 1 103 ? -15.312 10.477 12.836 1 96.31 103 THR B O 1
ATOM 2670 N N . LEU B 1 104 ? -14.508 10.141 10.812 1 96.81 104 LEU B N 1
ATOM 2671 C CA . LEU B 1 104 ? -13.289 10.891 11.07 1 96.81 104 LEU B CA 1
ATOM 2672 C C . LEU B 1 104 ? -13.594 12.359 11.367 1 96.81 104 LEU B C 1
ATOM 2674 O O . LEU B 1 104 ? -13.039 12.938 12.297 1 96.81 104 LEU B O 1
ATOM 2678 N N . ARG B 1 105 ? -14.453 12.914 10.562 1 96.81 105 ARG B N 1
ATOM 2679 C CA . ARG B 1 105 ? -14.867 14.297 10.773 1 96.81 105 ARG B CA 1
ATOM 2680 C C . ARG B 1 105 ? -15.414 14.5 12.18 1 96.81 105 ARG B C 1
ATOM 2682 O O . ARG B 1 105 ? -15.023 15.445 12.875 1 96.81 105 ARG B O 1
ATOM 2689 N N . ASP B 1 106 ? -16.25 13.578 12.578 1 95.69 106 ASP B N 1
ATOM 2690 C CA . ASP B 1 106 ? -16.859 13.664 13.898 1 95.69 106 ASP B CA 1
ATOM 2691 C C . ASP B 1 106 ? -15.82 13.508 15 1 95.69 106 ASP B C 1
ATOM 2693 O O . ASP B 1 106 ? -15.859 14.227 16 1 95.69 106 ASP B O 1
ATOM 2697 N N . ARG B 1 107 ? -14.922 12.633 14.773 1 95.25 107 ARG B N 1
ATOM 2698 C CA . ARG B 1 107 ? -13.906 12.359 15.781 1 95.25 107 ARG B CA 1
ATOM 2699 C C . ARG B 1 107 ? -12.906 13.508 15.883 1 95.25 107 ARG B C 1
ATOM 2701 O O . ARG B 1 107 ? -12.352 13.758 16.953 1 95.25 107 ARG B O 1
ATOM 2708 N N . LEU B 1 108 ? -12.695 14.258 14.828 1 96.12 108 LEU B N 1
ATOM 2709 C CA . LEU B 1 108 ? -11.688 15.305 14.773 1 96.12 108 LEU B CA 1
ATOM 2710 C C . LEU B 1 108 ? -12.25 16.625 15.289 1 96.12 108 LEU B C 1
ATOM 2712 O O . LEU B 1 108 ? -11.523 17.625 15.375 1 96.12 108 LEU B O 1
ATOM 2716 N N . THR B 1 109 ? -13.461 16.641 15.602 1 92.5 109 THR B N 1
ATOM 2717 C CA . THR B 1 109 ? -14.102 17.891 15.992 1 92.5 109 THR B CA 1
ATOM 2718 C C . THR B 1 109 ? -13.344 18.562 17.125 1 92.5 109 THR B C 1
ATOM 2720 O O . THR B 1 109 ? -13.094 19.766 17.094 1 92.5 109 THR B O 1
ATOM 2723 N N . SER B 1 110 ? -12.945 17.797 18.109 1 90.31 110 SER B N 1
ATOM 2724 C CA . SER B 1 110 ? -12.242 18.359 19.266 1 90.31 110 SER B CA 1
ATOM 2725 C C . SER B 1 110 ? -10.859 18.859 18.875 1 90.31 110 SER B C 1
ATOM 2727 O O . SER B 1 110 ? -10.312 19.766 19.516 1 90.31 110 SER B O 1
ATOM 2729 N N . CYS B 1 111 ? -10.297 18.359 17.812 1 93.81 111 CYS B N 1
ATOM 2730 C CA . CYS B 1 111 ? -8.945 18.703 17.391 1 93.81 111 CYS B CA 1
ATOM 2731 C C . CYS B 1 111 ? -8.922 20.047 16.672 1 93.81 111 CYS B C 1
ATOM 2733 O O . CYS B 1 111 ? -7.883 20.719 16.625 1 93.81 111 CYS B O 1
ATOM 2735 N N . ARG B 1 112 ? -10.023 20.453 16.172 1 90.44 112 ARG B N 1
ATOM 2736 C CA . ARG B 1 112 ? -10.102 21.688 15.406 1 90.44 112 ARG B CA 1
ATOM 2737 C C . ARG B 1 112 ? -9.758 22.891 16.281 1 90.44 112 ARG B C 1
ATOM 2739 O O . ARG B 1 112 ? -9.148 23.859 15.812 1 90.44 112 ARG B O 1
ATOM 2746 N N . GLU B 1 113 ? -10.086 22.797 17.531 1 90.88 113 GLU B N 1
ATOM 2747 C CA . GLU B 1 113 ? -9.82 23.922 18.438 1 90.88 113 GLU B CA 1
ATOM 2748 C C . GLU B 1 113 ? -8.453 23.781 19.094 1 90.88 113 GLU B C 1
ATOM 2750 O O . GLU B 1 113 ? -7.883 24.766 19.547 1 90.88 113 GLU B O 1
ATOM 2755 N N . GLN B 1 114 ? -7.941 22.688 19.016 1 95.5 114 GLN B N 1
ATOM 2756 C CA . GLN B 1 114 ? -6.73 22.391 19.781 1 95.5 114 GLN B CA 1
ATOM 2757 C C . GLN B 1 114 ? -5.484 22.578 18.922 1 95.5 114 GLN B C 1
ATOM 2759 O O . GLN B 1 114 ? -4.406 22.875 19.438 1 95.5 114 GLN B O 1
ATOM 2764 N N . PHE B 1 115 ? -5.637 22.438 17.625 1 97.94 115 PHE B N 1
ATOM 2765 C CA . PHE B 1 115 ? -4.48 22.469 16.734 1 97.94 115 PHE B CA 1
ATOM 2766 C C . PHE B 1 115 ? -4.688 23.469 15.609 1 97.94 115 PHE B C 1
ATOM 2768 O O . PHE B 1 115 ? -5.754 23.516 14.992 1 97.94 115 PHE B O 1
ATOM 2775 N N . ARG B 1 116 ? -3.633 24.188 15.391 1 97.31 116 ARG B N 1
ATOM 2776 C CA . ARG B 1 116 ? -3.688 25.125 14.266 1 97.31 116 ARG B CA 1
ATOM 2777 C C . ARG B 1 116 ? -3.73 24.375 12.938 1 97.31 116 ARG B C 1
ATOM 2779 O O . ARG B 1 116 ? -4.461 24.75 12.023 1 97.31 116 ARG B O 1
ATOM 2786 N N . TYR B 1 117 ? -2.953 23.281 12.914 1 98.06 117 TYR B N 1
ATOM 2787 C CA . TYR B 1 117 ? -2.904 22.438 11.719 1 98.06 117 TYR B CA 1
ATOM 2788 C C . TYR B 1 117 ? -3.174 20.984 12.062 1 98.06 117 TYR B C 1
ATOM 2790 O O . TYR B 1 117 ? -2.701 20.484 13.086 1 98.06 117 TYR B O 1
ATOM 2798 N N . VAL B 1 118 ? -3.965 20.328 11.242 1 98.56 118 VAL B N 1
ATOM 2799 C CA . VAL B 1 118 ? -4.156 18.875 11.281 1 98.56 118 VAL B CA 1
ATOM 2800 C C . VAL B 1 118 ? -3.902 18.281 9.898 1 98.56 118 VAL B C 1
ATOM 2802 O O . VAL B 1 118 ? -4.613 18.594 8.945 1 98.56 118 VAL B O 1
ATOM 2805 N N . LEU B 1 119 ? -2.82 17.531 9.781 1 98.81 119 LEU B N 1
ATOM 2806 C CA . LEU B 1 119 ? -2.494 16.844 8.539 1 98.81 119 LEU B CA 1
ATOM 2807 C C . LEU B 1 119 ? -2.885 15.367 8.609 1 98.81 119 LEU B C 1
ATOM 2809 O O . LEU B 1 119 ? -2.553 14.68 9.578 1 98.81 119 LEU B O 1
ATOM 2813 N N . MET B 1 120 ? -3.57 14.883 7.613 1 98.75 120 MET B N 1
ATOM 2814 C CA . MET B 1 120 ? -4.02 13.5 7.578 1 98.75 120 MET B CA 1
ATOM 2815 C C . MET B 1 120 ? -3.311 12.727 6.469 1 98.75 120 MET B C 1
ATOM 2817 O O . MET B 1 120 ? -3.527 12.992 5.285 1 98.75 120 MET B O 1
ATOM 2821 N N . ASP B 1 121 ? -2.525 11.773 6.852 1 98.56 121 ASP B N 1
ATOM 2822 C CA . ASP B 1 121 ? -1.794 10.922 5.922 1 98.56 121 ASP B CA 1
ATOM 2823 C C . ASP B 1 121 ? -2.654 9.75 5.461 1 98.56 121 ASP B C 1
ATOM 2825 O O . ASP B 1 121 ? -2.854 8.789 6.203 1 98.56 121 ASP B O 1
ATOM 2829 N N . CYS B 1 122 ? -3.004 9.758 4.23 1 97.81 122 CYS B N 1
ATOM 2830 C CA . CYS B 1 122 ? -3.986 8.805 3.727 1 97.81 122 CYS B CA 1
ATOM 2831 C C . CYS B 1 122 ? -3.303 7.602 3.096 1 97.81 122 CYS B C 1
ATOM 2833 O O . CYS B 1 122 ? -2.188 7.715 2.582 1 97.81 122 CYS B O 1
ATOM 2835 N N . PRO B 1 123 ? -3.932 6.469 3.123 1 94.5 123 PRO B N 1
ATOM 2836 C CA . PRO B 1 123 ? -3.4 5.285 2.441 1 94.5 123 PRO B CA 1
ATOM 2837 C C . PRO B 1 123 ? -3.525 5.375 0.921 1 94.5 123 PRO B C 1
ATOM 2839 O O . PRO B 1 123 ? -4.242 6.234 0.407 1 94.5 123 PRO B O 1
ATOM 2842 N N . PRO B 1 124 ? -2.76 4.52 0.229 1 90.62 124 PRO B N 1
ATOM 2843 C CA . PRO B 1 124 ? -2.9 4.461 -1.229 1 90.62 124 PRO B CA 1
ATOM 2844 C C . PRO B 1 124 ? -4.148 3.699 -1.669 1 90.62 124 PRO B C 1
ATOM 2846 O O . PRO B 1 124 ? -4.043 2.625 -2.268 1 90.62 124 PRO B O 1
ATOM 2849 N N . SER B 1 125 ? -5.285 4.184 -1.392 1 85.19 125 SER B N 1
ATOM 2850 C CA . SER B 1 125 ? -6.531 3.502 -1.72 1 85.19 125 SER B CA 1
ATOM 2851 C C . SER B 1 125 ? -7.691 4.492 -1.82 1 85.19 125 SER B C 1
ATOM 2853 O O . SER B 1 125 ? -7.562 5.648 -1.411 1 85.19 125 SER B O 1
ATOM 2855 N N . ARG B 1 126 ? -8.719 3.957 -2.459 1 79.94 126 ARG B N 1
ATOM 2856 C CA . ARG B 1 126 ? -9.984 4.684 -2.51 1 79.94 126 ARG B CA 1
ATOM 2857 C C . ARG B 1 126 ? -10.945 4.184 -1.436 1 79.94 126 ARG B C 1
ATOM 2859 O O . ARG B 1 126 ? -12.164 4.266 -1.599 1 79.94 126 ARG B O 1
ATOM 2866 N N . GLY B 1 127 ? -10.43 3.648 -0.49 1 85.94 127 GLY B N 1
ATOM 2867 C CA . GLY B 1 127 ? -11.242 3.012 0.533 1 85.94 127 GLY B CA 1
ATOM 2868 C C . GLY B 1 127 ? -11.836 3.996 1.521 1 85.94 127 GLY B C 1
ATOM 2869 O O . GLY B 1 127 ? -11.734 5.211 1.334 1 85.94 127 GLY B O 1
ATOM 2870 N N . LEU B 1 128 ? -12.422 3.477 2.49 1 89.19 128 LEU B N 1
ATOM 2871 C CA . LEU B 1 128 ? -13.219 4.238 3.451 1 89.19 128 LEU B CA 1
ATOM 2872 C C . LEU B 1 128 ? -12.352 5.25 4.188 1 89.19 128 LEU B C 1
ATOM 2874 O O . LEU B 1 128 ? -12.789 6.375 4.449 1 89.19 128 LEU B O 1
ATOM 2878 N N . LEU B 1 129 ? -11.125 4.922 4.488 1 93.25 129 LEU B N 1
ATOM 2879 C CA . LEU B 1 129 ? -10.266 5.805 5.262 1 93.25 129 LEU B CA 1
ATOM 2880 C C . LEU B 1 129 ? -9.93 7.066 4.477 1 93.25 129 LEU B C 1
ATOM 2882 O O . LEU B 1 129 ? -9.961 8.172 5.023 1 93.25 129 LEU B O 1
ATOM 2886 N N . THR B 1 130 ? -9.648 6.883 3.189 1 94.69 130 THR B N 1
ATOM 2887 C CA . THR B 1 130 ? -9.367 8.023 2.328 1 94.69 130 THR B CA 1
ATOM 2888 C C . THR B 1 130 ? -10.609 8.914 2.186 1 94.69 130 THR B C 1
ATOM 2890 O O . THR B 1 130 ? -10.516 10.133 2.299 1 94.69 130 THR B O 1
ATOM 2893 N N . ILE B 1 131 ? -11.734 8.297 2.002 1 94.62 131 ILE B N 1
ATOM 2894 C CA . ILE B 1 131 ? -12.984 9.039 1.868 1 94.62 131 ILE B CA 1
ATOM 2895 C C . ILE B 1 131 ? -13.258 9.828 3.146 1 94.62 131 ILE B C 1
ATOM 2897 O O . ILE B 1 131 ? -13.641 11 3.09 1 94.62 131 ILE B O 1
ATOM 2901 N N . ASN B 1 132 ? -13.078 9.219 4.266 1 96.69 132 ASN B N 1
ATOM 2902 C CA . ASN B 1 132 ? -13.25 9.891 5.547 1 96.69 132 ASN B CA 1
ATOM 2903 C C . ASN B 1 132 ? -12.336 11.102 5.676 1 96.69 132 ASN B C 1
ATOM 2905 O O . ASN B 1 132 ? -12.75 12.156 6.164 1 96.69 132 ASN B O 1
ATOM 2909 N N . ALA B 1 133 ? -11.102 10.938 5.281 1 98.06 133 ALA B N 1
ATOM 2910 C CA . ALA B 1 133 ? -10.141 12.031 5.355 1 98.06 133 ALA B CA 1
ATOM 2911 C C . ALA B 1 133 ? -10.586 13.211 4.5 1 98.06 133 ALA B C 1
ATOM 2913 O O . ALA B 1 133 ? -10.562 14.359 4.949 1 98.06 133 ALA B O 1
ATOM 2914 N N . LEU B 1 134 ? -11.039 12.906 3.324 1 98.38 134 LEU B N 1
ATOM 2915 C CA . LEU B 1 134 ? -11.492 13.938 2.402 1 98.38 134 LEU B CA 1
ATOM 2916 C C . LEU B 1 134 ? -12.766 14.594 2.91 1 98.38 134 LEU B C 1
ATOM 2918 O O . LEU B 1 134 ? -12.961 15.805 2.732 1 98.38 134 LEU B O 1
ATOM 2922 N N . ALA B 1 135 ? -13.594 13.828 3.553 1 98.06 135 ALA B N 1
ATOM 2923 C CA . ALA B 1 135 ? -14.836 14.352 4.113 1 98.06 135 ALA B CA 1
ATOM 2924 C C . ALA B 1 135 ? -14.555 15.305 5.277 1 98.06 135 ALA B C 1
ATOM 2926 O O . ALA B 1 135 ? -15.328 16.219 5.531 1 98.06 135 ALA B O 1
ATOM 2927 N N . ALA B 1 136 ? -13.469 15.102 5.918 1 98.19 136 ALA B N 1
ATOM 2928 C CA . ALA B 1 136 ? -13.133 15.875 7.109 1 98.19 136 ALA B CA 1
ATOM 2929 C C . ALA B 1 136 ? -12.258 17.078 6.754 1 98.19 136 ALA B C 1
ATOM 2931 O O . ALA B 1 136 ? -12.148 18.016 7.535 1 98.19 136 ALA B O 1
ATOM 2932 N N . ALA B 1 137 ? -11.656 17.109 5.633 1 98.38 137 ALA B N 1
ATOM 2933 C CA . ALA B 1 137 ? -10.57 18.031 5.312 1 98.38 137 ALA B CA 1
ATOM 2934 C C . ALA B 1 137 ? -11.117 19.359 4.777 1 98.38 137 ALA B C 1
ATOM 2936 O O . ALA B 1 137 ? -12.18 19.391 4.164 1 98.38 137 ALA B O 1
ATOM 2937 N N . ASP B 1 138 ? -10.406 20.406 5.055 1 97.75 138 ASP B N 1
ATOM 2938 C CA . ASP B 1 138 ? -10.617 21.672 4.355 1 97.75 138 ASP B CA 1
ATOM 2939 C C . ASP B 1 138 ? -9.984 21.641 2.967 1 97.75 138 ASP B C 1
ATOM 2941 O O . ASP B 1 138 ? -10.555 22.156 2.004 1 97.75 138 ASP B O 1
ATOM 2945 N N . TRP B 1 139 ? -8.797 21.078 2.938 1 98.19 139 TRP B N 1
ATOM 2946 C CA . TRP B 1 139 ? -7.984 21.047 1.726 1 98.19 139 TRP B CA 1
ATOM 2947 C C . TRP B 1 139 ? -7.418 19.641 1.489 1 98.19 139 TRP B C 1
ATOM 2949 O O . TRP B 1 139 ? -7.254 18.875 2.432 1 98.19 139 TRP B O 1
ATOM 2959 N N . VAL B 1 140 ? -7.152 19.375 0.217 1 98.62 140 VAL B N 1
ATOM 2960 C CA . VAL B 1 140 ? -6.414 18.172 -0.125 1 98.62 140 VAL B CA 1
ATOM 2961 C C . VAL B 1 140 ? -5.18 18.531 -0.948 1 98.62 140 VAL B C 1
ATOM 2963 O O . VAL B 1 140 ? -5.273 19.281 -1.915 1 98.62 140 VAL B O 1
ATOM 2966 N N . LEU B 1 141 ? -4.02 18.125 -0.442 1 98.75 141 LEU B N 1
ATOM 2967 C CA . LEU B 1 141 ? -2.764 18.172 -1.181 1 98.75 141 LEU B CA 1
ATOM 2968 C C . LEU B 1 141 ? -2.49 16.828 -1.863 1 98.75 141 LEU B C 1
ATOM 2970 O O . LEU B 1 141 ? -2.617 15.773 -1.241 1 98.75 141 LEU B O 1
ATOM 2974 N N . ILE B 1 142 ? -2.057 16.891 -3.129 1 98.19 142 ILE B N 1
ATOM 2975 C CA . ILE B 1 142 ? -1.938 15.656 -3.902 1 98.19 142 ILE B CA 1
ATOM 2976 C C . ILE B 1 142 ? -0.494 15.477 -4.363 1 98.19 142 ILE B C 1
ATOM 2978 O O . ILE B 1 142 ? -0.096 16.016 -5.402 1 98.19 142 ILE B O 1
ATOM 2982 N N . PRO B 1 143 ? 0.254 14.695 -3.623 1 98 143 PRO B N 1
ATOM 2983 C CA . PRO B 1 143 ? 1.581 14.328 -4.125 1 98 143 PRO B CA 1
ATOM 2984 C C . PRO B 1 143 ? 1.52 13.438 -5.363 1 98 143 PRO B C 1
ATOM 2986 O O . PRO B 1 143 ? 0.732 12.492 -5.406 1 98 143 PRO B O 1
ATOM 2989 N N . VAL B 1 144 ? 2.291 13.766 -6.348 1 96.75 144 VAL B N 1
ATOM 2990 C CA . VAL B 1 144 ? 2.381 13.008 -7.59 1 96.75 144 VAL B CA 1
ATOM 2991 C C . VAL B 1 144 ? 3.844 12.719 -7.914 1 96.75 144 VAL B C 1
ATOM 2993 O O . VAL B 1 144 ? 4.641 13.641 -8.102 1 96.75 144 VAL B O 1
ATOM 2996 N N . GLN B 1 145 ? 4.133 11.469 -7.938 1 95.38 145 GLN B N 1
ATOM 2997 C CA . GLN B 1 145 ? 5.5 11.109 -8.289 1 95.38 145 GLN B CA 1
ATOM 2998 C C . GLN B 1 145 ? 5.762 11.32 -9.781 1 95.38 145 GLN B C 1
ATOM 3000 O O . GLN B 1 145 ? 4.945 10.93 -10.617 1 95.38 145 GLN B O 1
ATOM 3005 N N . CYS B 1 146 ? 6.922 11.93 -10.062 1 94.38 146 CYS B N 1
ATOM 3006 C CA . CYS B 1 146 ? 7.293 12.18 -11.453 1 94.38 146 CYS B CA 1
ATOM 3007 C C . CYS B 1 146 ? 7.801 10.898 -12.117 1 94.38 146 CYS B C 1
ATOM 3009 O O . CYS B 1 146 ? 9 10.758 -12.352 1 94.38 146 CYS B O 1
ATOM 3011 N N . GLN B 1 147 ? 6.891 10.039 -12.398 1 87.06 147 GLN B N 1
ATOM 3012 C CA . GLN B 1 147 ? 7.203 8.758 -13.008 1 87.06 147 GLN B CA 1
ATOM 3013 C C . GLN B 1 147 ? 6.133 8.352 -14.023 1 87.06 147 GLN B C 1
ATOM 3015 O O . GLN B 1 147 ? 5.164 9.086 -14.234 1 87.06 147 GLN B O 1
ATOM 3020 N N . PHE B 1 148 ? 6.375 7.23 -14.539 1 78.62 148 PHE B N 1
ATOM 3021 C CA . PHE B 1 148 ? 5.414 6.68 -15.484 1 78.62 148 PHE B CA 1
ATOM 3022 C C . PHE B 1 148 ? 4.062 6.453 -14.82 1 78.62 148 PHE B C 1
ATOM 3024 O O . PHE B 1 148 ? 3.998 5.977 -13.688 1 78.62 148 PHE B O 1
ATOM 3031 N N . PHE B 1 149 ? 2.957 6.883 -15.391 1 78 149 PHE B N 1
ATOM 3032 C CA . PHE B 1 149 ? 1.576 6.688 -14.961 1 78 149 PHE B CA 1
ATOM 3033 C C . PHE B 1 149 ? 1.199 7.684 -13.875 1 78 149 PHE B C 1
ATOM 3035 O O . PHE B 1 149 ? 0.214 7.488 -13.156 1 78 149 PHE B O 1
ATOM 3042 N N . ALA B 1 150 ? 2.064 8.578 -13.688 1 84.94 150 ALA B N 1
ATOM 3043 C CA . ALA B 1 150 ? 1.834 9.594 -12.672 1 84.94 150 ALA B CA 1
ATOM 3044 C C . ALA B 1 150 ? 0.425 10.172 -12.781 1 84.94 150 ALA B C 1
ATOM 3046 O O . ALA B 1 150 ? -0.28 10.305 -11.781 1 84.94 150 ALA B O 1
ATOM 3047 N N . LEU B 1 151 ? -0.03 10.344 -13.891 1 87.88 151 LEU B N 1
ATOM 3048 C CA . LEU B 1 151 ? -1.278 11.062 -14.125 1 87.88 151 LEU B CA 1
ATOM 3049 C C . LEU B 1 151 ? -2.48 10.148 -13.883 1 87.88 151 LEU B C 1
ATOM 3051 O O . LEU B 1 151 ? -3.578 10.633 -13.594 1 87.88 151 LEU B O 1
ATOM 3055 N N . LYS B 1 152 ? -2.268 8.938 -13.984 1 83.62 152 LYS B N 1
ATOM 3056 C CA . LYS B 1 152 ? -3.359 7.996 -13.758 1 83.62 152 LYS B CA 1
ATOM 3057 C C . LYS B 1 152 ? -3.832 8.031 -12.312 1 83.62 152 LYS B C 1
ATOM 3059 O O . LYS B 1 152 ? -5.035 8.086 -12.047 1 83.62 152 LYS B O 1
ATOM 3064 N N . GLY B 1 153 ? -2.914 8.016 -11.414 1 85.62 153 GLY B N 1
ATOM 3065 C CA . GLY B 1 153 ? -3.258 8.133 -10.008 1 85.62 153 GLY B CA 1
ATOM 3066 C C . GLY B 1 153 ? -3.953 9.438 -9.664 1 85.62 153 GLY B C 1
ATOM 3067 O O . GLY B 1 153 ? -4.898 9.453 -8.875 1 85.62 153 GLY B O 1
ATOM 3068 N N . LEU B 1 154 ? -3.52 10.445 -10.266 1 92 154 LEU B N 1
ATOM 3069 C CA . LEU B 1 154 ? -4.117 11.758 -10.055 1 92 154 LEU B CA 1
ATOM 3070 C C . LEU B 1 154 ? -5.566 11.781 -10.531 1 92 154 LEU B C 1
ATOM 3072 O O . LEU B 1 154 ? -6.453 12.234 -9.805 1 92 154 LEU B O 1
ATOM 3076 N N . SER B 1 155 ? -5.773 11.289 -11.727 1 90.25 155 SER B N 1
ATOM 3077 C CA . SER B 1 155 ? -7.113 11.305 -12.305 1 90.25 155 SER B CA 1
ATOM 3078 C C . SER B 1 155 ? -8.102 10.539 -11.43 1 90.25 155 SER B C 1
ATOM 3080 O O . SER B 1 155 ? -9.227 11.008 -11.203 1 90.25 155 SER B O 1
ATOM 3082 N N . ALA B 1 156 ? -7.66 9.43 -10.969 1 87.62 156 ALA B N 1
ATOM 3083 C CA . ALA B 1 156 ? -8.508 8.617 -10.109 1 87.62 156 ALA B CA 1
ATOM 3084 C C . ALA B 1 156 ? -8.852 9.352 -8.82 1 87.62 156 ALA B C 1
ATOM 3086 O O . ALA B 1 156 ? -10 9.328 -8.367 1 87.62 156 ALA B O 1
ATOM 3087 N N . LEU B 1 157 ? -7.855 10 -8.266 1 93.5 157 LEU B N 1
ATOM 3088 C CA . LEU B 1 157 ? -8.102 10.734 -7.031 1 93.5 157 LEU B CA 1
ATOM 3089 C C . LEU B 1 157 ? -9.039 11.914 -7.281 1 93.5 157 LEU B C 1
ATOM 3091 O O . LEU B 1 157 ? -9.914 12.203 -6.465 1 93.5 157 LEU B O 1
ATOM 3095 N N . LEU B 1 158 ? -8.875 12.602 -8.375 1 95.25 158 LEU B N 1
ATOM 3096 C CA . LEU B 1 158 ? -9.719 13.758 -8.68 1 95.25 158 LEU B CA 1
ATOM 3097 C C . LEU B 1 158 ? -11.18 13.336 -8.836 1 95.25 158 LEU B C 1
ATOM 3099 O O . LEU B 1 158 ? -12.086 14.062 -8.438 1 95.25 158 LEU B O 1
ATOM 3103 N N . GLU B 1 159 ? -11.359 12.195 -9.367 1 93 159 GLU B N 1
ATOM 3104 C CA . GLU B 1 159 ? -12.711 11.664 -9.438 1 93 159 GLU B CA 1
ATOM 3105 C C . GLU B 1 159 ? -13.297 11.438 -8.047 1 93 159 GLU B C 1
ATOM 3107 O O . GLU B 1 159 ? -14.461 11.75 -7.801 1 93 159 GLU B O 1
ATOM 3112 N N . THR B 1 160 ? -12.508 10.883 -7.211 1 93.5 160 THR B N 1
ATOM 3113 C CA . THR B 1 160 ? -12.93 10.664 -5.832 1 93.5 160 THR B CA 1
ATOM 3114 C C . THR B 1 160 ? -13.242 11.984 -5.141 1 93.5 160 THR B C 1
ATOM 3116 O O . THR B 1 160 ? -14.25 12.102 -4.445 1 93.5 160 THR B O 1
ATOM 3119 N N . VAL B 1 161 ? -12.383 12.969 -5.316 1 97.19 161 VAL B N 1
ATOM 3120 C CA . VAL B 1 161 ? -12.562 14.281 -4.719 1 97.19 161 VAL B CA 1
ATOM 3121 C C . VAL B 1 161 ? -13.875 14.898 -5.207 1 97.19 161 VAL B C 1
ATOM 3123 O O . VAL B 1 161 ? -14.641 15.445 -4.41 1 97.19 161 VAL B O 1
ATOM 3126 N N . ASP B 1 162 ? -14.125 14.758 -6.465 1 97.06 162 ASP B N 1
ATOM 3127 C CA . ASP B 1 162 ? -15.367 15.273 -7.039 1 97.06 162 ASP B CA 1
ATOM 3128 C C . ASP B 1 162 ? -16.578 14.641 -6.375 1 97.06 162 ASP B C 1
ATOM 3130 O O . ASP B 1 162 ? -17.531 15.344 -6.016 1 97.06 162 ASP B O 1
ATOM 3134 N N . HIS B 1 163 ? -16.516 13.422 -6.195 1 95.12 163 HIS B N 1
ATOM 3135 C CA . HIS B 1 163 ? -17.609 12.711 -5.547 1 95.12 163 HIS B CA 1
ATOM 3136 C C . HIS B 1 163 ? -17.797 13.18 -4.105 1 95.12 163 HIS B C 1
ATOM 3138 O O . HIS B 1 163 ? -18.922 13.414 -3.668 1 95.12 163 HIS B O 1
ATOM 3144 N N . VAL B 1 164 ? -16.734 13.32 -3.383 1 97.25 164 VAL B N 1
ATOM 3145 C CA . VAL B 1 164 ? -16.781 13.727 -1.983 1 97.25 164 VAL B CA 1
ATOM 3146 C C . VAL B 1 164 ? -17.312 15.156 -1.88 1 97.25 164 VAL B C 1
ATOM 3148 O O . VAL B 1 164 ? -18.141 15.461 -1.017 1 97.25 164 VAL B O 1
ATOM 3151 N N . GLN B 1 165 ? -16.844 16 -2.76 1 98 165 GLN B N 1
ATOM 3152 C CA . GLN B 1 165 ? -17.328 17.391 -2.777 1 98 165 GLN B CA 1
ATOM 3153 C C . GLN B 1 165 ? -18.828 17.453 -2.982 1 98 165 GLN B C 1
ATOM 3155 O O . GLN B 1 165 ? -19.531 18.234 -2.33 1 98 165 GLN B O 1
ATOM 3160 N N . ARG B 1 166 ? -19.438 16.641 -3.764 1 97.25 166 ARG B N 1
ATOM 3161 C CA . ARG B 1 166 ? -20.844 16.672 -4.129 1 97.25 166 ARG B CA 1
ATOM 3162 C C . ARG B 1 166 ? -21.719 16.078 -3.023 1 97.25 166 ARG B C 1
ATOM 3164 O O . ARG B 1 166 ? -22.844 16.531 -2.811 1 97.25 166 ARG B O 1
ATOM 3171 N N . ARG B 1 167 ? -21.078 15.172 -2.299 1 96.56 167 ARG B N 1
ATOM 3172 C CA . ARG B 1 167 ? -21.969 14.359 -1.486 1 96.56 167 ARG B CA 1
ATOM 3173 C C . ARG B 1 167 ? -21.641 14.492 -0.003 1 96.56 167 ARG B C 1
ATOM 3175 O O . ARG B 1 167 ? -22.531 14.414 0.843 1 96.56 167 ARG B O 1
ATOM 3182 N N . LEU B 1 168 ? -20.422 14.688 0.269 1 97.19 168 LEU B N 1
ATOM 3183 C CA . LEU B 1 168 ? -20.031 14.516 1.664 1 97.19 168 LEU B CA 1
ATOM 3184 C C . LEU B 1 168 ? -19.438 15.812 2.223 1 97.19 168 LEU B C 1
ATOM 3186 O O . LEU B 1 168 ? -19.656 16.141 3.395 1 97.19 168 LEU B O 1
ATOM 3190 N N . ASN B 1 169 ? -18.734 16.594 1.452 1 98.25 169 ASN B N 1
ATOM 3191 C CA . ASN B 1 169 ? -18 17.766 1.914 1 98.25 169 ASN B CA 1
ATOM 3192 C C . ASN B 1 169 ? -17.891 18.812 0.822 1 98.25 169 ASN B C 1
ATOM 3194 O O . ASN B 1 169 ? -16.828 18.984 0.22 1 98.25 169 ASN B O 1
ATOM 3198 N N . PRO B 1 170 ? -18.906 19.578 0.649 1 98.06 170 PRO B N 1
ATOM 3199 C CA . PRO B 1 170 ? -18.906 20.594 -0.408 1 98.06 170 PRO B CA 1
ATOM 3200 C C . PRO B 1 170 ? -17.828 21.641 -0.214 1 98.06 170 PRO B C 1
ATOM 3202 O O . PRO B 1 170 ? -17.484 22.375 -1.155 1 98.06 170 PRO B O 1
ATOM 3205 N N . LYS B 1 171 ?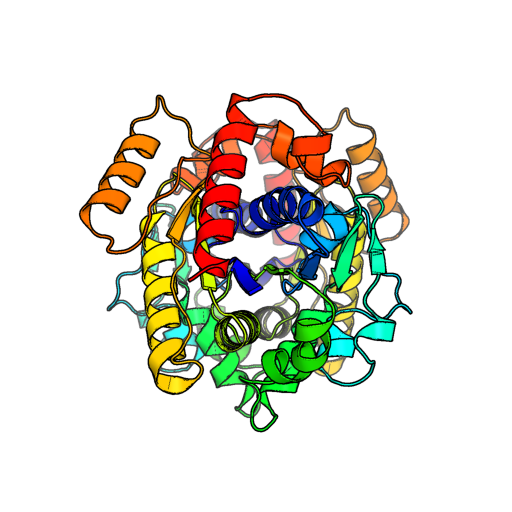 -17.281 21.75 0.93 1 97.38 171 LYS B N 1
ATOM 3206 C CA . LYS B 1 171 ? -16.312 22.797 1.226 1 97.38 171 LYS B CA 1
ATOM 3207 C C . LYS B 1 171 ? -14.891 22.328 0.916 1 97.38 171 LYS B C 1
ATOM 3209 O O . LYS B 1 171 ? -13.953 23.125 0.959 1 97.38 171 LYS B O 1
ATOM 3214 N N . LEU B 1 172 ? -14.734 21.047 0.645 1 98.12 172 LEU B N 1
ATOM 3215 C CA . LEU B 1 172 ? -13.414 20.5 0.335 1 98.12 172 LEU B CA 1
ATOM 3216 C C . LEU B 1 172 ? -12.812 21.203 -0.882 1 98.12 172 LEU B C 1
ATOM 3218 O O . LEU B 1 172 ? -13.484 21.359 -1.902 1 98.12 172 LEU B O 1
ATOM 3222 N N . GLN B 1 173 ? -11.57 21.656 -0.763 1 97.5 173 GLN B N 1
ATOM 3223 C CA . GLN B 1 173 ? -10.875 22.281 -1.879 1 97.5 173 GLN B CA 1
ATOM 3224 C C . GLN B 1 173 ? -9.547 21.594 -2.17 1 97.5 173 GLN B C 1
ATOM 3226 O O . GLN B 1 173 ? -8.914 21.047 -1.265 1 97.5 173 GLN B O 1
ATOM 3231 N N . ILE B 1 174 ? -9.195 21.641 -3.42 1 97.75 174 ILE B N 1
ATOM 3232 C CA . ILE B 1 174 ? -7.887 21.141 -3.807 1 97.75 174 ILE B CA 1
ATOM 3233 C C . ILE B 1 174 ? -6.828 22.219 -3.566 1 97.75 174 ILE B C 1
ATOM 3235 O O . ILE B 1 174 ? -6.855 23.266 -4.199 1 97.75 174 ILE B O 1
ATOM 3239 N N . LEU B 1 175 ? -5.98 21.969 -2.635 1 98 175 LEU B N 1
ATOM 3240 C CA . LEU B 1 175 ? -4.887 22.891 -2.395 1 98 175 LEU B CA 1
ATOM 3241 C C . LEU B 1 175 ? -3.975 22.984 -3.615 1 98 175 LEU B C 1
ATOM 3243 O O . LEU B 1 175 ? -3.572 24.078 -4.012 1 98 175 LEU B O 1
ATOM 3247 N N . GLY B 1 176 ? -3.652 21.797 -4.133 1 97.94 176 GLY B N 1
ATOM 3248 C CA . GLY B 1 176 ? -2.809 21.688 -5.312 1 97.94 176 GLY B CA 1
ATOM 3249 C C . GLY B 1 176 ? -2.068 20.375 -5.406 1 97.94 176 GLY B C 1
ATOM 3250 O O . GLY B 1 176 ? -2.336 19.453 -4.633 1 97.94 176 GLY B O 1
ATOM 3251 N N . VAL B 1 177 ? -1.206 20.281 -6.438 1 98 177 VAL B N 1
ATOM 3252 C CA . VAL B 1 177 ? -0.416 19.078 -6.695 1 98 177 VAL B CA 1
ATOM 3253 C C . VAL B 1 177 ? 1.044 19.328 -6.328 1 98 177 VAL B C 1
ATOM 3255 O O . VAL B 1 177 ? 1.588 20.406 -6.621 1 98 177 VAL B O 1
ATOM 3258 N N . LEU B 1 178 ? 1.604 18.391 -5.605 1 98.25 178 LEU B N 1
ATOM 3259 C CA . LEU B 1 178 ? 3.021 18.422 -5.262 1 98.25 178 LEU B CA 1
ATOM 3260 C C . LEU B 1 178 ? 3.793 17.344 -6.023 1 98.25 178 LEU B C 1
ATOM 3262 O O . LEU B 1 178 ? 3.77 16.172 -5.645 1 98.25 178 LEU B O 1
ATOM 3266 N N . PRO B 1 179 ? 4.496 17.75 -7.148 1 97.69 179 PRO B N 1
ATOM 3267 C CA . PRO B 1 179 ? 5.363 16.766 -7.793 1 97.69 179 PRO B CA 1
ATOM 3268 C C . PRO B 1 179 ? 6.496 16.297 -6.883 1 97.69 179 PRO B C 1
ATOM 3270 O O . PRO B 1 179 ? 7.133 17.109 -6.207 1 97.69 179 PRO B O 1
ATOM 3273 N N . THR B 1 180 ? 6.641 14.992 -6.785 1 97.75 180 THR B N 1
ATOM 3274 C CA . THR B 1 180 ? 7.629 14.43 -5.871 1 97.75 180 THR B CA 1
ATOM 3275 C C . THR B 1 180 ? 8.625 13.555 -6.621 1 97.75 180 THR B C 1
ATOM 3277 O O . THR B 1 180 ? 8.359 13.133 -7.75 1 97.75 180 THR B O 1
ATOM 3280 N N . MET B 1 181 ? 9.805 13.391 -5.988 1 96.38 181 MET B N 1
ATOM 3281 C CA . MET B 1 181 ? 10.891 12.547 -6.48 1 96.38 181 MET B CA 1
ATOM 3282 C C . MET B 1 181 ? 11.289 12.945 -7.898 1 96.38 181 MET B C 1
ATOM 3284 O O . MET B 1 181 ? 11.414 12.086 -8.773 1 96.38 181 MET B O 1
ATOM 3288 N N . ALA B 1 182 ? 11.391 14.203 -8.078 1 96.81 182 ALA B N 1
ATOM 3289 C CA . ALA B 1 182 ? 11.695 14.773 -9.391 1 96.81 182 ALA B CA 1
ATOM 3290 C C . ALA B 1 182 ? 13.195 14.703 -9.688 1 96.81 182 ALA B C 1
ATOM 3292 O O . ALA B 1 182 ? 14.016 15.047 -8.844 1 96.81 182 ALA B O 1
ATOM 3293 N N . GLU B 1 183 ? 13.461 14.172 -10.828 1 94.81 183 GLU B N 1
ATOM 3294 C CA . GLU B 1 183 ? 14.781 14.305 -11.438 1 94.81 183 GLU B CA 1
ATOM 3295 C C . GLU B 1 183 ? 14.75 15.289 -12.602 1 94.81 183 GLU B C 1
ATOM 3297 O O . GLU B 1 183 ? 14.531 14.898 -13.75 1 94.81 183 GLU B O 1
ATOM 3302 N N . MET B 1 184 ? 15.133 16.484 -12.328 1 90.25 184 MET B N 1
ATOM 3303 C CA . MET B 1 184 ? 14.805 17.625 -13.18 1 90.25 184 MET B CA 1
ATOM 3304 C C . MET B 1 184 ? 15.484 17.5 -14.539 1 90.25 184 MET B C 1
ATOM 3306 O O . MET B 1 184 ? 15.023 18.078 -15.523 1 90.25 184 MET B O 1
ATOM 3310 N N . GLN B 1 185 ? 16.422 16.719 -14.648 1 91.06 185 GLN B N 1
ATOM 3311 C CA . GLN B 1 185 ? 17.156 16.609 -15.906 1 91.06 185 GLN B CA 1
ATOM 3312 C C . GLN B 1 185 ? 16.594 15.508 -16.797 1 91.06 185 GLN B C 1
ATOM 3314 O O . GLN B 1 185 ? 17.047 15.32 -17.922 1 91.06 185 GLN B O 1
ATOM 3319 N N . THR B 1 186 ? 15.555 14.891 -16.297 1 92.19 186 THR B N 1
ATOM 3320 C CA . THR B 1 186 ? 15.016 13.766 -17.062 1 92.19 186 THR B CA 1
ATOM 3321 C C . THR B 1 186 ? 13.797 14.203 -17.875 1 92.19 186 THR B C 1
ATOM 3323 O O . THR B 1 186 ? 13.047 15.078 -17.453 1 92.19 186 THR B O 1
ATOM 3326 N N . ILE B 1 187 ? 13.625 13.562 -19 1 92.44 187 ILE B N 1
ATOM 3327 C CA . ILE B 1 187 ? 12.477 13.805 -19.859 1 92.44 187 ILE B CA 1
ATOM 3328 C C . ILE B 1 187 ? 11.188 13.422 -19.141 1 92.44 187 ILE B C 1
ATOM 3330 O O . ILE B 1 187 ? 10.172 14.109 -19.266 1 92.44 187 ILE B O 1
ATOM 3334 N N . MET B 1 188 ? 11.258 12.406 -18.406 1 90.06 188 MET B N 1
ATOM 3335 C CA . MET B 1 188 ? 10.102 11.906 -17.672 1 90.06 188 MET B CA 1
ATOM 3336 C C . MET B 1 188 ? 9.539 12.977 -16.75 1 90.06 188 MET B C 1
ATOM 3338 O O . MET B 1 188 ? 8.336 13.242 -16.75 1 90.06 188 MET B O 1
ATOM 3342 N N . THR B 1 189 ? 10.406 13.555 -16 1 94.5 189 THR B N 1
ATOM 3343 C CA . THR B 1 189 ? 9.969 14.602 -15.078 1 94.5 189 THR B CA 1
ATOM 3344 C C . THR B 1 189 ? 9.367 15.773 -15.836 1 94.5 189 THR B C 1
ATOM 3346 O O . THR B 1 189 ? 8.312 16.281 -15.461 1 94.5 189 THR B O 1
ATOM 3349 N N . GLN B 1 190 ? 9.984 16.141 -16.875 1 95.06 190 GLN B N 1
ATOM 3350 C CA . GLN B 1 190 ? 9.484 17.266 -17.656 1 95.06 190 GLN B CA 1
ATOM 3351 C C . GLN B 1 190 ? 8.117 16.953 -18.25 1 95.06 190 GLN B C 1
ATOM 3353 O O . GLN B 1 190 ? 7.227 17.797 -18.266 1 95.06 190 GLN B O 1
ATOM 3358 N N . ASP B 1 191 ? 7.984 15.82 -18.734 1 94 191 ASP B N 1
ATOM 3359 C CA . ASP B 1 191 ? 6.711 15.398 -19.328 1 94 191 ASP B CA 1
ATOM 3360 C C . ASP B 1 191 ? 5.586 15.461 -18.297 1 94 191 ASP B C 1
ATOM 3362 O O . ASP B 1 191 ? 4.492 15.945 -18.594 1 94 191 ASP B O 1
ATOM 3366 N N . VAL B 1 192 ? 5.844 14.969 -17.141 1 93.62 192 VAL B N 1
ATOM 3367 C CA . VAL B 1 192 ? 4.84 14.969 -16.078 1 93.62 192 VAL B CA 1
ATOM 3368 C C . VAL B 1 192 ? 4.488 16.406 -15.703 1 93.62 192 VAL B C 1
ATOM 3370 O O . VAL B 1 192 ? 3.309 16.766 -15.609 1 93.62 192 VAL B O 1
ATOM 3373 N N . LEU B 1 193 ? 5.504 17.234 -15.508 1 95.12 193 LEU B N 1
ATOM 3374 C CA . LEU B 1 193 ? 5.277 18.625 -15.117 1 95.12 193 LEU B CA 1
ATOM 3375 C C . LEU B 1 193 ? 4.492 19.359 -16.188 1 95.12 193 LEU B C 1
ATOM 3377 O O . LEU B 1 193 ? 3.592 20.141 -15.883 1 95.12 193 LEU B O 1
ATOM 3381 N N . ASN B 1 194 ? 4.809 19.094 -17.406 1 94.5 194 ASN B N 1
ATOM 3382 C CA . ASN B 1 194 ? 4.086 19.719 -18.5 1 94.5 194 ASN B CA 1
ATOM 3383 C C . ASN B 1 194 ? 2.623 19.281 -18.531 1 94.5 194 ASN B C 1
ATOM 3385 O O . ASN B 1 194 ? 1.732 20.109 -18.734 1 94.5 194 ASN B O 1
ATOM 3389 N N . ALA B 1 195 ? 2.461 18.062 -18.344 1 93.44 195 ALA B N 1
ATOM 3390 C CA . ALA B 1 195 ? 1.101 17.531 -18.344 1 93.44 195 ALA B CA 1
ATOM 3391 C C . ALA B 1 195 ? 0.286 18.109 -17.203 1 93.44 195 ALA B C 1
ATOM 3393 O O . ALA B 1 195 ? -0.895 18.422 -17.359 1 93.44 195 ALA B O 1
ATOM 3394 N N . LEU B 1 196 ? 0.896 18.266 -16.078 1 93.88 196 LEU B N 1
ATOM 3395 C CA . LEU B 1 196 ? 0.225 18.812 -14.898 1 93.88 196 LEU B CA 1
ATOM 3396 C C . LEU B 1 196 ? -0.147 20.266 -15.109 1 93.88 196 LEU B C 1
ATOM 3398 O O . LEU B 1 196 ? -1.235 20.703 -14.727 1 93.88 196 LEU B O 1
ATOM 3402 N N . THR B 1 197 ? 0.688 20.969 -15.664 1 92.06 197 THR B N 1
ATOM 3403 C CA . THR B 1 197 ? 0.491 22.406 -15.82 1 92.06 197 THR B CA 1
ATOM 3404 C C . THR B 1 197 ? -0.523 22.688 -16.922 1 92.06 197 THR B C 1
ATOM 3406 O O . THR B 1 197 ? -1.224 23.703 -16.875 1 92.06 197 THR B O 1
ATOM 3409 N N . ALA B 1 198 ? -0.703 21.859 -17.859 1 89.75 198 ALA B N 1
ATOM 3410 C CA . ALA B 1 198 ? -1.569 22.078 -19.016 1 89.75 198 ALA B CA 1
ATOM 3411 C C . ALA B 1 198 ? -3.033 21.844 -18.656 1 89.75 198 ALA B C 1
ATOM 3413 O O . ALA B 1 198 ? -3.93 22.453 -19.25 1 89.75 198 ALA B O 1
ATOM 3414 N N . GLN B 1 199 ? -3.264 21.047 -17.719 1 72.06 199 GLN B N 1
ATOM 3415 C CA . GLN B 1 199 ? -4.633 20.562 -17.625 1 72.06 199 GLN B CA 1
ATOM 3416 C C . GLN B 1 199 ? -5.238 20.875 -16.266 1 72.06 199 GLN B C 1
ATOM 3418 O O . GLN B 1 199 ? -6.441 20.719 -16.062 1 72.06 199 GLN B O 1
ATOM 3423 N N . GLN B 1 200 ? -4.523 21.484 -15.469 1 75.81 200 GLN B N 1
ATOM 3424 C CA . GLN B 1 200 ? -5.078 21.531 -14.117 1 75.81 200 GLN B CA 1
ATOM 3425 C C . GLN B 1 200 ? -5.41 22.953 -13.703 1 75.81 200 GLN B C 1
ATOM 3427 O O . GLN B 1 200 ? -4.719 23.906 -14.094 1 75.81 200 GLN B O 1
ATOM 3432 N N . ASN B 1 201 ? -6.555 23.062 -12.992 1 87.25 201 ASN B N 1
ATOM 3433 C CA . ASN B 1 201 ? -7.055 24.344 -12.508 1 87.25 201 ASN B CA 1
ATOM 3434 C C . ASN B 1 201 ? -6.668 24.578 -11.055 1 87.25 201 ASN B C 1
ATOM 3436 O O . ASN B 1 201 ? -7.328 25.359 -10.352 1 87.25 201 ASN B O 1
ATOM 3440 N N . PHE B 1 202 ? -5.801 23.875 -10.633 1 93.25 202 PHE B N 1
ATOM 3441 C CA . PHE B 1 202 ? -5.27 24.062 -9.289 1 93.25 202 PHE B CA 1
ATOM 3442 C C . PHE B 1 202 ? -3.754 24.219 -9.32 1 93.25 202 PHE B C 1
ATOM 3444 O O . PHE B 1 202 ? -3.111 23.875 -10.312 1 93.25 202 PHE B O 1
ATOM 3451 N N . PRO B 1 203 ? -3.18 24.781 -8.25 1 96.56 203 PRO B N 1
ATOM 3452 C CA . PRO B 1 203 ? -1.739 25.047 -8.211 1 96.56 203 PRO B CA 1
ATOM 3453 C C . PRO B 1 203 ? -0.903 23.781 -8.375 1 96.56 203 PRO B C 1
ATOM 3455 O O . PRO B 1 203 ? -1.261 22.719 -7.848 1 96.56 203 PRO B O 1
ATOM 3458 N N . ILE B 1 204 ? 0.138 23.922 -9.219 1 97.38 204 ILE B N 1
ATOM 3459 C CA . ILE B 1 204 ? 1.217 22.938 -9.266 1 97.38 204 ILE B CA 1
ATOM 3460 C C . ILE B 1 204 ? 2.443 23.484 -8.539 1 97.38 204 ILE B C 1
ATOM 3462 O O . ILE B 1 204 ? 3.059 24.453 -8.984 1 97.38 204 ILE B O 1
ATOM 3466 N N . PHE B 1 205 ? 2.766 22.859 -7.492 1 98 205 PHE B N 1
ATOM 3467 C CA . PHE B 1 205 ? 3.832 23.391 -6.652 1 98 205 PHE B CA 1
ATOM 3468 C C . PHE B 1 205 ? 5.199 23 -7.195 1 98 205 PHE B C 1
ATOM 3470 O O . PHE B 1 205 ? 5.297 22.125 -8.062 1 98 205 PHE B O 1
ATOM 3477 N N . LYS B 1 206 ? 6.199 23.672 -6.633 1 97.38 206 LYS B N 1
ATOM 3478 C CA . LYS B 1 206 ? 7.57 23.328 -6.996 1 97.38 206 LYS B CA 1
ATOM 3479 C C . LYS B 1 206 ? 7.879 21.875 -6.652 1 97.38 206 LYS B C 1
ATOM 3481 O O . LYS B 1 206 ? 7.535 21.391 -5.566 1 97.38 206 LYS B O 1
ATOM 3486 N N . PRO B 1 207 ? 8.539 21.172 -7.582 1 97.69 207 PRO B N 1
ATOM 3487 C CA . PRO B 1 207 ? 8.781 19.734 -7.352 1 97.69 207 PRO B CA 1
ATOM 3488 C C . PRO B 1 207 ? 9.773 19.484 -6.223 1 97.69 207 PRO B C 1
ATOM 3490 O O . PRO B 1 207 ? 10.758 20.219 -6.078 1 97.69 207 PRO B O 1
ATOM 3493 N N . LEU B 1 208 ? 9.445 18.469 -5.426 1 97.81 208 LEU B N 1
ATOM 3494 C CA . LEU B 1 208 ? 10.438 17.922 -4.504 1 97.81 208 LEU B CA 1
ATOM 3495 C C . LEU B 1 208 ? 11.422 17.016 -5.234 1 97.81 208 LEU B C 1
ATOM 3497 O O . LEU B 1 208 ? 11.023 16.047 -5.883 1 97.81 208 LEU B O 1
ATOM 3501 N N . PRO B 1 209 ? 12.672 17.328 -5.125 1 97.12 209 PRO B N 1
ATOM 3502 C CA . PRO B 1 209 ? 13.648 16.484 -5.824 1 97.12 209 PRO B CA 1
ATOM 3503 C C . PRO B 1 209 ? 13.781 15.094 -5.199 1 97.12 209 PRO B C 1
ATOM 3505 O O . PRO B 1 209 ? 13.602 14.938 -3.988 1 97.12 209 PRO B O 1
ATOM 3508 N N . LYS B 1 210 ? 14.102 14.203 -6.09 1 95.38 210 LYS B N 1
ATOM 3509 C CA . LYS B 1 210 ? 14.492 12.891 -5.582 1 95.38 210 LYS B CA 1
ATOM 3510 C C . LYS B 1 210 ? 15.766 12.984 -4.742 1 95.38 210 LYS B C 1
ATOM 3512 O O . LYS B 1 210 ? 16.719 13.648 -5.133 1 95.38 210 LYS B O 1
ATOM 3517 N N . SER B 1 211 ? 15.727 12.445 -3.498 1 95.88 211 SER B N 1
ATOM 3518 C CA . SER B 1 211 ? 16.891 12.5 -2.617 1 95.88 211 SER B CA 1
ATOM 3519 C C . SER B 1 211 ? 16.844 11.383 -1.581 1 95.88 211 SER B C 1
ATOM 3521 O O . SER B 1 211 ? 15.781 11.07 -1.036 1 95.88 211 SER B O 1
ATOM 3523 N N . VAL B 1 212 ? 18 10.812 -1.252 1 90.75 212 VAL B N 1
ATOM 3524 C CA . VAL B 1 212 ? 18.109 9.773 -0.232 1 90.75 212 VAL B CA 1
ATOM 3525 C C . VAL B 1 212 ? 17.875 10.383 1.15 1 90.75 212 VAL B C 1
ATOM 3527 O O . VAL B 1 212 ? 17.641 9.656 2.121 1 90.75 212 VAL B O 1
ATOM 3530 N N . LYS B 1 213 ? 17.891 11.695 1.251 1 95.5 213 LYS B N 1
ATOM 3531 C CA . LYS B 1 213 ? 17.75 12.367 2.541 1 95.5 213 LYS B CA 1
ATOM 3532 C C . LYS B 1 213 ? 16.328 12.258 3.07 1 95.5 213 LYS B C 1
ATOM 3534 O O . LYS B 1 213 ? 16.109 12.258 4.285 1 95.5 213 LYS B O 1
ATOM 3539 N N . PHE B 1 214 ? 15.367 12.148 2.18 1 94.69 214 PHE B N 1
ATOM 3540 C CA . PHE B 1 214 ? 13.984 12.023 2.619 1 94.69 214 PHE B CA 1
ATOM 3541 C C . PHE B 1 214 ? 13.766 10.703 3.354 1 94.69 214 PHE B C 1
ATOM 3543 O O . PHE B 1 214 ? 13.359 10.695 4.516 1 94.69 214 PHE B O 1
ATOM 3550 N N . PRO B 1 215 ? 14.117 9.555 2.701 1 89.5 215 PRO B N 1
ATOM 3551 C CA . PRO B 1 215 ? 14 8.297 3.449 1 89.5 215 PRO B CA 1
ATOM 3552 C C . PRO B 1 215 ? 14.898 8.266 4.688 1 89.5 215 PRO B C 1
ATOM 3554 O O . PRO B 1 215 ? 14.516 7.695 5.715 1 89.5 215 PRO B O 1
ATOM 3557 N N . GLU B 1 216 ? 16.047 8.867 4.672 1 91.38 216 GLU B N 1
ATOM 3558 C CA . GLU B 1 216 ? 16.953 8.891 5.812 1 91.38 216 GLU B CA 1
ATOM 3559 C C . GLU B 1 216 ? 16.344 9.664 6.984 1 91.38 216 GLU B C 1
ATOM 3561 O O . GLU B 1 216 ? 16.438 9.227 8.133 1 91.38 216 GLU B O 1
ATOM 3566 N N . SER B 1 217 ? 15.812 10.805 6.648 1 94.44 217 SER B N 1
ATOM 3567 C CA . SER B 1 217 ? 15.188 11.609 7.695 1 94.44 217 SER B CA 1
ATOM 3568 C C . SER B 1 217 ? 14.008 10.867 8.328 1 94.44 217 SER B C 1
ATOM 3570 O O . SER B 1 217 ? 13.805 10.938 9.539 1 94.44 217 SER B O 1
ATOM 3572 N N . ASN B 1 218 ? 13.219 10.172 7.5 1 89.88 218 ASN B N 1
ATOM 3573 C CA . ASN B 1 218 ? 12.117 9.359 8 1 89.88 218 ASN B CA 1
ATOM 3574 C C . ASN B 1 218 ? 12.609 8.266 8.953 1 89.88 218 ASN B C 1
ATOM 3576 O O . ASN B 1 218 ? 12.016 8.055 10.016 1 89.88 218 ASN B O 1
ATOM 3580 N N . LEU B 1 219 ? 13.641 7.648 8.586 1 85.62 219 LEU B N 1
ATOM 3581 C CA . LEU B 1 219 ? 14.227 6.586 9.398 1 85.62 219 LEU B CA 1
ATOM 3582 C C . LEU B 1 219 ? 14.742 7.137 10.727 1 85.62 219 LEU B C 1
ATOM 3584 O O . LEU B 1 219 ? 14.656 6.469 11.758 1 85.62 219 LEU B O 1
ATOM 3588 N N . ALA B 1 220 ? 15.258 8.359 10.648 1 90.12 220 ALA B N 1
ATOM 3589 C CA . ALA B 1 220 ? 15.805 9 11.844 1 90.12 220 ALA B CA 1
ATOM 3590 C C . ALA B 1 220 ? 14.688 9.516 12.75 1 90.12 220 ALA B C 1
ATOM 3592 O O . ALA B 1 220 ? 14.945 9.938 13.883 1 90.12 220 ALA B O 1
ATOM 3593 N N . GLY B 1 221 ? 13.445 9.523 12.25 1 89.62 221 GLY B N 1
ATOM 3594 C CA . GLY B 1 221 ? 12.312 10 13.031 1 89.62 221 GLY B CA 1
ATOM 3595 C C . GLY B 1 221 ? 12.258 11.516 13.125 1 89.62 221 GLY B C 1
ATOM 3596 O O . GLY B 1 221 ? 11.812 12.062 14.133 1 89.62 221 GLY B O 1
ATOM 3597 N N . GLU B 1 222 ? 12.836 12.195 12.078 1 92.12 222 GLU B N 1
ATOM 3598 C CA . GLU B 1 222 ? 12.891 13.648 12.094 1 92.12 222 GLU B CA 1
ATOM 3599 C C . GLU B 1 222 ? 12.383 14.234 10.781 1 92.12 222 GLU B C 1
ATOM 3601 O O . GLU B 1 222 ? 12.695 13.719 9.703 1 92.12 222 GLU B O 1
ATOM 3606 N N . PRO B 1 223 ? 11.656 15.344 10.945 1 95.12 223 PRO B N 1
ATOM 3607 C CA . PRO B 1 223 ? 11.312 16.031 9.688 1 95.12 223 PRO B CA 1
ATOM 3608 C C . PRO B 1 223 ? 12.539 16.516 8.93 1 95.12 223 PRO B C 1
ATOM 3610 O O . PRO B 1 223 ? 13.578 16.781 9.531 1 95.12 223 PRO B O 1
ATOM 3613 N N . ILE B 1 224 ? 12.422 16.625 7.652 1 96.94 224 ILE B N 1
ATOM 3614 C CA . ILE B 1 224 ? 13.547 16.828 6.742 1 96.94 224 ILE B CA 1
ATOM 3615 C C . ILE B 1 224 ? 14.266 18.125 7.078 1 96.94 224 ILE B C 1
ATOM 3617 O O . ILE B 1 224 ? 15.492 18.203 6.977 1 96.94 224 ILE B O 1
ATOM 3621 N N . HIS B 1 225 ? 13.555 19.188 7.531 1 96.5 225 HIS B N 1
ATOM 3622 C CA . HIS B 1 225 ? 14.188 20.469 7.773 1 96.5 225 HIS B CA 1
ATOM 3623 C C . HIS B 1 225 ? 15.078 20.438 9.016 1 96.5 225 HIS B C 1
ATOM 3625 O O . HIS B 1 225 ? 15.922 21.312 9.203 1 96.5 225 HIS B O 1
ATOM 3631 N N . ARG B 1 226 ? 14.859 19.453 9.883 1 95.31 226 ARG B N 1
ATOM 3632 C CA . ARG B 1 226 ? 15.711 19.266 11.055 1 95.31 226 ARG B CA 1
ATOM 3633 C C . ARG B 1 226 ? 16.875 18.328 10.734 1 95.31 226 ARG B C 1
ATOM 3635 O O . ARG B 1 226 ? 17.859 18.266 11.477 1 95.31 226 ARG B O 1
ATOM 3642 N N . TYR B 1 227 ? 16.75 17.625 9.672 1 95.44 227 TYR B N 1
ATOM 3643 C CA . TYR B 1 227 ? 17.719 16.594 9.297 1 95.44 227 TYR B CA 1
ATOM 3644 C C . TYR B 1 227 ? 18.781 17.172 8.367 1 95.44 227 TYR B C 1
ATOM 3646 O O . TYR B 1 227 ? 19.938 16.734 8.398 1 95.44 227 TYR B O 1
ATOM 3654 N N . THR B 1 228 ? 18.422 18.172 7.523 1 96.75 228 THR B N 1
ATOM 3655 C CA . THR B 1 228 ? 19.359 18.75 6.559 1 96.75 228 THR B CA 1
ATOM 3656 C C . THR B 1 228 ? 19.062 20.234 6.344 1 96.75 228 THR B C 1
ATOM 3658 O O . THR B 1 228 ? 17.969 20.703 6.66 1 96.75 228 THR B O 1
ATOM 3661 N N . HIS B 1 229 ? 20.078 20.922 5.793 1 96.38 229 HIS B N 1
ATOM 3662 C CA . HIS B 1 229 ? 19.906 22.328 5.441 1 96.38 229 HIS B CA 1
ATOM 3663 C C . HIS B 1 229 ? 19.969 22.531 3.93 1 96.38 229 HIS B C 1
ATOM 3665 O O . HIS B 1 229 ? 20.094 23.656 3.453 1 96.38 229 HIS B O 1
ATOM 3671 N N . ASP B 1 230 ? 19.844 21.422 3.271 1 97.12 230 ASP B N 1
ATOM 3672 C CA . ASP B 1 230 ? 19.906 21.484 1.813 1 97.12 230 ASP B CA 1
ATOM 3673 C C . ASP B 1 230 ? 18.75 22.297 1.246 1 97.12 230 ASP B C 1
ATOM 3675 O O . ASP B 1 230 ? 17.594 21.859 1.256 1 97.12 230 ASP B O 1
ATOM 3679 N N . ALA B 1 231 ? 19.094 23.438 0.665 1 96.62 231 ALA B N 1
ATOM 3680 C CA . ALA B 1 231 ? 18.094 24.375 0.168 1 96.62 231 ALA B CA 1
ATOM 3681 C C . ALA B 1 231 ? 17.297 23.766 -0.984 1 96.62 231 ALA B C 1
ATOM 3683 O O . ALA B 1 231 ? 16.125 24.109 -1.181 1 96.62 231 ALA B O 1
ATOM 3684 N N . ARG B 1 232 ? 18.016 22.969 -1.782 1 95.94 232 ARG B N 1
ATOM 3685 C CA . ARG B 1 232 ? 17.359 22.328 -2.918 1 95.94 232 ARG B CA 1
ATOM 3686 C C . ARG B 1 232 ? 16.141 21.516 -2.465 1 95.94 232 ARG B C 1
ATOM 3688 O O . ARG B 1 232 ? 15.133 21.469 -3.158 1 95.94 232 ARG B O 1
ATOM 3695 N N . LEU B 1 233 ? 16.141 20.906 -1.282 1 97.88 233 LEU B N 1
ATOM 3696 C CA . LEU B 1 233 ? 15.07 20.062 -0.747 1 97.88 233 LEU B CA 1
ATOM 3697 C C . LEU B 1 233 ? 14.055 20.906 0.029 1 97.88 233 LEU B C 1
ATOM 3699 O O . LEU B 1 233 ? 12.852 20.625 -0.014 1 97.88 233 LEU B O 1
ATOM 3703 N N . LEU B 1 234 ? 14.562 22.016 0.679 1 98.19 234 LEU B N 1
ATOM 3704 C CA . LEU B 1 234 ? 13.742 22.734 1.65 1 98.19 234 LEU B CA 1
ATOM 3705 C C . LEU B 1 234 ? 12.977 23.859 0.981 1 98.19 234 LEU B C 1
ATOM 3707 O O . LEU B 1 234 ? 11.883 24.219 1.423 1 98.19 234 LEU B O 1
ATOM 3711 N N . THR B 1 235 ? 13.477 24.391 -0.08 1 98.19 235 THR B N 1
ATOM 3712 C CA . THR B 1 235 ? 12.875 25.562 -0.71 1 98.19 235 THR B CA 1
ATOM 3713 C C . THR B 1 235 ? 11.469 25.234 -1.209 1 98.19 235 THR B C 1
ATOM 3715 O O . THR B 1 235 ? 10.516 25.969 -0.909 1 98.19 235 THR B O 1
ATOM 3718 N N . PRO B 1 236 ? 11.289 24.109 -1.962 1 98.19 236 PRO B N 1
ATOM 3719 C CA . PRO B 1 236 ? 9.93 23.812 -2.402 1 98.19 236 PRO B CA 1
ATOM 3720 C C . PRO B 1 236 ? 8.953 23.641 -1.239 1 98.19 236 PRO B C 1
ATOM 3722 O O . PRO B 1 236 ? 7.797 24.047 -1.33 1 98.19 236 PRO B O 1
ATOM 3725 N N . LEU B 1 237 ? 9.383 23.109 -0.197 1 98.56 237 LEU B N 1
ATOM 3726 C CA . LEU B 1 237 ? 8.547 22.891 0.977 1 98.56 237 LEU B CA 1
ATOM 3727 C C . LEU B 1 237 ? 8.188 24.203 1.653 1 98.56 237 LEU B C 1
ATOM 3729 O O . LEU B 1 237 ? 7.039 24.422 2.037 1 98.56 237 LEU B O 1
ATOM 3733 N N . ARG B 1 238 ? 9.164 25.031 1.788 1 98.31 238 ARG B N 1
ATOM 3734 C CA . ARG B 1 238 ? 8.938 26.328 2.426 1 98.31 238 ARG B CA 1
ATOM 3735 C C . ARG B 1 238 ? 7.977 27.188 1.601 1 98.31 238 ARG B C 1
ATOM 3737 O O . ARG B 1 238 ? 7.125 27.875 2.154 1 98.31 238 ARG B O 1
ATOM 3744 N N . GLU B 1 239 ? 8.141 27.109 0.328 1 98.38 239 GLU B N 1
ATOM 3745 C CA . GLU B 1 239 ? 7.215 27.828 -0.542 1 98.38 239 GLU B CA 1
ATOM 3746 C C . GLU B 1 239 ? 5.793 27.297 -0.4 1 98.38 239 GLU B C 1
ATOM 3748 O O . GLU B 1 239 ? 4.832 28.078 -0.411 1 98.38 239 GLU B O 1
ATOM 3753 N N . LEU B 1 240 ? 5.676 26.047 -0.297 1 98.5 240 LEU B N 1
ATOM 3754 C CA . LEU B 1 240 ? 4.363 25.438 -0.104 1 98.5 240 LEU B CA 1
ATOM 3755 C C . LEU B 1 240 ? 3.768 25.859 1.237 1 98.5 240 LEU B C 1
ATOM 3757 O O . LEU B 1 240 ? 2.572 26.141 1.326 1 98.5 240 LEU B O 1
ATOM 3761 N N . VAL B 1 241 ? 4.578 25.906 2.281 1 98.38 241 VAL B N 1
ATOM 3762 C CA . VAL B 1 241 ? 4.129 26.328 3.607 1 98.38 241 VAL B CA 1
ATOM 3763 C C . VAL B 1 241 ? 3.65 27.766 3.564 1 98.38 241 VAL B C 1
ATOM 3765 O O . VAL B 1 241 ? 2.625 28.109 4.16 1 98.38 241 VAL B O 1
ATOM 3768 N N . GLN B 1 242 ? 4.375 28.562 2.861 1 97.62 242 GLN B N 1
ATOM 3769 C CA . GLN B 1 242 ? 3.959 29.953 2.695 1 97.62 242 GLN B CA 1
ATOM 3770 C C . GLN B 1 242 ? 2.611 30.031 1.984 1 97.62 242 GLN B C 1
ATOM 3772 O O . GLN B 1 242 ? 1.763 30.859 2.354 1 97.62 242 GLN B O 1
ATOM 3777 N N . PHE B 1 243 ? 2.482 29.25 0.989 1 97.94 243 PHE B N 1
ATOM 3778 C CA . PHE B 1 243 ? 1.218 29.203 0.266 1 97.94 243 PHE B CA 1
ATOM 3779 C C . PHE B 1 243 ? 0.077 28.797 1.193 1 97.94 243 PHE B C 1
ATOM 3781 O O . PHE B 1 243 ? -0.995 29.406 1.168 1 97.94 243 PHE B O 1
ATOM 3788 N N . ILE B 1 244 ? 0.298 27.797 2.037 1 97.62 244 ILE B N 1
ATOM 3789 C CA . ILE B 1 244 ? -0.691 27.312 2.988 1 97.62 244 ILE B CA 1
ATOM 3790 C C . ILE B 1 244 ? -1.077 28.422 3.955 1 97.62 244 ILE B C 1
ATOM 3792 O O . ILE B 1 244 ? -2.26 28.625 4.238 1 97.62 244 ILE B O 1
ATOM 3796 N N . GLN B 1 245 ? -0.16 29.188 4.406 1 95.56 245 GLN B N 1
ATOM 3797 C CA . GLN B 1 245 ? -0.4 30.297 5.328 1 95.56 245 GLN B CA 1
ATOM 3798 C C . GLN B 1 245 ? -1.316 31.344 4.703 1 95.56 245 GLN B C 1
ATOM 3800 O O . GLN B 1 245 ? -2.176 31.906 5.383 1 95.56 245 GLN B O 1
ATOM 3805 N N . ARG B 1 246 ? -1.108 31.5 3.449 1 93.88 246 ARG B N 1
ATOM 3806 C CA . ARG B 1 246 ? -1.915 32.5 2.756 1 93.88 246 ARG B CA 1
ATOM 3807 C C . ARG B 1 246 ? -3.361 32.031 2.619 1 93.88 246 ARG B C 1
ATOM 3809 O O . ARG B 1 246 ? -4.281 32.875 2.574 1 93.88 246 ARG B O 1
ATOM 3816 N N . GLN B 1 247 ? -3.545 30.719 2.527 1 90.56 247 GLN B N 1
ATOM 3817 C CA . GLN B 1 247 ? -4.895 30.172 2.404 1 90.56 247 GLN B CA 1
ATOM 3818 C C . GLN B 1 247 ? -5.66 30.297 3.719 1 90.56 247 GLN B C 1
ATOM 3820 O O . GLN B 1 247 ? -6.891 30.375 3.723 1 90.56 247 GLN B O 1
ATOM 3825 N N . GLU B 1 248 ? -4.965 30.297 4.867 1 85.38 248 GLU B N 1
ATOM 3826 C CA . GLU B 1 248 ? -5.59 30.438 6.176 1 85.38 248 GLU B CA 1
ATOM 3827 C C . GLU B 1 248 ? -6.203 31.828 6.352 1 85.38 248 GLU B C 1
ATOM 3829 O O . GLU B 1 248 ? -7.172 31.984 7.094 1 85.38 248 GLU B O 1
ATOM 3834 N N . THR B 1 249 ? -5.594 32.812 5.762 1 73.62 249 THR B N 1
ATOM 3835 C CA . THR B 1 249 ? -6.008 34.188 5.934 1 73.62 249 THR B CA 1
ATOM 3836 C C . THR B 1 249 ? -7.203 34.531 5.039 1 73.62 249 THR B C 1
ATOM 3838 O O . THR B 1 249 ? -7.941 35.469 5.297 1 73.62 249 THR B O 1
ATOM 3841 N N . LEU B 1 250 ? -7.473 33.656 4.133 1 66.88 250 LEU B N 1
ATOM 3842 C CA . LEU B 1 250 ? -8.594 33.906 3.24 1 66.88 250 LEU B CA 1
ATOM 3843 C C . LEU B 1 250 ? -9.875 33.25 3.766 1 66.88 250 LEU B C 1
ATOM 3845 O O . LEU B 1 250 ? -10.961 33.812 3.658 1 66.88 250 LEU B O 1
#

pLDDT: mean 93.86, std 5.32, range [66.88, 98.81]

InterPro domains:
  IPR025669 AAA domain [PF13614] (3-174)
  IPR027417 P-loop containing nucleoside triphosphate hydrolase [G3DSA:3.40.50.300] (2-249)
  IPR027417 P-loop containing nucleoside triphosphate hydrolase [SSF52540] (2-247)
  IPR050678 DNA Partitioning ATPase [PTHR13696] (3-243)